Protein AF-0000000080323579 (afdb_homodimer)

Nearest PDB structures (foldseek):
  3lm2-assembly1_B  TM=8.998E-01  e=2.731E-21  Agrobacterium fabrum str. C58
  2aa4-assembly1_B  TM=7.687E-01  e=1.889E-14  Escherichia coli
  3vov-assembly1_B  TM=7.558E-01  e=5.291E-14  Thermus thermophilus HB8
  4htl-assembly1_A  TM=7.954E-01  e=9.119E-13  Listeria monocytogenes EGD-e
  5f7r-assembly1_E  TM=8.218E-01  e=1.029E-11  Listeria monocytogenes EGD-e

Solvent-accessible surface area (backbone atoms only — not comparable to full-atom values): 26835 Å² total; per-residue (Å²): 129,79,79,72,66,69,80,73,74,41,73,23,29,34,29,35,40,44,47,76,68,33,33,35,36,33,37,23,34,68,89,30,46,76,71,46,72,75,45,75,46,71,37,55,91,69,36,36,65,69,50,45,51,51,50,48,53,61,66,52,65,84,50,78,83,51,41,34,36,24,36,16,34,64,41,48,46,54,67,25,22,29,55,42,31,82,72,44,39,65,86,62,34,56,70,35,51,53,22,49,52,50,6,50,74,70,64,28,38,20,35,31,39,26,31,44,45,32,31,34,54,28,57,61,89,38,68,52,38,34,36,34,37,32,32,30,77,40,43,37,55,25,51,29,48,53,60,39,75,48,72,80,49,44,62,32,66,40,43,58,46,64,91,27,25,39,27,61,61,62,4,42,71,28,35,72,70,57,32,67,69,54,38,47,53,49,50,52,50,50,52,53,51,48,46,66,25,51,64,54,67,34,40,35,40,18,42,78,53,45,77,67,65,83,72,90,68,58,95,52,46,44,80,48,53,68,76,48,18,61,26,4,34,31,41,54,74,68,47,74,78,50,88,35,45,36,83,30,61,43,74,80,80,76,73,73,75,121,129,81,78,71,66,69,80,73,74,41,72,23,29,35,30,34,41,44,47,75,67,34,34,36,36,33,37,22,33,69,87,31,45,77,71,46,73,76,45,74,46,70,38,53,91,69,35,36,65,69,49,44,50,51,50,49,52,61,67,51,63,83,51,79,82,50,41,33,36,24,36,17,34,64,39,48,46,52,67,27,21,30,55,42,32,82,71,43,40,67,86,63,35,57,70,34,52,55,23,49,52,49,7,49,73,72,65,27,38,20,36,31,37,28,32,44,46,32,31,33,53,27,58,60,90,39,69,51,38,35,36,34,36,32,32,27,76,40,42,37,56,23,51,29,49,53,59,40,75,48,73,80,48,43,61,33,66,40,42,60,45,68,92,28,24,40,28,62,61,62,4,43,68,27,36,71,71,57,31,68,69,54,39,46,52,50,49,52,51,51,52,53,51,48,46,66,26,50,63,54,66,34,40,34,40,18,43,78,52,45,79,68,65,84,71,91,68,58,95,50,44,44,81,48,53,68,75,48,17,61,26,4,36,32,41,53,74,69,46,75,77,49,88,37,46,34,82,30,62,42,75,82,80,77,74,74,76,121

Radius of gyration: 25.87 Å; Cα contacts (8 Å, |Δi|>4): 1150; chains: 2; bounding box: 69×88×52 Å

Secondary structure (DSSP, 8-state):
------------EEEEEE-SSEEEEEEE-TTS-B-S--EEEEPPSS--HHHHHHHHHHHHTTSPP-SEEEEEESSEEETTEEEE-TTSSTTSSTTB-HHHHHHHHHTS-EEEEEHHHHHHHHH--SSSEEEEEEESSSEEEEEEETTEEPPP--GGGSEEETTEEHHHHHSHHHHHHHHHHHHHHHHHHHHHHHHHHH--SEEEEESGGGGG--SPPPTTEEE--TGGGTTHHHHHHHS---TT--EE----------/------------EEEEEE-SSEEEEEEE-TTS-BSS--EEEEPPSS--HHHHHHHHHHHHTTSPP-SEEEEEESSEEETTEEEE-TTSSTTSSTTB-HHHHHHHHHTS-EEEEEHHHHHHHHH--SSSEEEEEEESSSEEEEEEETTEEPPP--GGGSEEETTEEHHHHHSHHHHHHHHHHHHHHHHHHHHHHHHHHH--SEEEEESGGGGG--SPPPTTEEE--TGGGTTHHHHHHHS---TT--EE----------

Structure (mmCIF, N/CA/C/O backbone):
data_AF-0000000080323579-model_v1
#
loop_
_entity.id
_entity.type
_entity.pdbx_description
1 polymer 'Plasmid partitioning protein ParA'
#
loop_
_atom_site.group_PDB
_atom_site.id
_atom_site.type_symbol
_atom_site.label_atom_id
_atom_site.label_alt_id
_atom_site.label_comp_id
_atom_site.la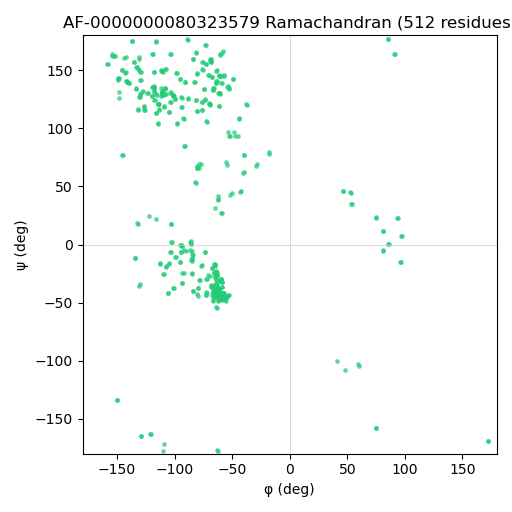bel_asym_id
_atom_site.label_entity_id
_atom_site.label_seq_id
_atom_site.pdbx_PDB_ins_code
_atom_site.Cartn_x
_atom_site.Cartn_y
_atom_site.Cartn_z
_atom_site.occupancy
_atom_site.B_iso_or_equiv
_atom_site.auth_seq_id
_atom_site.auth_comp_id
_atom_site.auth_asym_id
_atom_site.auth_atom_id
_atom_site.pdbx_PDB_model_num
ATOM 1 N N . MET A 1 1 ? 39.812 43.125 6.875 1 31.56 1 MET A N 1
ATOM 2 C CA . MET A 1 1 ? 39.406 41.75 6.629 1 31.56 1 MET A CA 1
ATOM 3 C C . MET A 1 1 ? 37.969 41.531 7.098 1 31.56 1 MET A C 1
ATOM 5 O O . MET A 1 1 ? 37.688 41.562 8.297 1 31.56 1 MET A O 1
ATOM 9 N N . ALA A 1 2 ? 37.125 42.031 6.336 1 37.78 2 ALA A N 1
ATOM 10 C CA . ALA A 1 2 ? 35.688 41.969 6.656 1 37.78 2 ALA A CA 1
ATOM 11 C C . ALA A 1 2 ? 35.25 40.531 6.961 1 37.78 2 ALA A C 1
ATOM 13 O O . ALA A 1 2 ? 35.562 39.625 6.211 1 37.78 2 ALA A O 1
ATOM 14 N N . ASN A 1 3 ? 35.281 40.219 8.281 1 36.94 3 ASN A N 1
ATOM 15 C CA . ASN A 1 3 ? 34.75 38.969 8.781 1 36.94 3 ASN A CA 1
ATOM 16 C C . ASN A 1 3 ? 33.438 38.594 8.086 1 36.94 3 ASN A C 1
ATOM 18 O O . ASN A 1 3 ? 32.406 39.219 8.312 1 36.94 3 ASN A O 1
ATOM 22 N N . ASN A 1 4 ? 33.469 38.406 6.82 1 36.94 4 ASN A N 1
ATOM 23 C CA . ASN A 1 4 ? 32.344 37.781 6.094 1 36.94 4 ASN A CA 1
ATOM 24 C C . ASN A 1 4 ? 31.781 36.594 6.848 1 36.94 4 ASN A C 1
ATOM 26 O O . ASN A 1 4 ? 32.312 35.469 6.75 1 36.94 4 ASN A O 1
ATOM 30 N N . GLU A 1 5 ? 31.578 36.781 8.141 1 36.16 5 GLU A N 1
ATOM 31 C CA . GLU A 1 5 ? 30.875 35.719 8.844 1 36.16 5 GLU A CA 1
ATOM 32 C C . GLU A 1 5 ? 29.734 35.156 7.996 1 36.16 5 GLU A C 1
ATOM 34 O O . GLU A 1 5 ? 28.781 35.875 7.664 1 36.16 5 GLU A O 1
ATOM 39 N N . LYS A 1 6 ? 29.984 34.375 7.051 1 41.25 6 LYS A N 1
ATOM 40 C CA . LYS A 1 6 ? 28.984 33.562 6.387 1 41.25 6 LYS A CA 1
ATOM 41 C C . LYS A 1 6 ? 27.828 33.219 7.332 1 41.25 6 LYS A C 1
ATOM 43 O O . LYS A 1 6 ? 28.047 32.625 8.391 1 41.25 6 LYS A O 1
ATOM 48 N N . GLU A 1 7 ? 26.938 34.188 7.77 1 39.97 7 GLU A N 1
ATOM 49 C CA . GLU A 1 7 ? 25.75 33.844 8.531 1 39.97 7 GLU A CA 1
ATOM 50 C C . GLU A 1 7 ? 25.406 32.344 8.367 1 39.97 7 GLU A C 1
ATOM 52 O O . GLU A 1 7 ? 25.031 31.922 7.27 1 39.97 7 GLU A O 1
ATOM 57 N N . LYS A 1 8 ? 25.969 31.406 8.984 1 53.59 8 LYS A N 1
ATOM 58 C CA . LYS A 1 8 ? 25.828 29.953 8.984 1 53.59 8 LYS A CA 1
ATOM 59 C C . LYS A 1 8 ? 24.359 29.547 9.086 1 53.59 8 LYS A C 1
ATOM 61 O O . LYS A 1 8 ? 23.672 29.922 10.039 1 53.59 8 LYS A O 1
ATOM 66 N N . GLU A 1 9 ? 23.672 29.312 8.031 1 71.94 9 GLU A N 1
ATOM 67 C CA . GLU A 1 9 ? 22.312 28.828 7.934 1 71.94 9 GLU A CA 1
ATOM 68 C C . GLU A 1 9 ? 22.016 27.781 9.016 1 71.94 9 GLU A C 1
ATOM 70 O O . GLU A 1 9 ? 22.844 26.891 9.258 1 71.94 9 GLU A O 1
ATOM 75 N N . SER A 1 10 ? 21.016 28.078 9.852 1 83.38 10 SER A N 1
ATOM 76 C CA . SER A 1 10 ? 20.625 27.203 10.945 1 83.38 10 SER A CA 1
ATOM 77 C C . SER A 1 10 ? 20.359 25.781 10.438 1 83.38 10 SER A C 1
ATOM 79 O O . SER A 1 10 ? 19.797 25.594 9.359 1 83.38 10 SER A O 1
ATOM 81 N N . THR A 1 11 ? 20.891 24.797 11.148 1 89.56 11 THR A N 1
ATOM 82 C CA . THR A 1 11 ? 20.672 23.391 10.805 1 89.56 11 THR A CA 1
ATOM 83 C C . THR A 1 11 ? 19.391 22.875 11.43 1 89.56 11 THR A C 1
ATOM 85 O O . THR A 1 11 ? 19.031 21.703 11.25 1 89.56 11 THR A O 1
ATOM 88 N N . HIS A 1 12 ? 18.703 23.797 12.086 1 95.5 12 HIS A N 1
ATOM 89 C CA . HIS A 1 12 ? 17.453 23.422 12.75 1 95.5 12 HIS A CA 1
ATOM 90 C C . HIS A 1 12 ? 16.328 23.25 11.742 1 95.5 12 HIS A C 1
ATOM 92 O O . HIS A 1 12 ? 16.406 23.75 10.625 1 95.5 12 HIS A O 1
ATOM 98 N N . ILE A 1 13 ? 15.336 22.469 12.18 1 97.19 13 ILE A N 1
ATOM 99 C CA . ILE A 1 13 ? 14.203 22.141 11.312 1 97.19 13 ILE A CA 1
ATOM 100 C C . ILE A 1 13 ? 12.922 22.688 11.914 1 97.19 13 ILE A C 1
ATOM 102 O O . ILE A 1 13 ? 12.617 22.453 13.086 1 97.19 13 ILE A O 1
ATOM 106 N N . LEU A 1 14 ? 12.242 23.469 11.133 1 97.19 14 LEU A N 1
ATOM 107 C CA . LEU A 1 14 ? 10.883 23.844 11.492 1 97.19 14 LEU A CA 1
ATOM 108 C C . LEU A 1 14 ? 9.891 22.75 11.125 1 97.19 14 LEU A C 1
ATOM 110 O O . LEU A 1 14 ? 9.742 22.422 9.945 1 97.19 14 LEU A O 1
ATOM 114 N N . SER A 1 15 ? 9.25 22.141 12.094 1 97 15 SER A N 1
ATOM 115 C CA . SER A 1 15 ? 8.242 21.109 11.875 1 97 15 SER A CA 1
ATOM 116 C C . SER A 1 15 ? 6.836 21.672 12.078 1 97 15 SER A C 1
ATOM 118 O O . SER A 1 15 ? 6.527 22.219 13.133 1 97 15 SER A O 1
ATOM 120 N N . ILE A 1 16 ? 6.02 21.562 11.055 1 96.5 16 ILE A N 1
ATOM 121 C CA . ILE A 1 16 ? 4.648 22.047 11.102 1 96.5 16 ILE A CA 1
ATOM 122 C C . ILE A 1 16 ? 3.676 20.891 10.906 1 96.5 16 ILE A C 1
ATOM 124 O O . ILE A 1 16 ? 3.865 20.062 10.023 1 96.5 16 ILE A O 1
ATOM 128 N N . ASP A 1 17 ? 2.705 20.766 11.703 1 93.88 17 ASP A N 1
ATOM 129 C CA . ASP A 1 17 ? 1.593 19.828 11.586 1 93.88 17 ASP A CA 1
ATOM 130 C C . ASP A 1 17 ? 0.269 20.562 11.398 1 93.88 17 ASP A C 1
ATOM 132 O O . ASP A 1 17 ? -0.179 21.281 12.297 1 93.88 17 ASP A O 1
ATOM 136 N N . ILE A 1 18 ? -0.276 20.406 10.289 1 93.75 18 ILE A N 1
ATOM 137 C CA . ILE A 1 18 ? -1.553 21.047 9.992 1 93.75 18 ILE A CA 1
ATOM 138 C C . ILE A 1 18 ? -2.697 20.078 10.297 1 93.75 18 ILE A C 1
ATOM 140 O O . ILE A 1 18 ? -2.797 19.016 9.695 1 93.75 18 ILE A O 1
ATOM 144 N N . GLY A 1 19 ? -3.553 20.406 11.203 1 87.31 19 GLY A N 1
ATOM 145 C CA . GLY A 1 19 ? -4.723 19.609 11.539 1 87.31 19 GLY A CA 1
ATOM 146 C C . GLY A 1 19 ? -6.031 20.328 11.242 1 87.31 19 GLY A C 1
ATOM 147 O O . GLY A 1 19 ? -6.031 21.5 10.836 1 87.31 19 GLY A O 1
ATOM 148 N N . GLY A 1 20 ? -7.086 19.594 11.438 1 82.69 20 GLY A N 1
ATOM 149 C CA . GLY A 1 20 ? -8.398 20.188 11.234 1 82.69 20 GLY A CA 1
ATOM 150 C C . GLY A 1 20 ? -8.766 21.203 12.297 1 82.69 20 GLY A C 1
ATOM 151 O O . GLY A 1 20 ? -9.492 22.156 12.016 1 82.69 20 GLY A O 1
ATOM 152 N N . THR A 1 21 ? -8.219 21.062 13.453 1 83.5 21 THR A N 1
ATOM 153 C CA . THR A 1 21 ? -8.609 21.922 14.57 1 83.5 21 THR A CA 1
ATOM 154 C C . THR A 1 21 ? -7.484 22.891 14.922 1 83.5 21 THR A C 1
ATOM 156 O O . THR A 1 21 ? -7.734 23.969 15.469 1 83.5 21 THR A O 1
ATOM 159 N N . GLY A 1 22 ? -6.312 22.5 14.609 1 90.94 22 GLY A N 1
ATOM 160 C CA . GLY A 1 22 ? -5.184 23.344 14.953 1 90.94 22 GLY A CA 1
ATOM 161 C C . GLY A 1 22 ? -3.955 23.078 14.109 1 90.94 22 GLY A C 1
ATOM 162 O O . GLY A 1 22 ? -3.828 22.016 13.508 1 90.94 22 GLY A O 1
ATOM 163 N N . ILE A 1 23 ? -3.178 24.078 14.031 1 94.44 23 ILE A N 1
ATOM 164 C CA . ILE A 1 23 ? -1.868 24 13.398 1 94.44 23 ILE A CA 1
ATOM 165 C C . ILE A 1 23 ? -0.773 24.141 14.453 1 94.44 23 ILE A C 1
ATOM 167 O O . ILE A 1 23 ? -0.82 25.047 15.297 1 94.44 23 ILE A O 1
ATOM 171 N N . LYS A 1 24 ? 0.153 23.188 14.43 1 93.12 24 LYS A N 1
ATOM 172 C CA . LYS A 1 24 ? 1.229 23.156 15.414 1 93.12 24 LYS A CA 1
ATOM 173 C C . LYS A 1 24 ? 2.594 23.297 14.75 1 93.12 24 LYS A C 1
ATOM 175 O O . LYS A 1 24 ? 2.779 22.859 13.609 1 93.12 24 LYS A O 1
ATOM 180 N N . ALA A 1 25 ? 3.473 23.906 15.5 1 95.38 25 ALA A N 1
ATOM 181 C CA . ALA A 1 25 ? 4.836 24.047 14.992 1 95.38 25 ALA A CA 1
ATOM 182 C C . ALA A 1 25 ? 5.852 23.969 16.125 1 95.38 25 ALA A C 1
ATOM 184 O O . ALA A 1 25 ? 5.539 24.297 17.281 1 95.38 25 ALA A O 1
ATOM 185 N N . CYS A 1 26 ? 7.012 23.5 15.828 1 94.75 26 CYS A N 1
ATOM 186 C CA . CYS A 1 26 ? 8.148 23.5 16.734 1 94.75 26 CYS A CA 1
ATOM 187 C C . CYS A 1 26 ? 9.469 23.484 15.969 1 94.75 26 CYS A C 1
ATOM 189 O O . CYS A 1 26 ? 9.477 23.266 14.758 1 94.75 26 CYS A O 1
ATOM 191 N N . ILE A 1 27 ? 10.508 23.828 16.641 1 96.5 27 ILE A N 1
ATOM 192 C CA . ILE A 1 27 ? 11.852 23.75 16.078 1 96.5 27 ILE A CA 1
ATOM 193 C C . ILE A 1 27 ? 12.547 22.484 16.594 1 96.5 27 ILE A C 1
ATOM 195 O O . ILE A 1 27 ? 12.539 22.203 17.781 1 96.5 27 ILE A O 1
ATOM 199 N N . LEU A 1 28 ? 13.055 21.719 15.625 1 95.81 28 LEU A N 1
ATOM 200 C CA . LEU A 1 28 ? 13.789 20.5 15.938 1 95.81 28 LEU A CA 1
ATOM 201 C C . LEU A 1 28 ? 15.266 20.641 15.586 1 95.81 28 LEU A C 1
ATOM 203 O O . LEU A 1 28 ? 15.609 21.344 14.625 1 95.81 28 LEU A O 1
ATOM 207 N N . THR A 1 29 ? 16.109 19.938 16.359 1 94.62 29 THR A N 1
ATOM 208 C CA . THR A 1 29 ? 17.484 19.766 15.914 1 94.62 29 THR A CA 1
ATOM 209 C C . THR A 1 29 ? 17.547 18.781 14.758 1 94.62 29 THR A C 1
ATOM 211 O O . THR A 1 29 ? 16.547 18.125 14.422 1 94.62 29 THR A O 1
ATOM 214 N N . GLU A 1 30 ? 18.656 18.672 14.188 1 91.81 30 GLU A N 1
ATOM 215 C CA . GLU A 1 30 ? 18.828 17.734 13.086 1 91.81 30 GLU A CA 1
ATOM 216 C C . GLU A 1 30 ? 18.609 16.297 13.547 1 91.81 30 GLU A C 1
ATOM 218 O O . GLU A 1 30 ? 18.188 15.445 12.758 1 91.81 30 GLU A O 1
ATOM 223 N N . GLU A 1 31 ? 18.859 16.062 14.828 1 90 31 GLU A N 1
ATOM 224 C CA . GLU A 1 31 ? 18.719 14.727 15.406 1 90 31 GLU A CA 1
ATOM 225 C C . GLU A 1 31 ? 17.266 14.469 15.836 1 90 31 GLU A C 1
ATOM 227 O O . GLU A 1 31 ? 16.922 13.344 16.203 1 90 31 GLU A O 1
ATOM 232 N N . GLY A 1 32 ? 16.422 15.461 15.75 1 91.06 32 GLY A N 1
ATOM 233 C CA . GLY A 1 32 ? 15.016 15.266 16.031 1 91.06 32 GLY A CA 1
ATOM 234 C C . GLY A 1 32 ? 14.625 15.664 17.438 1 91.06 32 GLY A C 1
ATOM 235 O O . GLY A 1 32 ? 13.492 15.422 17.875 1 91.06 32 GLY A O 1
ATOM 236 N N . GLU A 1 33 ? 15.57 16.266 18.141 1 91.25 33 GLU A N 1
ATOM 237 C CA . GLU A 1 33 ? 15.25 16.734 19.484 1 91.25 33 GLU A CA 1
ATOM 238 C C . GLU A 1 33 ? 14.516 18.062 19.453 1 91.25 33 GLU A C 1
ATOM 240 O O . GLU A 1 33 ? 14.82 18.922 18.625 1 91.25 33 GLU A O 1
ATOM 245 N N . LEU A 1 34 ? 13.633 18.219 20.422 1 90.38 34 LEU A N 1
ATOM 246 C CA . LEU A 1 34 ? 12.898 19.469 20.516 1 90.38 34 LEU A CA 1
ATOM 247 C C . LEU A 1 34 ? 13.828 20.609 20.953 1 90.38 34 LEU A C 1
ATOM 249 O O . LEU A 1 34 ? 14.484 20.516 22 1 90.38 34 LEU A O 1
ATOM 253 N N . PHE A 1 35 ? 13.922 21.594 20.172 1 88.69 35 PHE A N 1
ATOM 254 C CA . PHE A 1 35 ? 14.703 22.781 20.5 1 88.69 35 PHE A CA 1
ATOM 255 C C . PHE A 1 35 ? 13.828 23.859 21.141 1 88.69 35 PHE A C 1
ATOM 257 O O . PHE A 1 35 ? 14.305 24.656 21.938 1 88.69 35 PHE A O 1
ATOM 264 N N . SER A 1 36 ? 12.602 23.953 20.766 1 83.31 36 SER A N 1
ATOM 265 C CA . SER A 1 36 ? 11.617 24.875 21.312 1 83.31 36 SER A CA 1
ATOM 266 C C . SER A 1 36 ? 10.32 24.156 21.672 1 83.31 36 SER A C 1
ATOM 268 O O . SER A 1 36 ? 10.062 23.047 21.203 1 83.31 36 SER A O 1
ATOM 270 N N . GLU A 1 37 ? 9.539 24.844 22.562 1 83.06 37 GLU A N 1
ATOM 271 C CA . GLU A 1 37 ? 8.219 24.297 22.875 1 83.06 37 GLU A CA 1
ATOM 272 C C . GLU A 1 37 ? 7.285 24.391 21.688 1 83.06 37 GLU A C 1
ATOM 274 O O . GLU A 1 37 ? 7.5 25.203 20.781 1 83.06 37 GLU A O 1
ATOM 279 N N . TYR A 1 38 ? 6.309 23.594 21.703 1 85.12 38 TYR A N 1
ATOM 280 C CA . TYR A 1 38 ? 5.273 23.641 20.672 1 85.12 38 TYR A CA 1
ATOM 281 C C . TYR A 1 38 ? 4.488 24.953 20.766 1 85.12 38 TYR A C 1
ATOM 283 O O . TYR A 1 38 ? 4.219 25.453 21.859 1 85.12 38 TYR A O 1
ATOM 291 N N . THR A 1 39 ? 4.309 25.5 19.656 1 91.69 39 THR A N 1
ATOM 292 C CA . THR A 1 39 ? 3.316 26.562 19.531 1 91.69 39 THR A CA 1
ATOM 293 C C . THR A 1 39 ? 2.125 26.094 18.703 1 91.69 39 THR A C 1
ATOM 295 O O . THR A 1 39 ? 2.248 25.172 17.891 1 91.69 39 THR A O 1
ATOM 298 N N . LYS A 1 40 ? 0.967 26.625 19.016 1 94 40 LYS A N 1
ATOM 299 C CA . LYS A 1 40 ? -0.256 26.188 18.344 1 94 40 LYS A CA 1
ATOM 300 C C . LYS A 1 40 ? -1.193 27.375 18.094 1 94 40 LYS A C 1
ATOM 302 O O . LYS A 1 40 ? -1.317 28.266 18.938 1 94 40 LYS A O 1
ATOM 307 N N . LEU A 1 41 ? -1.808 27.359 16.953 1 96 41 LEU A N 1
ATOM 308 C CA . LEU A 1 41 ? -2.902 28.266 16.625 1 96 41 LEU A CA 1
ATOM 309 C C . LEU A 1 41 ? -4.078 27.5 16.031 1 96 41 LEU A C 1
ATOM 311 O O . LEU A 1 41 ? -3.893 26.438 15.422 1 96 41 LEU A O 1
ATOM 315 N N . PRO A 1 42 ? -5.281 27.984 16.219 1 95.19 42 PRO A N 1
ATOM 316 C CA . PRO A 1 42 ? -6.434 27.297 15.617 1 95.19 42 PRO A CA 1
ATOM 317 C C . PRO A 1 42 ? -6.398 27.312 14.094 1 95.19 42 PRO A C 1
ATOM 319 O O . PRO A 1 42 ? -5.965 28.297 13.484 1 95.19 42 PRO A O 1
ATOM 322 N N . THR A 1 43 ? -6.773 26.156 13.516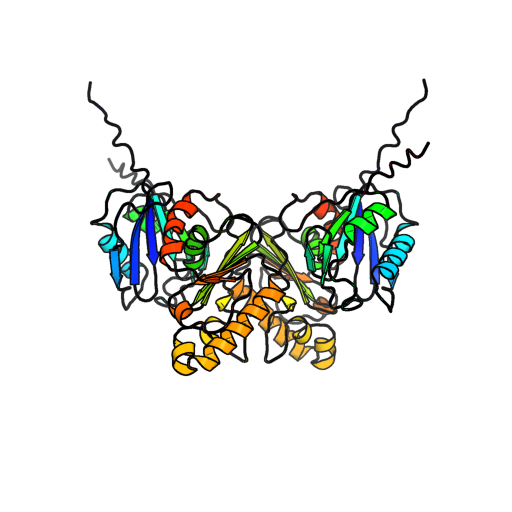 1 93.38 43 THR A N 1
ATOM 323 C CA . THR A 1 43 ? -7.016 26.156 12.078 1 93.38 43 THR A CA 1
ATOM 324 C C . THR A 1 43 ? -8.141 27.125 11.719 1 93.38 43 THR A C 1
ATOM 326 O O . THR A 1 43 ? -9.18 27.156 12.383 1 93.38 43 THR A O 1
ATOM 329 N N . PRO A 1 44 ? -7.891 27.984 10.75 1 93.31 44 PRO A N 1
ATOM 330 C CA . PRO A 1 44 ? -8.938 28.953 10.422 1 93.31 44 PRO A CA 1
ATOM 331 C C . PRO A 1 44 ? -10.242 28.297 9.992 1 93.31 44 PRO A C 1
ATOM 333 O O . PRO A 1 44 ? -10.227 27.234 9.352 1 93.31 44 PRO A O 1
ATOM 336 N N . LYS A 1 45 ? -11.453 28.875 10.336 1 86.62 45 LYS A N 1
ATOM 337 C CA . LYS A 1 45 ? -12.766 28.359 9.977 1 86.62 45 LYS A CA 1
ATOM 338 C C . LYS A 1 45 ? -12.898 28.172 8.469 1 86.62 45 LYS A C 1
ATOM 340 O O . LYS A 1 45 ? -13.367 27.141 7.996 1 86.62 45 LYS A O 1
ATOM 345 N N . ASP A 1 46 ? -12.523 29.188 7.777 1 89 46 ASP A N 1
ATOM 346 C CA . ASP A 1 46 ? -12.383 29.078 6.328 1 89 46 ASP A CA 1
ATOM 347 C C . ASP A 1 46 ? -10.969 28.672 5.934 1 89 46 ASP A C 1
ATOM 349 O O . ASP A 1 46 ? -10.156 29.531 5.559 1 89 46 ASP A O 1
ATOM 353 N N . SER A 1 47 ? -10.695 27.344 5.934 1 93.44 47 SER A N 1
ATOM 354 C CA . SER A 1 47 ? -9.336 26.828 5.816 1 93.44 47 SER A CA 1
ATOM 355 C C . SER A 1 47 ? -8.875 26.812 4.363 1 93.44 47 SER A C 1
ATOM 357 O O . SER A 1 47 ? -8.398 25.781 3.875 1 93.44 47 SER A O 1
ATOM 359 N N . THR A 1 48 ? -8.992 28 3.688 1 94.38 48 THR A N 1
ATOM 360 C CA . THR A 1 48 ? -8.398 28.141 2.363 1 94.38 48 THR A CA 1
ATOM 361 C C . THR A 1 48 ? -6.879 28.125 2.445 1 94.38 48 THR A C 1
ATOM 363 O O . THR A 1 48 ? -6.305 28.359 3.51 1 94.38 48 THR A O 1
ATOM 366 N N . PRO A 1 49 ? -6.223 27.828 1.324 1 95.69 49 PRO A N 1
ATOM 367 C CA . PRO A 1 49 ? -4.758 27.844 1.327 1 95.69 49 PRO A CA 1
ATOM 368 C C . PRO A 1 49 ? -4.188 29.172 1.847 1 95.69 49 PRO A C 1
ATOM 370 O O . PRO A 1 49 ? -3.268 29.172 2.67 1 95.69 49 PRO A O 1
ATOM 373 N N . GLU A 1 50 ? -4.766 30.281 1.416 1 95.31 50 GLU A N 1
ATOM 374 C CA . GLU A 1 50 ? -4.281 31.594 1.815 1 95.31 50 GLU A CA 1
ATOM 375 C C . GLU A 1 50 ? -4.391 31.781 3.324 1 95.31 50 GLU A C 1
ATOM 377 O O . GLU A 1 50 ? -3.463 32.281 3.959 1 95.31 50 GLU A O 1
ATOM 382 N N . ASN A 1 51 ? -5.543 31.375 3.846 1 96.19 51 ASN A N 1
ATOM 383 C CA . ASN A 1 51 ? -5.766 31.531 5.277 1 96.19 51 ASN A CA 1
ATOM 384 C C . ASN A 1 51 ? -4.836 30.656 6.098 1 96.19 51 ASN A C 1
ATOM 386 O O . ASN A 1 51 ? -4.332 31.062 7.141 1 96.19 51 ASN A O 1
ATOM 390 N N . VAL A 1 52 ? -4.633 29.453 5.652 1 96.25 52 VAL A N 1
ATOM 391 C CA . VAL A 1 52 ? -3.754 28.516 6.355 1 96.25 52 VAL A CA 1
ATOM 392 C C . VAL A 1 52 ? -2.318 29.031 6.32 1 96.25 52 VAL A C 1
ATOM 394 O O . VAL A 1 52 ? -1.621 29.016 7.34 1 96.25 52 VAL A O 1
ATOM 397 N N . ILE A 1 53 ? -1.878 29.531 5.168 1 96.75 53 ILE A N 1
ATOM 398 C CA . ILE A 1 53 ? -0.524 30.062 5.02 1 96.75 53 ILE A CA 1
ATOM 399 C C . ILE A 1 53 ? -0.333 31.266 5.941 1 96.75 53 ILE A C 1
ATOM 401 O O . ILE A 1 53 ? 0.722 31.422 6.562 1 96.75 53 ILE A O 1
ATOM 405 N N . LYS A 1 54 ? -1.353 32.094 6.004 1 96.44 54 LYS A N 1
ATOM 406 C CA . LYS A 1 54 ? -1.299 33.25 6.902 1 96.44 54 LYS A CA 1
ATOM 407 C C . LYS A 1 54 ? -1.104 32.781 8.352 1 96.44 54 LYS A C 1
ATOM 409 O O . LYS A 1 54 ? -0.28 33.344 9.07 1 96.44 54 LYS A O 1
ATOM 414 N N . VAL A 1 55 ? -1.88 31.828 8.758 1 96.56 55 VAL A N 1
ATOM 415 C CA . VAL A 1 55 ? -1.781 31.297 10.117 1 96.56 55 VAL A CA 1
ATOM 416 C C . VAL A 1 55 ? -0.388 30.719 10.352 1 96.56 55 VAL A C 1
ATOM 418 O O . VAL A 1 55 ? 0.205 30.906 11.414 1 96.56 55 VAL A O 1
ATOM 421 N N . ILE A 1 56 ? 0.148 30.016 9.375 1 96.88 56 ILE A N 1
ATOM 422 C CA . ILE A 1 56 ? 1.481 29.438 9.484 1 96.88 56 ILE A CA 1
ATOM 423 C C . ILE A 1 56 ? 2.514 30.547 9.672 1 96.88 56 ILE A C 1
ATOM 425 O O . ILE A 1 56 ? 3.398 30.438 10.531 1 96.88 56 ILE A O 1
ATOM 429 N N . HIS A 1 57 ? 2.377 31.562 8.875 1 95.88 57 HIS A N 1
ATOM 430 C CA . HIS A 1 57 ? 3.303 32.688 8.977 1 95.88 57 HIS A CA 1
ATOM 431 C C . HIS A 1 57 ? 3.295 33.281 10.383 1 95.88 57 HIS A C 1
ATOM 433 O O . HIS A 1 57 ? 4.355 33.531 10.961 1 95.88 57 HIS A O 1
ATOM 439 N N . GLU A 1 58 ? 2.102 33.469 10.922 1 96.25 58 GLU A N 1
ATOM 440 C CA . GLU A 1 58 ? 1.953 34 12.273 1 96.25 58 GLU A CA 1
ATOM 441 C C . GLU A 1 58 ? 2.551 33.062 13.305 1 96.25 58 GLU A C 1
ATOM 443 O O . GLU A 1 58 ? 3.205 33.5 14.258 1 96.25 58 GLU A O 1
ATOM 448 N N . LEU A 1 59 ? 2.258 31.844 13.102 1 95.75 59 LEU A N 1
ATOM 449 C CA . LEU A 1 59 ? 2.66 30.797 14.039 1 95.75 59 LEU A CA 1
ATOM 450 C C . LEU A 1 59 ? 4.18 30.703 14.125 1 95.75 59 LEU A C 1
ATOM 452 O O . LEU A 1 59 ? 4.727 30.469 15.211 1 95.75 59 LEU A O 1
ATOM 456 N N . VAL A 1 60 ? 4.883 30.922 13.008 1 95.06 60 VAL A N 1
ATOM 457 C CA . VAL A 1 60 ? 6.309 30.609 12.945 1 95.06 60 VAL A CA 1
ATOM 458 C C . VAL A 1 60 ? 7.117 31.875 13.258 1 95.06 60 VAL A C 1
ATOM 460 O O . VAL A 1 60 ? 8.305 31.797 13.57 1 95.06 60 VAL A O 1
ATOM 463 N N . ALA A 1 61 ? 6.551 33.062 13.242 1 92.94 61 ALA A N 1
ATOM 464 C CA . ALA A 1 61 ? 7.219 34.344 13.375 1 92.94 61 ALA A CA 1
ATOM 465 C C . ALA A 1 61 ? 8.008 34.438 14.672 1 92.94 61 ALA A C 1
ATOM 467 O O . ALA A 1 61 ? 9.164 34.875 14.68 1 92.94 61 ALA A O 1
ATOM 468 N N . PRO A 1 62 ? 7.461 33.969 15.758 1 92.25 62 PRO A N 1
ATOM 469 C CA . PRO A 1 62 ? 8.18 34.125 17.016 1 92.25 62 PRO A CA 1
ATOM 470 C C . PRO A 1 62 ? 9.203 33 17.266 1 92.25 62 PRO A C 1
ATOM 472 O O . PRO A 1 62 ? 9.891 33 18.281 1 92.25 62 PRO A O 1
ATOM 475 N N . LEU A 1 63 ? 9.328 32.062 16.375 1 92.69 63 LEU A N 1
ATOM 476 C CA . LEU A 1 63 ? 10.164 30.891 16.625 1 92.69 63 LEU A CA 1
ATOM 477 C C . LEU A 1 63 ? 11.625 31.188 16.297 1 92.69 63 LEU A C 1
ATOM 479 O O . LEU A 1 63 ? 11.922 32.156 15.586 1 92.69 63 LEU A O 1
ATOM 483 N N . ALA A 1 64 ? 12.492 30.375 16.859 1 88.94 64 ALA A N 1
ATOM 484 C CA . ALA A 1 64 ? 13.93 30.453 16.594 1 88.94 64 ALA A CA 1
ATOM 485 C C . ALA A 1 64 ? 14.227 30.219 15.109 1 88.94 64 ALA A C 1
ATOM 487 O O . ALA A 1 64 ? 13.375 29.719 14.367 1 88.94 64 ALA A O 1
ATOM 488 N N . PRO A 1 65 ? 15.461 30.625 14.695 1 93.31 65 PRO A N 1
ATOM 489 C CA . PRO A 1 65 ? 15.828 30.422 13.297 1 93.31 65 PRO A CA 1
ATOM 490 C C . PRO A 1 65 ? 15.875 28.938 12.914 1 93.31 65 PRO A C 1
ATOM 492 O O . PRO A 1 65 ? 16.188 28.094 13.758 1 93.31 65 PRO A O 1
ATOM 495 N N . TYR A 1 66 ? 15.602 28.641 11.711 1 95.81 66 TYR A N 1
ATOM 496 C CA . TYR A 1 66 ? 15.617 27.297 11.133 1 95.81 66 TYR A CA 1
ATOM 497 C C . TYR A 1 66 ? 16.125 27.344 9.695 1 95.81 66 TYR A C 1
ATOM 499 O O . TYR A 1 66 ? 16.109 28.391 9.055 1 95.81 66 TYR A O 1
ATOM 507 N N . GLY A 1 67 ? 16.578 26.141 9.188 1 96.69 67 GLY A N 1
ATOM 508 C CA . GLY A 1 67 ? 17.156 26.094 7.859 1 96.69 67 GLY A CA 1
ATOM 509 C C . GLY A 1 67 ? 16.297 25.312 6.867 1 96.69 67 GLY A C 1
ATOM 510 O O . GLY A 1 67 ? 16.5 25.422 5.656 1 96.69 67 GLY A O 1
ATOM 511 N N . LYS A 1 68 ? 15.422 24.562 7.34 1 97.62 68 LYS A N 1
ATOM 512 C CA . LYS A 1 68 ? 14.547 23.75 6.488 1 97.62 68 LYS A CA 1
ATOM 513 C C . LYS A 1 68 ? 13.203 23.5 7.164 1 97.62 68 LYS A C 1
ATOM 515 O O . LYS A 1 68 ? 13.062 23.688 8.375 1 97.62 68 LYS A O 1
ATOM 520 N N . ILE A 1 69 ? 12.203 23.094 6.348 1 98.06 69 ILE A N 1
ATOM 521 C CA . ILE A 1 69 ? 10.836 23.031 6.852 1 98.06 69 ILE A CA 1
ATOM 522 C C . ILE A 1 69 ? 10.234 21.672 6.508 1 98.06 69 ILE A C 1
ATOM 524 O O . ILE A 1 69 ? 10.336 21.203 5.371 1 98.06 69 ILE A O 1
ATOM 528 N N . ALA A 1 70 ? 9.672 21 7.492 1 98.31 70 ALA A N 1
ATOM 529 C CA . ALA A 1 70 ? 8.859 19.797 7.32 1 98.31 70 ALA A CA 1
ATOM 530 C C . ALA A 1 70 ? 7.395 20.062 7.645 1 98.31 70 ALA A C 1
ATOM 532 O O . ALA A 1 70 ? 7.082 20.641 8.695 1 98.31 70 ALA A O 1
ATOM 533 N N . ILE A 1 71 ? 6.52 19.641 6.75 1 98 71 ILE A N 1
ATOM 534 C CA . ILE A 1 71 ? 5.102 19.906 6.965 1 98 71 ILE A CA 1
ATOM 535 C C . ILE A 1 71 ? 4.297 18.625 6.793 1 98 71 ILE A C 1
ATOM 537 O O . ILE A 1 71 ? 4.43 17.922 5.785 1 98 71 ILE A O 1
ATOM 541 N N . GLY A 1 72 ? 3.498 18.281 7.77 1 96.81 72 GLY A N 1
ATOM 542 C CA . GLY A 1 72 ? 2.443 17.281 7.66 1 96.81 72 GLY A CA 1
ATOM 543 C C . GLY A 1 72 ? 1.092 17.875 7.316 1 96.81 72 GLY A C 1
ATOM 544 O O . GLY A 1 72 ? 0.631 18.812 7.98 1 96.81 72 GLY A O 1
ATOM 545 N N . PHE A 1 73 ? 0.471 17.406 6.309 1 96.25 73 PHE A N 1
ATOM 546 C CA . PHE A 1 73 ? -0.774 17.953 5.785 1 96.25 73 PHE A CA 1
ATOM 547 C C . PHE A 1 73 ? -1.891 16.922 5.848 1 96.25 73 PHE A C 1
ATOM 549 O O . PHE A 1 73 ? -1.679 15.758 5.52 1 96.25 73 PHE A O 1
ATOM 556 N N . PRO A 1 74 ? -3.104 17.281 6.289 1 93 74 PRO A N 1
ATOM 557 C CA . PRO A 1 74 ? -4.223 16.344 6.406 1 93 74 PRO A CA 1
ATOM 558 C C . PRO A 1 74 ? -4.879 16.031 5.062 1 93 74 PRO A C 1
ATOM 560 O O . PRO A 1 74 ? -6.062 16.328 4.875 1 93 74 PRO A O 1
ATOM 563 N N . GLY A 1 75 ? -4.191 15.344 4.223 1 93.12 75 GLY A N 1
ATOM 564 C CA . GLY A 1 75 ? -4.703 14.984 2.912 1 93.12 75 GLY A CA 1
ATOM 565 C C . GLY A 1 75 ? -3.656 14.344 2.018 1 93.12 75 GLY A C 1
ATOM 566 O O . GLY A 1 75 ? -2.6 13.922 2.492 1 93.12 75 GLY A O 1
ATOM 567 N N . TYR A 1 76 ? -4.055 14.219 0.746 1 94.56 76 TYR A N 1
ATOM 568 C CA . TYR A 1 76 ? -3.137 13.617 -0.219 1 94.56 76 TYR A CA 1
ATOM 569 C C . TYR A 1 76 ? -2.227 14.672 -0.836 1 94.56 76 TYR A C 1
ATOM 571 O O . TYR A 1 76 ? -2.701 15.703 -1.327 1 94.56 76 TYR A O 1
ATOM 579 N N . VAL A 1 77 ? -0.959 14.422 -0.731 1 95.5 77 VAL A N 1
ATOM 580 C CA . VAL A 1 77 ? 0.062 15.32 -1.253 1 95.5 77 VAL A CA 1
ATOM 581 C C . VAL A 1 77 ? 0.963 14.57 -2.232 1 95.5 77 VAL A C 1
ATOM 583 O O . VAL A 1 77 ? 1.393 13.453 -1.955 1 95.5 77 VAL A O 1
ATOM 586 N N . LYS A 1 78 ? 1.165 15.133 -3.387 1 92.19 78 LYS A N 1
ATOM 587 C CA . LYS A 1 78 ? 2.092 14.594 -4.375 1 92.19 78 LYS A CA 1
ATOM 588 C C . LYS A 1 78 ? 3.111 15.641 -4.809 1 92.19 78 LYS A C 1
ATOM 590 O O . LYS A 1 78 ? 2.744 16.672 -5.367 1 92.19 78 LYS A O 1
ATOM 595 N N . CYS A 1 79 ? 4.383 15.422 -4.531 1 91.69 79 CYS A N 1
ATOM 596 C CA . CYS A 1 79 ? 5.492 16.281 -4.938 1 91.69 79 CYS A CA 1
ATOM 597 C C . CYS A 1 79 ? 5.234 17.734 -4.539 1 91.69 79 CYS A C 1
ATOM 599 O O . CYS A 1 79 ? 5.371 18.641 -5.359 1 91.69 79 CYS A O 1
ATOM 601 N N . GLY A 1 80 ? 4.789 17.891 -3.355 1 95.69 80 GLY A N 1
ATOM 602 C CA . GLY A 1 80 ? 4.633 19.219 -2.775 1 95.69 80 GLY A CA 1
ATOM 603 C C . GLY A 1 80 ? 3.311 19.875 -3.125 1 95.69 80 GLY A C 1
ATOM 604 O O . GLY A 1 80 ? 3.039 21 -2.703 1 95.69 80 GLY A O 1
ATOM 605 N N . ILE A 1 81 ? 2.49 19.141 -3.889 1 96.5 81 ILE A N 1
ATOM 606 C CA . ILE A 1 81 ? 1.199 19.672 -4.332 1 96.5 81 ILE A CA 1
ATOM 607 C C . ILE A 1 81 ? 0.075 18.969 -3.572 1 96.5 81 ILE A C 1
ATOM 609 O O . ILE A 1 81 ? 0.041 17.734 -3.496 1 96.5 81 ILE A O 1
ATOM 613 N N . VAL A 1 82 ? -0.813 19.75 -3.008 1 96.19 82 VAL A N 1
ATOM 614 C CA . VAL A 1 82 ? -1.999 19.203 -2.359 1 96.19 82 VAL A CA 1
ATOM 615 C C . VAL A 1 82 ? -3.016 18.781 -3.418 1 96.19 82 VAL A C 1
ATOM 617 O O . VAL A 1 82 ? -3.422 19.578 -4.258 1 96.19 82 VAL A O 1
ATOM 620 N N . GLU A 1 83 ? -3.381 17.531 -3.359 1 93.88 83 GLU A N 1
ATOM 621 C CA . GLU A 1 83 ? -4.348 17.031 -4.332 1 93.88 83 GLU A CA 1
ATOM 622 C C . GLU A 1 83 ? -5.742 16.938 -3.727 1 93.88 83 GLU A C 1
ATOM 624 O O . GLU A 1 83 ? -6.742 17.172 -4.418 1 93.88 83 GLU A O 1
ATOM 629 N N . THR A 1 84 ? -5.816 16.562 -2.484 1 90.25 84 THR A N 1
ATOM 630 C CA . THR A 1 84 ? -7.086 16.5 -1.77 1 90.25 84 THR A CA 1
ATOM 631 C C . THR A 1 84 ? -6.906 16.938 -0.317 1 90.25 84 THR A C 1
ATOM 633 O O . THR A 1 84 ? -5.828 16.766 0.258 1 90.25 84 THR A O 1
ATOM 636 N N . ALA A 1 85 ? -7.926 17.547 0.222 1 88.81 85 ALA A N 1
ATOM 637 C CA . ALA A 1 85 ? -8 17.969 1.621 1 88.81 85 ALA A CA 1
ATOM 638 C C . ALA A 1 85 ? -9.414 17.828 2.164 1 88.81 85 ALA A C 1
ATOM 640 O O . ALA A 1 85 ? -10.117 18.812 2.363 1 88.81 85 ALA A O 1
ATOM 641 N N . PRO A 1 86 ? -9.789 16.656 2.459 1 78 86 PRO A N 1
ATOM 642 C CA . PRO A 1 86 ? -11.203 16.391 2.752 1 78 86 PRO A CA 1
ATOM 643 C C . PRO A 1 86 ? -11.688 17.109 4.012 1 78 86 PRO A C 1
ATOM 645 O O . PRO A 1 86 ? -12.867 17.438 4.129 1 78 86 PRO A O 1
ATOM 648 N N . ASN A 1 87 ? -10.797 17.344 4.906 1 78.81 87 ASN A N 1
ATOM 649 C CA . ASN A 1 87 ? -11.227 17.922 6.18 1 78.81 87 ASN A CA 1
ATOM 650 C C . ASN A 1 87 ? -10.922 19.406 6.258 1 78.81 87 ASN A C 1
ATOM 652 O O . ASN A 1 87 ? -11.078 20.031 7.312 1 78.81 87 ASN A O 1
ATOM 656 N N . LEU A 1 88 ? -10.398 19.984 5.25 1 85.44 88 LEU A N 1
ATOM 657 C CA . LEU A 1 88 ? -10.195 21.422 5.141 1 85.44 88 LEU A CA 1
ATOM 658 C C . LEU A 1 88 ? -11.141 22.031 4.113 1 85.44 88 LEU A C 1
ATOM 660 O O . LEU A 1 88 ? -12.141 21.406 3.742 1 85.44 88 LEU A O 1
ATOM 664 N N . ALA A 1 89 ? -10.977 23.281 3.785 1 75.81 89 ALA A N 1
ATOM 665 C CA . ALA A 1 89 ? -11.867 23.891 2.807 1 75.81 89 ALA A CA 1
ATOM 666 C C . ALA A 1 89 ? -11.914 23.078 1.518 1 75.81 89 ALA A C 1
ATOM 668 O O . ALA A 1 89 ? -11.039 23.219 0.657 1 75.81 89 ALA A O 1
ATOM 669 N N . LYS A 1 90 ? -13.016 22.234 1.516 1 71 90 LYS A N 1
ATOM 670 C CA . LYS A 1 90 ? -13.172 21.297 0.41 1 71 90 LYS A CA 1
ATOM 671 C C . LYS A 1 90 ? -13.125 22.016 -0.935 1 71 90 LYS A C 1
ATOM 673 O O . LYS A 1 90 ? -13.641 23.125 -1.069 1 71 90 LYS A O 1
ATOM 678 N N . ASN A 1 91 ? -12.414 21.484 -1.91 1 72.44 91 ASN A N 1
ATOM 679 C CA . ASN A 1 91 ? -12.359 21.875 -3.314 1 72.44 91 ASN A CA 1
ATOM 680 C C . ASN A 1 91 ? -11.438 23.078 -3.527 1 72.44 91 ASN A C 1
ATOM 682 O O . ASN A 1 91 ? -11.219 23.5 -4.66 1 72.44 91 ASN A O 1
ATOM 686 N N . LYS A 1 92 ? -10.953 23.625 -2.432 1 86.81 92 LYS A N 1
ATOM 687 C CA . LYS A 1 92 ? -10.094 24.797 -2.615 1 86.81 92 LYS A CA 1
ATOM 688 C C . LYS A 1 92 ? -8.617 24.391 -2.646 1 86.81 92 LYS A C 1
ATOM 690 O O . LYS A 1 92 ? -7.754 25.203 -2.986 1 86.81 92 LYS A O 1
ATOM 695 N N . TRP A 1 93 ? -8.398 23.188 -2.396 1 93.94 93 TRP A N 1
ATOM 696 C CA . TRP A 1 93 ? -7.02 22.766 -2.201 1 93.94 93 TRP A CA 1
ATOM 697 C C . TRP A 1 93 ? -6.508 22 -3.42 1 93.94 93 TRP A C 1
ATOM 699 O O . TRP A 1 93 ? -5.297 21.844 -3.596 1 93.94 93 TRP A O 1
ATOM 709 N N . ALA A 1 94 ? -7.414 21.562 -4.277 1 91.88 94 ALA A N 1
ATOM 710 C CA . ALA A 1 94 ? -7.023 20.656 -5.348 1 91.88 94 ALA A CA 1
ATOM 711 C C . ALA A 1 94 ? -6.004 21.297 -6.277 1 91.88 94 ALA A C 1
ATOM 713 O O . ALA A 1 94 ? -6.27 22.359 -6.855 1 91.88 94 ALA A O 1
ATOM 714 N N . GLY A 1 95 ? -4.801 20.656 -6.34 1 94.75 95 GLY A N 1
ATOM 715 C CA . GLY A 1 95 ? -3.76 21.125 -7.238 1 94.75 95 GLY A CA 1
ATOM 716 C C . GLY A 1 95 ? -2.971 22.297 -6.68 1 94.75 95 GLY A C 1
ATOM 717 O O . GLY A 1 95 ? -2.203 22.938 -7.402 1 94.75 95 GLY A O 1
ATOM 718 N N . TYR A 1 96 ? -3.129 22.594 -5.449 1 96.62 96 TYR A N 1
ATOM 719 C CA . TYR A 1 96 ? -2.486 23.766 -4.863 1 96.62 96 TYR A CA 1
ATOM 720 C C . TYR A 1 96 ? -1.036 23.469 -4.5 1 96.62 96 TYR A C 1
ATOM 722 O O . TYR A 1 96 ? -0.757 22.531 -3.758 1 96.62 96 TYR A O 1
ATOM 730 N N . PRO A 1 97 ? -0.08 24.266 -5.008 1 97.62 97 PRO A N 1
ATOM 731 C CA . PRO A 1 97 ? 1.34 24.047 -4.723 1 97.62 97 PRO A CA 1
ATOM 732 C C . PRO A 1 97 ? 1.759 24.594 -3.361 1 97.62 97 PRO A C 1
ATOM 734 O O . PRO A 1 97 ? 2.576 25.516 -3.285 1 97.62 97 PRO A O 1
ATOM 737 N N . LEU A 1 98 ? 1.274 24 -2.303 1 97.81 98 LEU A N 1
ATOM 738 C CA . LEU A 1 98 ? 1.451 24.484 -0.937 1 97.81 98 LEU A CA 1
ATOM 739 C C . LEU A 1 98 ? 2.93 24.547 -0.568 1 97.81 98 LEU A C 1
ATOM 741 O O . LEU A 1 98 ? 3.385 25.516 0.036 1 97.81 98 LEU A O 1
ATOM 745 N N . ALA A 1 99 ? 3.697 23.5 -0.917 1 98.44 99 ALA A N 1
ATOM 746 C CA . ALA A 1 99 ? 5.121 23.5 -0.583 1 98.44 99 ALA A CA 1
ATOM 747 C C . ALA A 1 99 ? 5.836 24.688 -1.191 1 98.44 99 ALA A C 1
ATOM 749 O O . ALA A 1 99 ? 6.629 25.359 -0.518 1 98.44 99 ALA A O 1
ATOM 750 N N . GLN A 1 100 ? 5.547 24.906 -2.443 1 98.25 100 GLN A N 1
ATOM 751 C CA . GLN A 1 100 ? 6.18 26.031 -3.129 1 98.25 100 GLN A CA 1
ATOM 752 C C . GLN A 1 100 ? 5.812 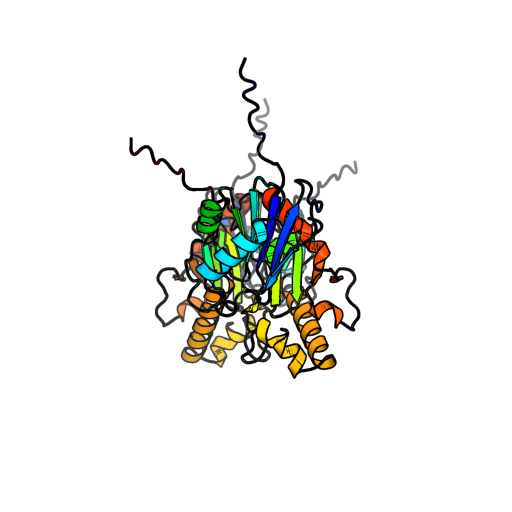27.359 -2.469 1 98.25 100 GLN A C 1
ATOM 754 O O . GLN A 1 100 ? 6.68 28.203 -2.252 1 98.25 100 GLN A O 1
ATOM 759 N N . GLN A 1 101 ? 4.551 27.5 -2.174 1 97.88 101 GLN A N 1
ATOM 760 C CA . GLN A 1 101 ? 4.09 28.75 -1.58 1 97.88 101 GLN A CA 1
ATOM 761 C C . GLN A 1 101 ? 4.762 28.984 -0.232 1 97.88 101 GLN A C 1
ATOM 763 O O . GLN A 1 101 ? 5.227 30.094 0.04 1 97.88 101 GLN A O 1
ATOM 768 N N . ILE A 1 102 ? 4.809 28 0.573 1 97.94 102 ILE A N 1
ATOM 769 C CA . ILE A 1 102 ? 5.414 28.156 1.894 1 97.94 102 ILE A CA 1
ATOM 770 C C . ILE A 1 102 ? 6.914 28.391 1.75 1 97.94 102 ILE A C 1
ATOM 772 O O . ILE A 1 102 ? 7.488 29.219 2.461 1 97.94 102 ILE A O 1
ATOM 776 N N . SER A 1 103 ? 7.496 27.609 0.868 1 97.94 103 SER A N 1
ATOM 777 C CA . SER A 1 103 ? 8.922 27.781 0.618 1 97.94 103 SER A CA 1
ATOM 778 C C . SER A 1 103 ? 9.234 29.219 0.2 1 97.94 103 SER A C 1
ATOM 780 O O . SER A 1 103 ? 10.188 29.812 0.704 1 97.94 103 SER A O 1
ATOM 782 N N . ASP A 1 104 ? 8.469 29.766 -0.674 1 97.06 104 ASP A N 1
ATOM 783 C CA . ASP A 1 104 ? 8.664 31.125 -1.163 1 97.06 104 ASP A CA 1
ATOM 784 C C . ASP A 1 104 ? 8.477 32.156 -0.042 1 97.06 104 ASP A C 1
ATOM 786 O O . ASP A 1 104 ? 9.234 33.094 0.064 1 97.06 104 ASP A O 1
ATOM 790 N N . VAL A 1 105 ? 7.496 31.953 0.771 1 95.31 105 VAL A N 1
ATOM 791 C CA . VAL A 1 105 ? 7.133 32.906 1.816 1 95.31 105 VAL A CA 1
ATOM 792 C C . VAL A 1 105 ? 8.18 32.875 2.928 1 95.31 105 VAL A C 1
ATOM 794 O O . VAL A 1 105 ? 8.578 33.938 3.441 1 95.31 105 VAL A O 1
ATOM 797 N N . LEU A 1 106 ? 8.641 31.703 3.277 1 95.88 106 LEU A N 1
ATOM 798 C CA . LEU A 1 106 ? 9.516 31.578 4.438 1 95.88 106 LEU A CA 1
ATOM 799 C C . LEU A 1 106 ? 10.977 31.5 4.008 1 95.88 106 LEU A C 1
ATOM 801 O O . LEU A 1 106 ? 11.875 31.562 4.848 1 95.88 106 LEU A O 1
ATOM 805 N N . GLY A 1 107 ? 11.195 31.344 2.756 1 95.62 107 GLY A N 1
ATOM 806 C CA . GLY A 1 107 ? 12.531 31.438 2.195 1 95.62 107 GLY A CA 1
ATOM 807 C C . GLY A 1 107 ? 13.391 30.219 2.494 1 95.62 107 GLY A C 1
ATOM 808 O O . GLY A 1 107 ? 14.617 30.328 2.584 1 95.62 107 GLY A O 1
ATOM 809 N N . LYS A 1 108 ? 12.82 29.094 2.758 1 97.56 108 LYS A N 1
ATOM 810 C CA . LYS A 1 108 ? 13.547 27.875 3.121 1 97.56 108 LYS A CA 1
ATOM 811 C C . LYS A 1 108 ? 13.031 26.672 2.334 1 97.56 108 LYS A C 1
ATOM 813 O O . LYS A 1 108 ? 11.891 26.672 1.865 1 97.56 108 LYS A O 1
ATOM 818 N N . PRO A 1 109 ? 13.883 25.672 2.121 1 98.06 109 PRO A N 1
ATOM 819 C CA . PRO A 1 109 ? 13.383 24.453 1.491 1 98.06 109 PRO A CA 1
ATOM 820 C C . PRO A 1 109 ? 12.297 23.766 2.316 1 98.06 109 PRO A C 1
ATOM 822 O O . PRO A 1 109 ? 12.352 23.766 3.549 1 98.06 109 PRO A O 1
ATOM 825 N N . VAL A 1 110 ? 11.336 23.156 1.589 1 98.5 110 VAL A N 1
ATOM 826 C CA . VAL A 1 110 ? 10.18 22.547 2.238 1 98.5 110 VAL A CA 1
ATOM 827 C C . VAL A 1 110 ? 10.023 21.109 1.761 1 98.5 110 VAL A C 1
ATOM 829 O O . VAL A 1 110 ? 10.148 20.828 0.568 1 98.5 110 VAL A O 1
ATOM 832 N N . ARG A 1 111 ? 9.836 20.188 2.67 1 98.44 111 ARG A N 1
ATOM 833 C CA . ARG A 1 111 ? 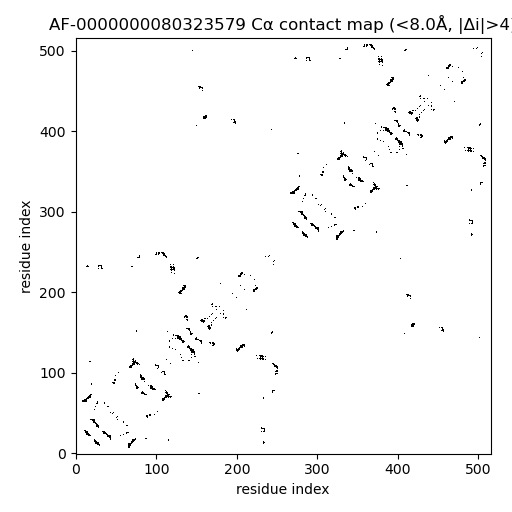9.25 18.875 2.389 1 98.44 111 ARG A CA 1
ATOM 834 C C . ARG A 1 111 ? 7.855 18.75 2.988 1 98.44 111 ARG A C 1
ATOM 836 O O . ARG A 1 111 ? 7.672 18.953 4.191 1 98.44 111 ARG A O 1
ATOM 843 N N . LEU A 1 112 ? 6.922 18.547 2.105 1 98.44 112 LEU A N 1
ATOM 844 C CA . LEU A 1 112 ? 5.512 18.453 2.457 1 98.44 112 LEU A CA 1
ATOM 845 C C . LEU A 1 112 ? 4.965 17.062 2.186 1 98.44 112 LEU A C 1
ATOM 847 O O . LEU A 1 112 ? 5.047 16.562 1.06 1 98.44 112 LEU A O 1
ATOM 851 N N . ILE A 1 113 ? 4.438 16.359 3.207 1 97.69 113 ILE A N 1
ATOM 852 C CA . ILE A 1 113 ? 3.83 15.047 3.057 1 97.69 113 ILE A CA 1
ATOM 853 C C . ILE A 1 113 ? 2.549 14.977 3.883 1 97.69 113 ILE A C 1
ATOM 855 O O . ILE A 1 113 ? 2.162 15.953 4.531 1 97.69 113 ILE A O 1
ATOM 859 N N . ASN A 1 114 ? 1.81 13.906 3.799 1 96.69 114 ASN A N 1
ATOM 860 C CA . ASN A 1 114 ? 0.65 13.648 4.648 1 96.69 114 ASN A CA 1
ATOM 861 C C . ASN A 1 114 ? 1.022 13.664 6.125 1 96.69 114 ASN A C 1
ATOM 863 O O . ASN A 1 114 ? 2.1 13.203 6.504 1 96.69 114 ASN A O 1
ATOM 867 N N . ASP A 1 115 ? 0.121 14.133 6.93 1 95 115 ASP A N 1
ATOM 868 C CA . ASP A 1 115 ? 0.389 14.289 8.352 1 95 115 ASP A CA 1
ATOM 869 C C . ASP A 1 115 ? 0.622 12.938 9.023 1 95 115 ASP A C 1
ATOM 871 O O . ASP A 1 115 ? 1.489 12.805 9.883 1 95 115 ASP A O 1
ATOM 875 N N . ALA A 1 116 ? -0.141 11.93 8.672 1 95.38 116 ALA A N 1
ATOM 876 C CA . ALA A 1 116 ? 0.079 10.602 9.234 1 95.38 116 ALA A CA 1
ATOM 877 C C . ALA A 1 116 ? 1.455 10.062 8.852 1 95.38 116 ALA A C 1
ATOM 879 O O . ALA A 1 116 ? 2.119 9.414 9.656 1 95.38 116 ALA A O 1
ATOM 880 N N . ASP A 1 117 ? 1.892 10.312 7.66 1 97.25 117 ASP A N 1
ATOM 881 C CA . ASP A 1 117 ? 3.225 9.914 7.215 1 97.25 117 ASP A CA 1
ATOM 882 C C . ASP A 1 117 ? 4.309 10.602 8.047 1 97.25 117 ASP A C 1
ATOM 884 O O . ASP A 1 117 ? 5.266 9.953 8.477 1 97.25 117 ASP A O 1
ATOM 888 N N . GLN A 1 118 ? 4.152 11.898 8.219 1 96.62 118 GLN A N 1
ATOM 889 C CA . GLN A 1 118 ? 5.152 12.609 9.008 1 96.62 118 GLN A CA 1
ATOM 890 C C . GLN A 1 118 ? 5.223 12.055 10.43 1 96.62 118 GLN A C 1
ATOM 892 O O . GLN A 1 118 ? 6.312 11.836 10.969 1 96.62 118 GLN A O 1
ATOM 897 N N . GLN A 1 119 ? 4.09 11.828 11.039 1 94.88 119 GLN A N 1
ATOM 898 C CA . GLN A 1 119 ? 4.047 11.273 12.383 1 94.88 119 GLN A CA 1
ATOM 899 C C . GLN A 1 119 ? 4.707 9.898 12.438 1 94.88 119 GLN A C 1
ATOM 901 O O . GLN A 1 119 ? 5.457 9.594 13.367 1 94.88 119 GLN A O 1
ATOM 906 N N . ALA A 1 120 ? 4.449 9.117 11.477 1 97.12 120 ALA A N 1
ATOM 907 C CA . ALA A 1 120 ? 4.945 7.742 11.445 1 97.12 120 ALA A CA 1
ATOM 908 C C . ALA A 1 120 ? 6.473 7.707 11.445 1 97.12 120 ALA A C 1
ATOM 910 O O . ALA A 1 120 ? 7.078 6.844 12.078 1 97.12 120 ALA A O 1
ATOM 911 N N . LEU A 1 121 ? 7.062 8.633 10.75 1 97 121 LEU A N 1
ATOM 912 C CA . LEU A 1 121 ? 8.516 8.68 10.664 1 97 121 LEU A CA 1
ATOM 913 C C . LEU A 1 121 ? 9.141 8.836 12.047 1 97 121 LEU A C 1
ATOM 915 O O . LEU A 1 121 ? 10.242 8.352 12.297 1 97 121 LEU A O 1
ATOM 919 N N . GLY A 1 122 ? 8.422 9.484 12.93 1 95.5 122 GLY A N 1
ATOM 920 C CA . GLY A 1 122 ? 8.914 9.656 14.289 1 95.5 122 GLY A CA 1
ATOM 921 C C . GLY A 1 122 ? 8.609 8.477 15.188 1 95.5 122 GLY A C 1
ATOM 922 O O . GLY A 1 122 ? 9.156 8.375 16.297 1 95.5 122 GLY A O 1
ATOM 923 N N . ILE A 1 123 ? 7.789 7.574 14.805 1 96.69 123 ILE A N 1
ATOM 924 C CA . ILE A 1 123 ? 7.238 6.539 15.68 1 96.69 123 ILE A CA 1
ATOM 925 C C . ILE A 1 123 ? 7.906 5.203 15.375 1 96.69 123 ILE A C 1
ATOM 927 O O . ILE A 1 123 ? 8.258 4.453 16.281 1 96.69 123 ILE A O 1
ATOM 931 N N . VAL A 1 124 ? 8.125 4.848 14.125 1 97.25 124 VAL A N 1
ATOM 932 C CA . VAL A 1 124 ? 8.516 3.504 13.711 1 97.25 124 VAL A CA 1
ATOM 933 C C . VAL A 1 124 ? 9.961 3.24 14.102 1 97.25 124 VAL A C 1
ATOM 935 O O . VAL A 1 124 ? 10.758 4.172 14.227 1 97.25 124 VAL A O 1
ATOM 938 N N . THR A 1 125 ? 10.305 2.002 14.258 1 96.62 125 THR A N 1
ATOM 939 C CA . THR A 1 125 ? 11.648 1.586 14.648 1 96.62 125 THR A CA 1
ATOM 940 C C . THR A 1 125 ? 12.562 1.474 13.43 1 96.62 125 THR A C 1
ATOM 942 O O . THR A 1 125 ? 13.781 1.503 13.562 1 96.62 125 THR A O 1
ATOM 945 N N . GLY A 1 126 ? 11.938 1.249 12.289 1 96.88 126 GLY A N 1
ATOM 946 C CA . GLY A 1 126 ? 12.719 1.111 11.07 1 96.88 126 GLY A CA 1
ATOM 947 C C . GLY A 1 126 ? 13.047 -0.33 10.734 1 96.88 126 GLY A C 1
ATOM 948 O O . GLY A 1 126 ? 14.062 -0.603 10.078 1 96.88 126 GLY A O 1
ATOM 949 N N . LYS A 1 127 ? 12.266 -1.257 11.242 1 96.75 127 LYS A N 1
ATOM 950 C CA . LYS A 1 127 ? 12.508 -2.672 10.977 1 96.75 127 LYS A CA 1
ATOM 951 C C . LYS A 1 127 ? 11.258 -3.355 10.43 1 96.75 127 LYS A C 1
ATOM 953 O O . LYS A 1 127 ? 10.227 -3.402 11.109 1 96.75 127 LYS A O 1
ATOM 958 N N . GLY A 1 128 ? 11.414 -3.871 9.18 1 96.31 128 GLY A N 1
ATOM 959 C CA . GLY A 1 128 ? 10.312 -4.625 8.602 1 96.31 128 GLY A CA 1
ATOM 960 C C . GLY A 1 128 ? 9.172 -3.748 8.133 1 96.31 128 GLY A C 1
ATOM 961 O O . GLY A 1 128 ? 9.391 -2.625 7.676 1 96.31 128 GLY A O 1
ATOM 962 N N . PHE A 1 129 ? 8.031 -4.402 8.047 1 97.56 129 PHE A N 1
ATOM 963 C CA . PHE A 1 129 ? 6.812 -3.725 7.617 1 97.56 129 PHE A CA 1
ATOM 964 C C . PHE A 1 129 ? 6.043 -3.18 8.812 1 97.56 129 PHE A C 1
ATOM 966 O O . PHE A 1 129 ? 5.441 -3.945 9.57 1 97.56 129 PHE A O 1
ATOM 973 N N . GLU A 1 130 ? 6.031 -1.836 9 1 98.62 130 GLU A N 1
ATOM 974 C CA . GLU A 1 130 ? 5.387 -1.176 10.133 1 98.62 130 GLU A CA 1
ATOM 975 C C . GLU A 1 130 ? 4.27 -0.247 9.664 1 98.62 130 GLU A C 1
ATOM 977 O O . GLU A 1 130 ? 4.426 0.472 8.68 1 98.62 130 GLU A O 1
ATOM 982 N N . ILE A 1 131 ? 3.135 -0.335 10.344 1 98.75 131 ILE A N 1
ATOM 983 C CA . ILE A 1 131 ? 1.99 0.513 10.031 1 98.75 131 ILE A CA 1
ATOM 984 C C . ILE A 1 131 ? 1.661 1.396 11.234 1 98.75 131 ILE A C 1
ATOM 986 O O . ILE A 1 131 ? 1.697 0.938 12.383 1 98.75 131 ILE A O 1
ATOM 990 N N . VAL A 1 132 ? 1.395 2.672 11 1 98.31 132 VAL A N 1
ATOM 991 C CA . VAL A 1 132 ? 0.897 3.586 12.023 1 98.31 132 VAL A CA 1
ATOM 992 C C . VAL A 1 132 ? -0.527 4.02 11.68 1 98.31 132 VAL A C 1
ATOM 994 O O . VAL A 1 132 ? -0.78 4.535 10.586 1 98.31 132 VAL A O 1
ATOM 997 N N . LEU A 1 133 ? -1.443 3.748 12.555 1 98 133 LEU A N 1
ATOM 998 C CA . LEU A 1 133 ? -2.812 4.242 12.469 1 98 133 LEU A CA 1
ATOM 999 C C . LEU A 1 133 ? -3.025 5.426 13.406 1 98 133 LEU A C 1
ATOM 1001 O O . LEU A 1 133 ? -2.664 5.359 14.586 1 98 133 LEU A O 1
ATOM 1005 N N . THR A 1 134 ? -3.516 6.453 12.875 1 95.06 134 THR A N 1
ATOM 1006 C CA . THR A 1 134 ? -3.877 7.609 13.688 1 95.06 134 THR A CA 1
ATOM 1007 C C . THR A 1 134 ? -5.391 7.699 13.859 1 95.06 134 THR A C 1
ATOM 1009 O O . THR A 1 134 ? -6.121 7.898 12.883 1 95.06 134 THR A O 1
ATOM 1012 N N . LEU A 1 135 ? -5.84 7.52 15.086 1 95.56 135 LEU A N 1
ATOM 1013 C CA . LEU A 1 135 ? -7.254 7.555 15.438 1 95.56 135 LEU A CA 1
ATOM 1014 C C . LEU A 1 135 ? -7.641 8.914 16 1 95.56 135 LEU A C 1
ATOM 1016 O O . LEU A 1 135 ? -7.324 9.234 17.156 1 95.56 135 LEU A O 1
ATOM 1020 N N . GLY A 1 136 ? -8.297 9.727 15.266 1 90.94 136 GLY A N 1
ATOM 1021 C CA . GLY A 1 136 ? -8.711 11.062 15.656 1 90.94 136 GLY A CA 1
ATOM 1022 C C . GLY A 1 136 ? -9.992 11.508 14.984 1 90.94 136 GLY A C 1
ATOM 1023 O O . GLY A 1 136 ? -10.969 10.758 14.938 1 90.94 136 GLY A O 1
ATOM 1024 N N . THR A 1 137 ? -9.875 12.875 14.453 1 85.94 137 THR A N 1
ATOM 1025 C CA . THR A 1 137 ? -11.023 13.336 13.68 1 85.94 137 THR A CA 1
ATOM 1026 C C . THR A 1 137 ? -11.336 12.367 12.555 1 85.94 137 THR A C 1
ATOM 1028 O O . THR A 1 137 ? -12.5 12.016 12.336 1 85.94 137 THR A O 1
ATOM 1031 N N . GLY A 1 138 ? -10.328 11.961 11.914 1 89.44 138 GLY A N 1
ATOM 1032 C CA . GLY A 1 138 ? -10.438 10.93 10.898 1 89.44 138 GLY A CA 1
ATOM 1033 C C . GLY A 1 138 ? -9.578 9.711 11.188 1 89.44 138 GLY A C 1
ATOM 1034 O O . GLY A 1 138 ? -9.305 9.398 12.352 1 89.44 138 GLY A O 1
ATOM 1035 N N . PHE A 1 139 ? -9.367 8.945 10.25 1 94.31 139 PHE A N 1
ATOM 1036 C CA . PHE A 1 139 ? -8.555 7.738 10.281 1 94.31 139 PHE A CA 1
ATOM 1037 C C . PHE A 1 139 ? -7.332 7.883 9.383 1 94.31 139 PHE A C 1
ATOM 1039 O O . PHE A 1 139 ? -7.445 7.824 8.164 1 94.31 139 PHE A O 1
ATOM 1046 N N . GLY A 1 140 ? -6.148 8.109 9.938 1 94.62 140 GLY A N 1
ATOM 1047 C CA . GLY A 1 140 ? -4.91 8.219 9.188 1 94.62 140 GLY A CA 1
ATOM 1048 C C . GLY A 1 140 ? -4.109 6.93 9.164 1 94.62 140 GLY A C 1
ATOM 1049 O O . GLY A 1 140 ? -4.137 6.16 10.125 1 94.62 140 GLY A O 1
ATOM 1050 N N . THR A 1 141 ? -3.434 6.73 8.109 1 97.31 141 THR A N 1
ATOM 1051 C CA . THR A 1 141 ? -2.602 5.543 7.969 1 97.31 141 THR A CA 1
ATOM 1052 C C . THR A 1 141 ? -1.277 5.879 7.293 1 97.31 141 THR A C 1
ATOM 1054 O O . THR A 1 141 ? -1.24 6.684 6.355 1 97.31 141 THR A O 1
ATOM 1057 N N . ALA A 1 142 ? -0.252 5.32 7.762 1 98 142 ALA A N 1
ATOM 1058 C CA . ALA A 1 142 ? 1.062 5.395 7.129 1 98 142 ALA A CA 1
ATOM 1059 C C . ALA A 1 142 ? 1.723 4.02 7.07 1 98 142 ALA A C 1
ATOM 1061 O O . ALA A 1 142 ? 1.677 3.262 8.039 1 98 142 ALA A O 1
ATOM 1062 N N . LEU A 1 143 ? 2.279 3.672 5.953 1 98.38 143 LEU A N 1
ATOM 1063 C CA . LEU A 1 143 ? 2.996 2.42 5.746 1 98.38 143 LEU A CA 1
ATOM 1064 C C . LEU A 1 143 ? 4.492 2.67 5.582 1 98.38 143 LEU A C 1
ATOM 1066 O O . LEU A 1 143 ? 4.902 3.537 4.809 1 98.38 143 LEU A O 1
ATOM 1070 N N . THR A 1 144 ? 5.277 1.981 6.332 1 97.88 144 THR A N 1
ATOM 1071 C CA . THR A 1 144 ? 6.73 2.059 6.211 1 97.88 144 THR A CA 1
ATOM 1072 C C . THR A 1 144 ? 7.34 0.663 6.105 1 97.88 144 THR A C 1
ATOM 1074 O O . THR A 1 144 ? 6.801 -0.298 6.66 1 97.88 144 THR A O 1
ATOM 1077 N N . PHE A 1 145 ? 8.414 0.567 5.41 1 97 145 PHE A N 1
ATOM 1078 C CA . PHE A 1 145 ? 9.188 -0.663 5.316 1 97 145 PHE A CA 1
ATOM 1079 C C . PHE A 1 145 ? 10.664 -0.389 5.555 1 97 145 PHE A C 1
ATOM 1081 O O . PHE A 1 145 ? 11.289 0.379 4.82 1 97 145 PHE A O 1
ATOM 1088 N N . ASP A 1 146 ? 11.266 -0.941 6.613 1 95.62 146 ASP A N 1
ATOM 1089 C CA . ASP A 1 146 ? 12.641 -0.728 7.051 1 95.62 146 ASP A CA 1
ATOM 1090 C C . ASP A 1 146 ? 12.945 0.761 7.207 1 95.62 146 ASP A C 1
ATOM 1092 O O . ASP A 1 146 ? 13.984 1.239 6.758 1 95.62 146 ASP A O 1
ATOM 1096 N N . GLY A 1 147 ? 11.938 1.449 7.629 1 94.94 147 GLY A N 1
ATOM 1097 C CA . GLY A 1 147 ? 12.125 2.842 8.008 1 94.94 147 GLY A CA 1
ATOM 1098 C C . GLY A 1 147 ? 11.766 3.812 6.898 1 94.94 147 GLY A C 1
ATOM 1099 O O . GLY A 1 147 ? 11.633 5.016 7.137 1 94.94 147 GLY A O 1
ATOM 1100 N N . ASP A 1 148 ? 11.641 3.271 5.699 1 94.88 148 ASP A N 1
ATOM 1101 C CA . ASP A 1 148 ? 11.305 4.133 4.566 1 94.88 148 ASP A CA 1
ATOM 1102 C C . ASP A 1 148 ? 9.789 4.207 4.367 1 94.88 148 ASP A C 1
ATOM 1104 O O . ASP A 1 148 ? 9.094 3.199 4.488 1 94.88 148 ASP A O 1
ATOM 1108 N N . LEU A 1 149 ? 9.328 5.422 4.047 1 97 149 LEU A N 1
ATOM 1109 C CA . LEU A 1 149 ? 7.918 5.578 3.711 1 97 149 LEU A CA 1
ATOM 1110 C C . LEU A 1 149 ? 7.586 4.855 2.408 1 97 149 LEU A C 1
ATOM 1112 O O . LEU A 1 149 ? 8.336 4.953 1.434 1 97 149 LEU A O 1
ATOM 1116 N N . LEU A 1 150 ? 6.531 4.117 2.414 1 97.25 150 LEU A N 1
ATOM 1117 C CA . LEU A 1 150 ? 5.906 3.664 1.177 1 97.25 150 LEU A CA 1
ATOM 1118 C C . LEU A 1 150 ? 5.012 4.75 0.59 1 97.25 150 LEU A C 1
ATOM 1120 O O . LEU A 1 150 ? 4.75 5.766 1.243 1 97.25 150 LEU A O 1
ATOM 1124 N N . PRO A 1 151 ? 4.621 4.578 -0.704 1 96.19 151 PRO A N 1
ATOM 1125 C CA . PRO A 1 151 ? 3.672 5.566 -1.221 1 96.19 151 PRO A CA 1
ATOM 1126 C C . PRO A 1 151 ? 2.477 5.777 -0.295 1 96.19 151 PRO A C 1
ATOM 1128 O O . PRO A 1 151 ? 1.99 4.824 0.318 1 96.19 151 PRO A O 1
ATOM 1131 N N . HIS A 1 152 ? 2.082 6.977 -0.239 1 96.06 152 HIS A N 1
ATOM 1132 C CA . HIS A 1 152 ? 0.918 7.25 0.595 1 96.06 152 HIS A CA 1
ATOM 1133 C C . HIS A 1 152 ? -0.362 6.746 -0.062 1 96.06 152 HIS A C 1
ATOM 1135 O O . HIS A 1 152 ? -0.645 7.074 -1.216 1 96.06 152 HIS A O 1
ATOM 1141 N N . LEU A 1 153 ? -1.043 5.953 0.648 1 95.5 153 LEU A N 1
ATOM 1142 C CA . LEU A 1 153 ? -2.334 5.43 0.217 1 95.5 153 LEU A CA 1
ATOM 1143 C C . LEU A 1 153 ? -3.465 6.008 1.06 1 95.5 153 LEU A C 1
ATOM 1145 O O . LEU A 1 153 ? -3.381 6.027 2.289 1 95.5 153 LEU A O 1
ATOM 1149 N N . GLU A 1 154 ? -4.488 6.516 0.438 1 94.31 154 GLU A N 1
ATOM 1150 C CA . GLU A 1 154 ? -5.637 7.047 1.164 1 94.31 154 GLU A CA 1
ATOM 1151 C C . GLU A 1 154 ? -6.574 5.926 1.609 1 94.31 154 GLU A C 1
ATOM 1153 O O . GLU A 1 154 ? -7.75 5.91 1.244 1 94.31 154 GLU A O 1
ATOM 1158 N N . LEU A 1 155 ? -6.09 5.117 2.471 1 94.94 155 LEU A N 1
ATOM 1159 C CA . LEU A 1 155 ? -6.77 3.893 2.883 1 94.94 155 LEU A CA 1
ATOM 1160 C C . LEU A 1 155 ? -8.039 4.211 3.664 1 94.94 155 LEU A C 1
ATOM 1162 O O . LEU A 1 155 ? -8.93 3.371 3.775 1 94.94 155 LEU A O 1
ATOM 1166 N N . SER A 1 156 ? -8.133 5.41 4.211 1 93.19 156 SER A N 1
ATOM 1167 C CA . SER A 1 156 ? -9.305 5.812 4.988 1 93.19 156 SER A CA 1
ATOM 1168 C C . SER A 1 156 ? -10.555 5.867 4.113 1 93.19 156 SER A C 1
ATOM 1170 O O . SER A 1 156 ? -11.68 5.867 4.629 1 93.19 156 SER A O 1
ATOM 1172 N N . HIS A 1 157 ? -10.359 5.918 2.84 1 91.38 157 HIS A N 1
ATOM 1173 C CA . HIS A 1 157 ? -11.484 6.055 1.917 1 91.38 157 HIS A CA 1
ATOM 1174 C C . HIS A 1 157 ? -11.961 4.691 1.423 1 91.38 157 HIS A C 1
ATOM 1176 O O . HIS A 1 157 ? -12.938 4.605 0.677 1 91.38 157 HIS A O 1
ATOM 1182 N N . LEU A 1 158 ? -11.336 3.604 1.83 1 93.44 158 LEU A N 1
ATOM 1183 C CA . LEU A 1 158 ? -11.836 2.268 1.521 1 93.44 158 LEU A CA 1
ATOM 1184 C C . LEU A 1 158 ? -13.195 2.033 2.17 1 93.44 158 LEU A C 1
ATOM 1186 O O . LEU A 1 158 ? -13.422 2.424 3.318 1 93.44 158 LEU A O 1
ATOM 1190 N N . PRO A 1 159 ? -14.039 1.377 1.432 1 91.25 159 PRO A N 1
ATOM 1191 C CA . PRO A 1 159 ? -15.266 0.953 2.113 1 91.25 159 PRO A CA 1
ATOM 1192 C C . PRO A 1 159 ? -15.016 -0.116 3.174 1 91.25 159 PRO A C 1
ATOM 1194 O O . PRO A 1 159 ? -14.148 -0.977 2.992 1 91.25 159 PRO A O 1
ATOM 1197 N N . VAL A 1 160 ? -15.734 -0.079 4.242 1 86.88 160 VAL A N 1
ATOM 1198 C CA . VAL A 1 160 ? -15.539 -1.096 5.27 1 86.88 160 VAL A CA 1
ATOM 1199 C C . VAL A 1 160 ? -16.891 -1.688 5.668 1 86.88 160 VAL A C 1
ATOM 1201 O O . VAL A 1 160 ? -16.969 -2.857 6.051 1 86.88 160 VAL A O 1
ATOM 1204 N N . SER A 1 161 ? -17.938 -0.929 5.695 1 80.94 161 SER A N 1
ATOM 1205 C CA . SER A 1 161 ? -19.281 -1.407 5.977 1 80.94 161 SER A CA 1
ATOM 1206 C C . SER A 1 161 ? -20.328 -0.595 5.223 1 80.94 161 SER A C 1
ATOM 1208 O O . SER A 1 161 ? -20.391 0.629 5.359 1 80.94 161 SER A O 1
ATOM 1210 N N . LYS A 1 162 ? -21.172 -1.383 4.461 1 76.38 162 LYS A N 1
ATOM 1211 C CA . LYS A 1 162 ? -22.266 -0.72 3.744 1 76.38 162 LYS A CA 1
ATOM 1212 C C . LYS A 1 162 ? -21.75 0.504 2.988 1 76.38 162 LYS A C 1
ATOM 1214 O O . LYS A 1 162 ? -20.891 0.386 2.113 1 76.38 162 LYS A O 1
ATOM 1219 N N . ASN A 1 163 ? -22.047 1.691 3.41 1 74 163 ASN A N 1
ATOM 1220 C CA . ASN A 1 163 ? -21.688 2.9 2.686 1 74 163 ASN A CA 1
ATOM 1221 C C . ASN A 1 163 ? -20.719 3.766 3.494 1 74 163 ASN A C 1
ATOM 1223 O O . ASN A 1 163 ? -20.594 4.965 3.238 1 74 163 ASN A O 1
ATOM 1227 N N . LYS A 1 164 ? -20.078 3.01 4.422 1 86.81 164 LYS A N 1
ATOM 1228 C CA . LYS A 1 164 ? -19.156 3.785 5.242 1 86.81 164 LYS A CA 1
ATOM 1229 C C . LYS A 1 164 ? -17.703 3.459 4.895 1 86.81 164 LYS A C 1
ATOM 1231 O O . LYS A 1 164 ? -17.344 2.289 4.754 1 86.81 164 LYS A O 1
ATOM 1236 N N . ASP A 1 165 ? -16.938 4.516 4.762 1 91.81 165 ASP A N 1
ATOM 1237 C CA . ASP A 1 165 ? -15.5 4.309 4.672 1 91.81 165 ASP A CA 1
ATOM 1238 C C . ASP A 1 165 ? -14.859 4.316 6.059 1 91.81 165 ASP A C 1
ATOM 1240 O O . ASP A 1 165 ? -15.555 4.43 7.07 1 91.81 165 ASP A O 1
ATOM 1244 N N . TYR A 1 166 ? -13.617 4.082 6.164 1 93.5 166 TYR A N 1
ATOM 1245 C CA . TYR A 1 166 ? -12.945 3.922 7.449 1 93.5 166 TYR A CA 1
ATOM 1246 C C . TYR A 1 166 ? -13.047 5.195 8.281 1 93.5 166 TYR A C 1
ATOM 1248 O O . TYR A 1 166 ? -13.227 5.137 9.5 1 93.5 166 TYR A O 1
ATOM 1256 N N . ASP A 1 167 ? -12.938 6.375 7.652 1 91.81 167 ASP A N 1
ATOM 1257 C CA . ASP A 1 167 ? -13.078 7.648 8.352 1 91.81 167 ASP A CA 1
ATOM 1258 C C . ASP A 1 167 ? -14.43 7.742 9.055 1 91.81 167 ASP A C 1
ATOM 1260 O O . ASP A 1 167 ? -14.492 8.031 10.25 1 91.81 167 ASP A O 1
ATOM 1264 N N . ASP A 1 168 ? -15.461 7.41 8.375 1 91.88 168 ASP A N 1
ATOM 1265 C CA . ASP A 1 168 ? -16.828 7.484 8.898 1 91.88 168 ASP A CA 1
ATOM 1266 C C . ASP A 1 168 ? -17.078 6.379 9.922 1 91.88 168 ASP A C 1
ATOM 1268 O O . ASP A 1 168 ? -17.906 6.543 10.82 1 91.88 168 ASP A O 1
ATOM 1272 N N . TYR A 1 169 ? -16.438 5.316 9.766 1 94.19 169 TYR A N 1
ATOM 1273 C CA . TYR A 1 169 ? -16.672 4.113 10.555 1 94.19 169 TYR A CA 1
ATOM 1274 C C . TYR A 1 169 ? -16.016 4.234 11.93 1 94.19 169 TYR A C 1
ATOM 1276 O O . TYR A 1 169 ? -16.578 3.779 12.93 1 94.19 169 TYR A O 1
ATOM 1284 N N . ILE A 1 170 ? -14.867 5.004 12.016 1 95.88 170 ILE A N 1
ATOM 1285 C CA . ILE A 1 170 ? -14.102 4.898 13.258 1 95.88 170 ILE A CA 1
ATOM 1286 C C . ILE A 1 170 ? -13.719 6.293 13.742 1 95.88 170 ILE A C 1
ATOM 1288 O O . ILE A 1 170 ? -13.266 6.457 14.883 1 95.88 170 ILE A O 1
ATOM 1292 N N . GLY A 1 171 ? -13.883 7.328 12.938 1 93.94 171 GLY A N 1
ATOM 1293 C CA . GLY A 1 171 ? -13.461 8.672 13.305 1 93.94 171 GLY A CA 1
ATOM 1294 C C . GLY A 1 171 ? -14.203 9.211 14.516 1 93.94 171 GLY A C 1
ATOM 1295 O O . GLY A 1 171 ? -15.039 8.523 15.094 1 93.94 171 GLY A O 1
ATOM 1296 N N . GLU A 1 172 ? -13.906 10.438 14.844 1 93.06 172 GLU A N 1
ATOM 1297 C CA . GLU A 1 172 ? -14.453 11.078 16.031 1 93.06 172 GLU A CA 1
ATOM 1298 C C . GLU A 1 172 ? -15.977 11.094 16 1 93.06 172 GLU A C 1
ATOM 1300 O O . GLU A 1 172 ? -16.625 10.805 17.016 1 93.06 172 GLU A O 1
ATOM 1305 N N . LYS A 1 173 ? -16.562 11.43 14.875 1 93.31 173 LYS A N 1
ATOM 1306 C CA . LYS A 1 173 ? -18.016 11.445 14.75 1 93.31 173 LYS A CA 1
ATOM 1307 C C . LYS A 1 173 ? -18.609 10.07 15.055 1 93.31 173 LYS A C 1
ATOM 1309 O O . LYS A 1 173 ? -19.641 9.969 15.727 1 93.31 173 LYS A O 1
ATOM 1314 N N . ALA A 1 174 ? -18 9.055 14.562 1 95.06 174 ALA A N 1
ATOM 1315 C CA . ALA A 1 174 ? -18.453 7.691 14.82 1 95.06 174 ALA A CA 1
ATOM 1316 C C . ALA A 1 174 ? -18.312 7.348 16.312 1 95.06 174 ALA A C 1
ATOM 1318 O O . ALA A 1 174 ? -19.203 6.707 16.875 1 95.06 174 ALA A O 1
ATOM 1319 N N . PHE A 1 175 ? -17.234 7.75 16.906 1 96.38 175 PHE A N 1
ATOM 1320 C CA . PHE A 1 175 ? -17.047 7.504 18.328 1 96.38 175 PHE A CA 1
ATOM 1321 C C . PHE A 1 175 ? -18.172 8.125 19.141 1 96.38 175 PHE A C 1
ATOM 1323 O O . PHE A 1 175 ? -18.75 7.465 20 1 96.38 175 PHE A O 1
ATOM 1330 N N . GLN A 1 176 ? -18.484 9.336 18.844 1 96.94 176 GLN A N 1
ATOM 1331 C CA . GLN A 1 176 ? -19.531 10.047 19.562 1 96.94 176 GLN A CA 1
ATOM 1332 C C . GLN A 1 176 ? -20.891 9.391 19.375 1 96.94 176 GLN A C 1
ATOM 1334 O O . GLN A 1 176 ? -21.688 9.32 20.297 1 96.94 176 GLN A O 1
ATOM 1339 N N . LYS A 1 177 ? -21.078 8.93 18.25 1 96.69 177 LYS A N 1
ATOM 1340 C CA . LYS A 1 177 ? -22.375 8.375 17.891 1 96.69 177 LYS A CA 1
ATOM 1341 C C . LYS A 1 177 ? -22.547 6.961 18.438 1 96.69 177 LYS A C 1
ATOM 1343 O O . LYS A 1 177 ? -23.594 6.613 18.969 1 96.69 177 LYS A O 1
ATOM 1348 N N . GLU A 1 178 ? -21.516 6.145 18.297 1 96 178 GLU A N 1
ATOM 1349 C CA . GLU A 1 178 ? -21.641 4.715 18.562 1 96 178 GLU A CA 1
ATOM 1350 C C . GLU A 1 178 ? -21.281 4.383 20 1 96 178 GLU A C 1
ATOM 1352 O O . GLU A 1 178 ? -21.719 3.359 20.547 1 96 178 GLU A O 1
ATOM 1357 N N . GLY A 1 179 ? -20.5 5.211 20.594 1 96.69 179 GLY A N 1
ATOM 1358 C CA . GLY A 1 179 ? -20.078 4.98 21.969 1 96.69 179 GLY A CA 1
ATOM 1359 C C . GLY A 1 179 ? -18.875 4.074 22.078 1 96.69 179 GLY A C 1
ATOM 1360 O O . GLY A 1 179 ? -18.438 3.492 21.078 1 96.69 179 GLY A O 1
ATOM 1361 N N . ASP A 1 180 ? -18.453 3.91 23.25 1 96.88 180 ASP A N 1
ATOM 1362 C CA . ASP A 1 180 ? -17.172 3.281 23.562 1 96.88 180 ASP A CA 1
ATOM 1363 C C . ASP A 1 180 ? -17.172 1.805 23.172 1 96.88 180 ASP A C 1
ATOM 1365 O O . ASP A 1 180 ? -16.266 1.334 22.5 1 96.88 180 ASP A O 1
ATOM 1369 N N . LYS A 1 181 ? -18.156 1.103 23.531 1 97.56 181 LYS A N 1
ATOM 1370 C CA . LYS A 1 181 ? -18.203 -0.34 23.312 1 97.56 181 LYS A CA 1
ATOM 1371 C C . LYS A 1 181 ? -18.203 -0.671 21.828 1 97.56 181 LYS A C 1
ATOM 1373 O O . LYS A 1 181 ? -17.344 -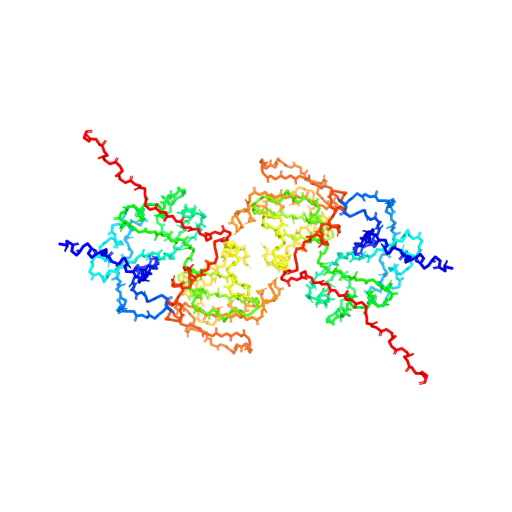1.408 21.344 1 97.56 181 LYS A O 1
ATOM 1378 N N . LYS A 1 182 ? -19.125 -0.082 21.172 1 97.56 182 LYS A N 1
ATOM 1379 C CA . LYS A 1 182 ? -19.266 -0.359 19.75 1 97.56 182 LYS A CA 1
ATOM 1380 C C . LYS A 1 182 ? -18.062 0.159 18.969 1 97.56 182 LYS A C 1
ATOM 1382 O O . LYS A 1 182 ? -17.625 -0.47 18 1 97.56 182 LYS A O 1
ATOM 1387 N N . TRP A 1 183 ? -17.547 1.273 19.344 1 97.81 183 TRP A N 1
ATOM 1388 C CA . TRP A 1 183 ? -16.359 1.829 18.703 1 97.81 183 TRP A CA 1
ATOM 1389 C C . TRP A 1 183 ? -15.172 0.889 18.844 1 97.81 183 TRP A C 1
ATOM 1391 O O . TRP A 1 183 ? -14.445 0.65 17.875 1 97.81 183 TRP A O 1
ATOM 1401 N N . ASN A 1 184 ? -15.008 0.293 20 1 98.5 184 ASN A N 1
ATOM 1402 C CA . ASN A 1 184 ? -13.914 -0.649 20.219 1 98.5 184 ASN A CA 1
ATOM 1403 C C . ASN A 1 184 ? -14.102 -1.929 19.422 1 98.5 184 ASN A C 1
ATOM 1405 O O . ASN A 1 184 ? -13.133 -2.506 18.922 1 98.5 184 ASN A O 1
ATOM 1409 N N . GLU A 1 185 ? -15.312 -2.354 19.266 1 97.81 185 GLU A N 1
ATOM 1410 C CA . GLU A 1 185 ? -15.594 -3.498 18.406 1 97.81 185 GLU A CA 1
ATOM 1411 C C . GLU A 1 185 ? -15.211 -3.203 16.953 1 97.81 185 GLU A C 1
ATOM 1413 O O . GLU A 1 185 ? -14.664 -4.062 16.266 1 97.81 185 GLU A O 1
ATOM 1418 N N . ARG A 1 186 ? -15.523 -2.01 16.562 1 96.56 186 ARG A N 1
ATOM 1419 C CA . ARG A 1 186 ? -15.188 -1.589 15.211 1 96.56 186 ARG A CA 1
ATOM 1420 C C . ARG A 1 186 ? -13.68 -1.534 15.008 1 96.56 186 ARG A C 1
ATOM 1422 O O . ARG A 1 186 ? -13.172 -1.934 13.961 1 96.56 186 ARG A O 1
ATOM 1429 N N . LEU A 1 187 ? -12.992 -1.026 15.992 1 98 187 LEU A N 1
ATOM 1430 C CA . LEU A 1 187 ? -11.531 -0.965 15.906 1 98 187 LEU A CA 1
ATOM 1431 C C . LEU A 1 187 ? -10.938 -2.365 15.828 1 98 187 LEU A C 1
ATOM 1433 O O . LEU A 1 187 ? -10.008 -2.607 15.047 1 98 187 LEU A O 1
ATOM 1437 N N . LYS A 1 188 ? -11.461 -3.287 16.625 1 97.88 188 LYS A N 1
ATOM 1438 C CA . LYS A 1 188 ? -11 -4.672 16.562 1 97.88 188 LYS A CA 1
ATOM 1439 C C . LYS A 1 188 ? -11.156 -5.242 15.148 1 97.88 188 LYS A C 1
ATOM 1441 O O . LYS A 1 188 ? -10.258 -5.918 14.648 1 97.88 188 LYS A O 1
ATOM 1446 N N . ARG A 1 189 ? -12.273 -4.934 14.578 1 95.62 189 ARG A N 1
ATOM 1447 C CA . ARG A 1 189 ? -12.531 -5.387 13.211 1 95.62 189 ARG A CA 1
ATOM 1448 C C . ARG A 1 189 ? -11.5 -4.816 12.242 1 95.62 189 ARG A C 1
ATOM 1450 O O . ARG A 1 189 ? -10.961 -5.539 11.398 1 95.62 189 ARG A O 1
ATOM 1457 N N . ILE A 1 190 ? -11.211 -3.539 12.383 1 96.44 190 ILE A N 1
ATOM 1458 C CA . ILE A 1 190 ? -10.242 -2.877 11.516 1 96.44 190 ILE A CA 1
ATOM 1459 C C . ILE A 1 190 ? -8.867 -3.518 11.688 1 96.44 190 ILE A C 1
ATOM 1461 O O . ILE A 1 190 ? -8.18 -3.809 10.703 1 96.44 190 ILE A O 1
ATOM 1465 N N . ILE A 1 191 ? -8.484 -3.775 12.906 1 97.94 191 ILE A N 1
ATOM 1466 C CA . ILE A 1 191 ? -7.184 -4.363 13.195 1 97.94 191 ILE A CA 1
ATOM 1467 C C . ILE A 1 191 ? -7.082 -5.746 12.555 1 97.94 191 ILE A C 1
ATOM 1469 O O . ILE A 1 191 ? -6.062 -6.086 11.953 1 97.94 191 ILE A O 1
ATOM 1473 N N . GLU A 1 192 ? -8.117 -6.52 12.602 1 96.19 192 GLU A N 1
ATOM 1474 C CA . GLU A 1 192 ? -8.133 -7.844 12 1 96.19 192 GLU A CA 1
ATOM 1475 C C . GLU A 1 192 ? -8.008 -7.762 10.477 1 96.19 192 GLU A C 1
ATOM 1477 O O . GLU A 1 192 ? -7.281 -8.547 9.867 1 96.19 192 GLU A O 1
ATOM 1482 N N . ILE A 1 193 ? -8.727 -6.863 9.883 1 94.88 193 ILE A N 1
ATOM 1483 C CA . ILE A 1 193 ? -8.656 -6.66 8.438 1 94.88 193 ILE A CA 1
ATOM 1484 C C . ILE A 1 193 ? -7.223 -6.301 8.039 1 94.88 193 ILE A C 1
ATOM 1486 O O . ILE A 1 193 ? -6.672 -6.875 7.102 1 94.88 193 ILE A O 1
ATOM 1490 N N . TYR A 1 194 ? -6.609 -5.355 8.805 1 97.19 194 TYR A N 1
ATOM 1491 C CA . TYR A 1 194 ? -5.27 -4.883 8.461 1 97.19 194 TYR A CA 1
ATOM 1492 C C . TYR A 1 194 ? -4.234 -5.984 8.664 1 97.19 194 TYR A C 1
ATOM 1494 O O . TYR A 1 194 ? -3.258 -6.07 7.918 1 97.19 194 TYR A O 1
ATOM 1502 N N . LYS A 1 195 ? -4.426 -6.785 9.68 1 96.19 195 LYS A N 1
ATOM 1503 C CA . LYS A 1 195 ? -3.537 -7.926 9.875 1 96.19 195 LYS A CA 1
ATOM 1504 C C . LYS A 1 195 ? -3.555 -8.852 8.664 1 96.19 195 LYS A C 1
ATOM 1506 O O . LYS A 1 195 ? -2.5 -9.242 8.156 1 96.19 195 LYS A O 1
ATOM 1511 N N . THR A 1 196 ? -4.707 -9.133 8.148 1 92.75 196 THR A N 1
ATOM 1512 C CA . THR A 1 196 ? -4.898 -10.07 7.043 1 92.75 196 THR A CA 1
ATOM 1513 C C . THR A 1 196 ? -4.391 -9.469 5.734 1 92.75 196 THR A C 1
ATOM 1515 O O . THR A 1 196 ? -3.697 -10.141 4.969 1 92.75 196 THR A O 1
ATOM 1518 N N . VAL A 1 197 ? -4.66 -8.266 5.465 1 95.06 197 VAL A N 1
ATOM 1519 C CA . VAL A 1 197 ? -4.43 -7.625 4.176 1 95.06 197 VAL A CA 1
ATOM 1520 C C . VAL A 1 197 ? -2.957 -7.234 4.051 1 95.06 197 VAL A C 1
ATOM 1522 O O . VAL A 1 197 ? -2.354 -7.398 2.988 1 95.06 197 VAL A O 1
ATOM 1525 N N . PHE A 1 198 ? -2.359 -6.797 5.133 1 96.38 198 PHE A N 1
ATOM 1526 C CA . PHE A 1 198 ? -1.045 -6.176 5.023 1 96.38 198 PHE A CA 1
ATOM 1527 C C . PHE A 1 198 ? 0.039 -7.102 5.562 1 96.38 198 PHE A C 1
ATOM 1529 O O . PHE A 1 198 ? 1.221 -6.922 5.262 1 96.38 198 PHE A O 1
ATOM 1536 N N . ASN A 1 199 ? -0.33 -8.086 6.363 1 94.19 199 ASN A N 1
ATOM 1537 C CA . ASN A 1 199 ? 0.648 -8.969 6.992 1 94.19 199 ASN A CA 1
ATOM 1538 C C . ASN A 1 199 ? 1.804 -8.18 7.602 1 94.19 199 ASN A C 1
ATOM 1540 O O . ASN A 1 199 ? 2.971 -8.492 7.359 1 94.19 199 ASN A O 1
ATOM 1544 N N . TYR A 1 200 ? 1.442 -7.102 8.328 1 97.25 200 TYR A N 1
ATOM 1545 C CA . TYR A 1 200 ? 2.449 -6.215 8.898 1 97.25 200 TYR A CA 1
ATOM 1546 C C . TYR A 1 200 ? 3.225 -6.91 10.016 1 97.25 200 TYR A C 1
ATOM 1548 O O . TYR A 1 200 ? 2.734 -7.871 10.609 1 97.25 200 TYR A O 1
ATOM 1556 N N . ASP A 1 201 ? 4.441 -6.426 10.297 1 97.56 201 ASP A N 1
ATOM 1557 C CA . ASP A 1 201 ? 5.23 -6.926 11.414 1 97.56 201 ASP A CA 1
ATOM 1558 C C . ASP A 1 201 ? 4.84 -6.23 12.719 1 97.56 201 ASP A C 1
ATOM 1560 O O . ASP A 1 201 ? 4.77 -6.863 13.773 1 97.56 201 ASP A O 1
ATOM 1564 N N . VAL A 1 202 ? 4.582 -4.906 12.68 1 98.69 202 VAL A N 1
ATOM 1565 C CA . VAL A 1 202 ? 4.227 -4.113 13.852 1 98.69 202 VAL A CA 1
ATOM 1566 C C . VAL A 1 202 ? 3.154 -3.094 13.484 1 98.69 202 VAL A C 1
ATOM 1568 O O . VAL A 1 202 ? 3.189 -2.51 12.398 1 98.69 202 VAL A O 1
ATOM 1571 N N . LEU A 1 203 ? 2.199 -2.896 14.367 1 98.75 203 LEU A N 1
ATOM 1572 C CA . LEU A 1 203 ? 1.148 -1.894 14.234 1 98.75 203 LEU A CA 1
ATOM 1573 C C . LEU A 1 203 ? 1.194 -0.903 15.391 1 98.75 203 LEU A C 1
ATOM 1575 O O . LEU A 1 203 ? 1.268 -1.305 16.547 1 98.75 203 LEU A O 1
ATOM 1579 N N . TYR A 1 204 ? 1.232 0.361 15.07 1 98.75 204 TYR A N 1
ATOM 1580 C CA . TYR A 1 204 ? 1.152 1.414 16.078 1 98.75 204 TYR A CA 1
ATOM 1581 C C . TYR A 1 204 ? -0.197 2.119 16.016 1 98.75 204 TYR A C 1
ATOM 1583 O O . TYR A 1 204 ? -0.702 2.424 14.938 1 98.75 204 TYR A O 1
ATOM 1591 N N . LEU A 1 205 ? -0.767 2.322 17.156 1 98.38 205 LEU A N 1
ATOM 1592 C CA . LEU A 1 205 ? -2.027 3.045 17.297 1 98.38 205 LEU A CA 1
ATOM 1593 C C . LEU A 1 205 ? -1.828 4.359 18.031 1 98.38 205 LEU A C 1
ATOM 1595 O O . LEU A 1 205 ? -1.406 4.363 19.188 1 98.38 205 LEU A O 1
ATOM 1599 N N . GLY A 1 206 ? -2.09 5.426 17.312 1 96.19 206 GLY A N 1
ATOM 1600 C CA . GLY A 1 206 ? -2.004 6.746 17.922 1 96.19 206 GLY A CA 1
ATOM 1601 C C . GLY A 1 206 ? -3.238 7.594 17.688 1 96.19 206 GLY A C 1
ATOM 1602 O O . GLY A 1 206 ? -4.305 7.07 17.359 1 96.19 206 GLY A O 1
ATOM 1603 N N . GLY A 1 207 ? -3.086 8.922 17.953 1 91.88 207 GLY A N 1
ATOM 1604 C CA . GLY A 1 207 ? -4.215 9.836 17.812 1 91.88 207 GLY A CA 1
ATOM 1605 C C . GLY A 1 207 ? -5 10 19.109 1 91.88 207 GLY A C 1
ATOM 1606 O O . GLY A 1 207 ? -4.887 9.18 20.016 1 91.88 207 GLY A O 1
ATOM 1607 N N . GLY A 1 208 ? -5.805 11.023 19.156 1 90.44 208 GLY A N 1
ATOM 1608 C CA . GLY A 1 208 ? -6.523 11.391 20.359 1 90.44 208 GLY A CA 1
ATOM 1609 C C . GLY A 1 208 ? -7.477 10.312 20.828 1 90.44 208 GLY A C 1
ATOM 1610 O O . GLY A 1 208 ? -7.688 10.141 22.031 1 90.44 208 GLY A O 1
ATOM 1611 N N . ASN A 1 209 ? -8.062 9.523 19.953 1 94.44 209 ASN A N 1
ATOM 1612 C CA . ASN A 1 209 ? -9.07 8.531 20.312 1 94.44 209 ASN A CA 1
ATOM 1613 C C . ASN A 1 209 ? -8.43 7.227 20.781 1 94.44 209 ASN A C 1
ATOM 1615 O O . ASN A 1 209 ? -9.117 6.336 21.281 1 94.44 209 ASN A O 1
ATOM 1619 N N . SER A 1 210 ? -7.094 7.102 20.625 1 96.25 210 SER A N 1
ATOM 1620 C CA . SER A 1 210 ? -6.441 5.859 21.031 1 96.25 210 SER A CA 1
ATOM 1621 C C . SER A 1 210 ? -6.574 5.633 22.531 1 96.25 210 SER A C 1
ATOM 1623 O O . SER A 1 210 ? -6.465 4.5 23 1 96.25 210 SER A O 1
ATOM 1625 N N . LYS A 1 211 ? -6.785 6.691 23.297 1 94.94 211 LYS A N 1
ATOM 1626 C CA . LYS A 1 211 ? -6.934 6.594 24.734 1 94.94 211 LYS A CA 1
ATOM 1627 C C . LYS A 1 211 ? -8.188 5.812 25.109 1 94.94 211 LYS A C 1
ATOM 1629 O O . LYS A 1 211 ? -8.344 5.387 26.266 1 94.94 211 LYS A O 1
ATOM 1634 N N . HIS A 1 212 ? -9.109 5.621 24.219 1 96.94 212 HIS A N 1
ATOM 1635 C CA . HIS A 1 212 ? -10.383 4.98 24.5 1 96.94 212 HIS A CA 1
ATOM 1636 C C . HIS A 1 212 ? -10.305 3.475 24.281 1 96.94 212 HIS A C 1
ATOM 1638 O O . HIS A 1 212 ? -11.281 2.754 24.531 1 96.94 212 HIS A O 1
ATOM 1644 N N . ILE A 1 213 ? -9.18 2.977 23.766 1 97.94 213 ILE A N 1
ATOM 1645 C CA . ILE A 1 213 ? -9.023 1.544 23.531 1 97.94 213 ILE A CA 1
ATOM 1646 C C . ILE A 1 213 ? -9.109 0.799 24.859 1 97.94 213 ILE A C 1
ATOM 1648 O O . ILE A 1 213 ? -8.422 1.15 25.828 1 97.94 213 ILE A O 1
ATOM 1652 N N . ASN A 1 214 ? -9.938 -0.241 24.906 1 97.38 214 ASN A N 1
ATOM 1653 C CA . ASN A 1 214 ? -10.18 -0.905 26.188 1 97.38 214 ASN A CA 1
ATOM 1654 C C . ASN A 1 214 ? -10.047 -2.42 26.062 1 97.38 214 ASN A C 1
ATOM 1656 O O . ASN A 1 214 ? -10.633 -3.164 26.859 1 97.38 214 ASN A O 1
ATOM 1660 N N . PHE A 1 215 ? -9.453 -2.926 25.062 1 97.75 215 PHE A N 1
ATOM 1661 C CA . PHE A 1 215 ? -9.195 -4.352 24.891 1 97.75 215 PHE A CA 1
ATOM 1662 C C . PHE A 1 215 ? -7.695 -4.625 24.812 1 97.75 215 PHE A C 1
ATOM 1664 O O . PHE A 1 215 ? -6.902 -3.705 24.625 1 97.75 215 PHE A O 1
ATOM 1671 N N . GLU A 1 216 ? -7.352 -5.863 24.984 1 97.56 216 GLU A N 1
ATOM 1672 C CA . GLU A 1 216 ? -5.945 -6.254 24.969 1 97.56 216 GLU A CA 1
ATOM 1673 C C . GLU A 1 216 ? -5.387 -6.258 23.547 1 97.56 216 GLU A C 1
ATOM 1675 O O . GLU A 1 216 ? -6.016 -6.785 22.625 1 97.56 216 GLU A O 1
ATOM 1680 N N . LEU A 1 217 ? -4.262 -5.688 23.422 1 97.88 217 LEU A N 1
ATOM 1681 C CA . LEU A 1 217 ? -3.596 -5.625 22.125 1 97.88 217 LEU A CA 1
ATOM 1682 C C . LEU A 1 217 ? -2.6 -6.766 21.969 1 97.88 217 LEU A C 1
ATOM 1684 O O . LEU A 1 217 ? -1.944 -7.16 22.938 1 97.88 217 LEU A O 1
ATOM 1688 N N . ASP A 1 218 ? -2.498 -7.32 20.766 1 97.75 218 ASP A N 1
ATOM 1689 C CA . ASP A 1 218 ? -1.495 -8.336 20.484 1 97.75 218 ASP A CA 1
ATOM 1690 C C . ASP A 1 218 ? -0.086 -7.816 20.75 1 97.75 218 ASP A C 1
ATOM 1692 O O . ASP A 1 218 ? 0.124 -6.605 20.844 1 97.75 218 ASP A O 1
ATOM 1696 N N . HIS A 1 219 ? 0.92 -8.703 20.812 1 98 219 HIS A N 1
ATOM 1697 C CA . HIS A 1 219 ? 2.281 -8.383 21.234 1 98 219 HIS A CA 1
ATOM 1698 C C . HIS A 1 219 ? 2.943 -7.414 20.266 1 98 219 HIS A C 1
ATOM 1700 O O . HIS A 1 219 ? 3.85 -6.668 20.641 1 98 219 HIS A O 1
ATOM 1706 N N . ASN A 1 220 ? 2.477 -7.422 19.016 1 98.44 220 ASN A N 1
ATOM 1707 C CA . ASN A 1 220 ? 3.135 -6.582 18.016 1 98.44 220 ASN A CA 1
ATOM 1708 C C . ASN A 1 220 ? 2.32 -5.328 17.719 1 98.44 220 ASN A C 1
ATOM 1710 O O . ASN A 1 220 ? 2.49 -4.711 16.672 1 98.44 220 ASN A O 1
ATOM 1714 N N . ILE A 1 221 ? 1.379 -4.984 18.609 1 98.69 221 ILE A N 1
ATOM 1715 C CA . ILE A 1 221 ? 0.598 -3.758 18.5 1 98.69 221 ILE A CA 1
ATOM 1716 C C . ILE A 1 221 ? 0.913 -2.844 19.688 1 98.69 221 ILE A C 1
ATOM 1718 O O . ILE A 1 221 ? 0.842 -3.266 20.844 1 98.69 221 ILE A O 1
ATOM 1722 N N . HIS A 1 222 ? 1.25 -1.575 19.453 1 98.25 222 HIS A N 1
ATOM 1723 C CA . HIS A 1 222 ? 1.684 -0.648 20.484 1 98.25 222 HIS A CA 1
ATOM 1724 C C . HIS A 1 222 ? 0.905 0.661 20.422 1 98.25 222 HIS A C 1
ATOM 1726 O O . HIS A 1 222 ? 0.635 1.171 19.328 1 98.25 222 HIS A O 1
ATOM 1732 N N . LEU A 1 223 ? 0.591 1.187 21.547 1 97.69 223 LEU A N 1
ATOM 1733 C CA . LEU A 1 223 ? 0.035 2.531 21.656 1 97.69 223 LEU A CA 1
ATOM 1734 C C . LEU A 1 223 ? 1.143 3.58 21.625 1 97.69 223 LEU A C 1
ATOM 1736 O O . LEU A 1 223 ? 2.195 3.395 22.234 1 97.69 223 LEU A O 1
ATOM 1740 N N . VAL A 1 224 ? 0.824 4.625 20.922 1 96.38 224 VAL A N 1
ATOM 1741 C CA . VAL A 1 224 ? 1.81 5.699 20.828 1 96.38 224 VAL A CA 1
ATOM 1742 C C . VAL A 1 224 ? 1.121 7.051 21.031 1 96.38 224 VAL A C 1
ATOM 1744 O O . VAL A 1 224 ? -0.087 7.172 20.812 1 96.38 224 VAL A O 1
ATOM 1747 N N . SER A 1 225 ? 1.856 8.008 21.422 1 89.19 225 SER A N 1
ATOM 1748 C CA . SER A 1 225 ? 1.345 9.359 21.625 1 89.19 225 SER A CA 1
ATOM 1749 C C . SER A 1 225 ? 1.756 10.281 20.484 1 89.19 225 SER A C 1
ATOM 1751 O O . SER A 1 225 ? 2.617 9.93 19.672 1 89.19 225 SER A O 1
ATOM 1753 N N . ASN A 1 226 ? 1.05 11.383 20.453 1 79.31 226 ASN A N 1
ATOM 1754 C CA . ASN A 1 226 ? 1.43 12.391 19.469 1 79.31 226 ASN A CA 1
ATOM 1755 C C . ASN A 1 226 ? 2.873 12.852 19.672 1 79.31 226 ASN A C 1
ATOM 1757 O O . ASN A 1 226 ? 3.57 13.148 18.703 1 79.31 226 ASN A O 1
ATOM 1761 N N . ARG A 1 227 ? 3.285 12.945 20.875 1 78.69 227 ARG A N 1
ATOM 1762 C CA . ARG A 1 227 ? 4.641 13.359 21.203 1 78.69 227 ARG A CA 1
ATOM 1763 C C . ARG A 1 227 ? 5.672 12.422 20.594 1 78.69 227 ARG A C 1
ATOM 1765 O O . ARG A 1 227 ? 6.758 12.852 20.203 1 78.69 227 ARG A O 1
ATOM 1772 N N . ASP A 1 228 ? 5.277 11.172 20.469 1 80.69 228 ASP A N 1
ATOM 1773 C CA . ASP A 1 228 ? 6.18 10.18 19.891 1 80.69 228 ASP A CA 1
ATOM 1774 C C . ASP A 1 228 ? 6.469 10.484 18.422 1 80.69 228 ASP A C 1
ATOM 1776 O O . ASP A 1 228 ? 7.527 10.117 17.906 1 80.69 228 ASP A O 1
ATOM 1780 N N . GLY A 1 229 ? 5.582 11.195 17.812 1 86.25 229 GLY A N 1
ATOM 1781 C CA . GLY A 1 229 ? 5.703 11.453 16.375 1 86.25 229 GLY A CA 1
ATOM 1782 C C . GLY A 1 229 ? 6.383 12.773 16.078 1 86.25 229 GLY A C 1
ATOM 1783 O O . GLY A 1 229 ? 6.613 13.102 14.906 1 86.25 229 GLY A O 1
ATOM 1784 N N . ILE A 1 230 ? 6.762 13.492 17.094 1 81.69 230 ILE A N 1
ATOM 1785 C CA . ILE A 1 230 ? 7.262 14.859 16.953 1 81.69 230 ILE A CA 1
ATOM 1786 C C . ILE A 1 230 ? 8.562 14.844 16.141 1 81.69 230 ILE A C 1
ATOM 1788 O O . ILE A 1 230 ? 8.82 15.766 15.359 1 81.69 230 ILE A O 1
ATOM 1792 N N . LYS A 1 231 ? 9.297 13.766 16.266 1 90.06 231 LYS A N 1
ATOM 1793 C CA . LYS A 1 231 ? 10.578 13.664 15.586 1 90.06 231 LYS A CA 1
ATOM 1794 C C . LYS A 1 231 ? 10.391 13.438 14.086 1 90.06 231 LYS A C 1
ATOM 1796 O O . LYS A 1 231 ? 11.359 13.43 13.328 1 90.06 231 LYS A O 1
ATOM 1801 N N . GLY A 1 232 ? 9.172 13.242 13.68 1 95.31 232 GLY A N 1
ATOM 1802 C CA . GLY A 1 232 ? 8.883 12.898 12.297 1 95.31 232 GLY A CA 1
ATOM 1803 C C . GLY A 1 232 ? 9.375 13.938 11.305 1 95.31 232 GLY A C 1
ATOM 1804 O O . GLY A 1 232 ? 9.781 13.602 10.195 1 95.31 232 GLY A O 1
ATOM 1805 N N . GLY A 1 233 ? 9.344 15.203 11.773 1 95.31 233 GLY A N 1
ATOM 1806 C CA . GLY A 1 233 ? 9.844 16.25 10.898 1 95.31 233 GLY A CA 1
ATOM 1807 C C . GLY A 1 233 ? 11.32 16.125 10.594 1 95.31 233 GLY A C 1
ATOM 1808 O O . GLY A 1 233 ? 11.742 16.328 9.453 1 95.31 233 GLY A O 1
ATOM 1809 N N . ALA A 1 234 ? 12.102 15.852 11.578 1 96.06 234 ALA A N 1
ATOM 1810 C CA . ALA A 1 234 ? 13.539 15.672 11.391 1 96.06 234 ALA A CA 1
ATOM 1811 C C . ALA A 1 234 ? 13.836 14.422 10.562 1 96.06 234 ALA A C 1
ATOM 1813 O O . ALA A 1 234 ? 14.695 14.445 9.672 1 96.06 234 ALA A O 1
ATOM 1814 N N . LYS A 1 235 ? 13.102 13.406 10.844 1 96.75 235 LYS A N 1
ATOM 1815 C CA . LYS A 1 235 ? 13.297 12.164 10.102 1 96.75 235 LYS A CA 1
ATOM 1816 C C . LYS A 1 235 ? 12.93 12.344 8.633 1 96.75 235 LYS A C 1
ATOM 1818 O O . LYS A 1 235 ? 13.531 11.727 7.758 1 96.75 235 LYS A O 1
ATOM 1823 N N . LEU A 1 236 ? 11.945 13.156 8.391 1 97.5 236 LEU A N 1
ATOM 1824 C CA . LEU A 1 236 ? 11.562 13.445 7.008 1 97.5 236 LEU A CA 1
ATOM 1825 C C . LEU A 1 236 ? 12.742 14.016 6.227 1 97.5 236 LEU A C 1
ATOM 1827 O O . LEU A 1 236 ? 12.969 13.641 5.074 1 97.5 236 LEU A O 1
ATOM 1831 N N . TRP A 1 237 ? 13.477 14.875 6.816 1 97.06 237 TRP A N 1
ATOM 1832 C CA . TRP A 1 237 ? 14.609 15.492 6.137 1 97.06 237 TRP A CA 1
ATOM 1833 C C . TRP A 1 237 ? 15.789 14.531 6.062 1 97.06 237 TRP A C 1
ATOM 1835 O O . TRP A 1 237 ? 16.719 14.734 5.273 1 97.06 237 TRP A O 1
ATOM 1845 N N . ALA A 1 238 ? 15.773 13.5 6.887 1 95.38 238 ALA A N 1
ATOM 1846 C CA . ALA A 1 238 ? 16.797 12.461 6.797 1 95.38 238 ALA A CA 1
ATOM 1847 C C . ALA A 1 238 ? 16.422 11.414 5.758 1 95.38 238 ALA A C 1
ATOM 1849 O O . ALA A 1 238 ? 17.266 10.609 5.344 1 95.38 238 ALA A O 1
ATOM 1850 N N . ALA A 1 239 ? 15.234 11.422 5.344 1 94.88 239 ALA A N 1
ATOM 1851 C CA . ALA A 1 239 ? 14.727 10.406 4.426 1 94.88 239 ALA A CA 1
ATOM 1852 C C . ALA A 1 239 ? 15.234 10.648 3.006 1 94.88 239 ALA A C 1
ATOM 1854 O O . ALA A 1 239 ? 15.461 11.789 2.605 1 94.88 239 ALA A O 1
ATOM 1855 N N . GLU A 1 240 ? 15.375 9.578 2.277 1 93.06 240 GLU A N 1
ATOM 1856 C CA . GLU A 1 240 ? 15.641 9.711 0.849 1 93.06 240 GLU A CA 1
ATOM 1857 C C . GLU A 1 240 ? 14.422 10.242 0.104 1 93.06 240 GLU A C 1
ATOM 1859 O O . GLU A 1 240 ? 13.281 9.961 0.485 1 93.06 240 GLU A O 1
ATOM 1864 N N . GLU A 1 241 ? 14.727 11.062 -0.957 1 94.62 241 GLU A N 1
ATOM 1865 C CA . GLU A 1 241 ? 13.641 11.484 -1.829 1 94.62 241 GLU A CA 1
ATOM 1866 C C . GLU A 1 241 ? 13.148 10.328 -2.697 1 94.62 241 GLU A C 1
ATOM 1868 O O . GLU A 1 241 ? 13.844 9.906 -3.623 1 94.62 241 GLU A O 1
ATOM 1873 N N . LYS A 1 242 ? 12.016 9.859 -2.314 1 92.56 242 LYS A N 1
ATOM 1874 C CA . LYS A 1 242 ? 11.375 8.734 -2.998 1 92.56 242 LYS A CA 1
ATOM 1875 C C . LYS A 1 242 ? 9.859 8.836 -2.918 1 92.56 242 LYS A C 1
ATOM 1877 O O . LYS A 1 242 ? 9.305 9.203 -1.879 1 92.56 242 LYS A O 1
ATOM 1882 N N . TYR A 1 243 ? 9.172 8.414 -4.027 1 93.06 243 TYR A N 1
ATOM 1883 C CA . TYR A 1 243 ? 7.715 8.461 -4.125 1 93.06 243 TYR A CA 1
ATOM 1884 C C . TYR A 1 243 ? 7.203 9.891 -3.975 1 93.06 243 TYR A C 1
ATOM 1886 O O . TYR A 1 243 ? 7.383 10.719 -4.871 1 93.06 243 TYR A O 1
ATOM 1894 N N . HIS A 1 244 ? 6.637 10.203 -2.781 1 92.06 244 HIS A N 1
ATOM 1895 C CA . HIS A 1 244 ? 6.027 11.516 -2.584 1 92.06 244 HIS A CA 1
ATOM 1896 C C . HIS A 1 244 ? 6.93 12.422 -1.756 1 92.06 244 HIS A C 1
ATOM 1898 O O . HIS A 1 244 ? 6.613 13.602 -1.552 1 92.06 244 HIS A O 1
ATOM 1904 N N . VAL A 1 245 ? 8.031 11.906 -1.237 1 94.25 245 VAL A N 1
ATOM 1905 C CA . VAL A 1 245 ? 9 12.734 -0.527 1 94.25 245 VAL A CA 1
ATOM 1906 C C . VAL A 1 245 ? 9.828 13.539 -1.529 1 94.25 245 VAL A C 1
ATOM 1908 O O . VAL A 1 245 ? 10.547 12.969 -2.354 1 94.25 245 VAL A O 1
ATOM 1911 N N . PHE A 1 246 ? 9.648 14.789 -1.424 1 95.62 246 PHE A N 1
ATOM 1912 C CA . PHE A 1 246 ? 10.227 15.695 -2.41 1 95.62 246 PHE A CA 1
ATOM 1913 C C . PHE A 1 246 ? 10.578 17.047 -1.775 1 95.62 246 PHE A C 1
ATOM 1915 O O . PHE A 1 246 ? 9.844 17.531 -0.917 1 95.62 246 PHE A O 1
ATOM 1922 N N . THR A 1 247 ? 11.758 17.625 -2.223 1 98 247 THR A N 1
ATOM 1923 C CA . THR A 1 247 ? 12.18 18.906 -1.682 1 98 247 THR A CA 1
ATOM 1924 C C . THR A 1 247 ? 11.828 20.031 -2.641 1 98 247 THR A C 1
ATOM 1926 O O . THR A 1 247 ? 12.156 19.984 -3.826 1 98 247 THR A O 1
ATOM 1929 N N . THR A 1 248 ? 11.117 20.984 -2.129 1 98.12 248 THR A N 1
ATOM 1930 C CA . THR A 1 248 ? 10.812 22.203 -2.867 1 98.12 248 THR A CA 1
ATOM 1931 C C . THR A 1 248 ? 11.688 23.359 -2.391 1 98.12 248 THR A C 1
ATOM 1933 O O . THR A 1 248 ? 11.82 23.594 -1.188 1 98.12 248 THR A O 1
ATOM 1936 N N . TYR A 1 249 ? 12.312 24.094 -3.283 1 97.69 249 TYR A N 1
ATOM 1937 C CA . TYR A 1 249 ? 13.172 25.219 -2.945 1 97.69 249 TYR A CA 1
ATOM 1938 C C . TYR A 1 249 ? 12.516 26.547 -3.301 1 97.69 249 TYR A C 1
ATOM 1940 O O . TYR A 1 249 ? 11.688 26.609 -4.215 1 97.69 249 TYR A O 1
ATOM 1948 N N . PRO A 1 250 ? 12.898 27.578 -2.518 1 96.81 250 PRO A N 1
ATOM 1949 C CA . PRO A 1 250 ? 12.359 28.891 -2.865 1 96.81 250 PRO A CA 1
ATOM 1950 C C . PRO A 1 250 ? 12.734 29.328 -4.277 1 96.81 250 PRO A C 1
ATOM 1952 O O . PRO A 1 250 ? 13.844 29.062 -4.738 1 96.81 250 PRO A O 1
ATOM 1955 N N . LYS A 1 251 ? 11.812 29.922 -4.977 1 91.75 251 LYS A N 1
ATOM 1956 C CA . LYS A 1 251 ? 12.117 30.484 -6.289 1 91.75 251 LYS A CA 1
ATOM 1957 C C . LYS A 1 251 ? 13.023 31.719 -6.168 1 91.75 251 LYS A C 1
ATOM 1959 O O . LYS A 1 251 ? 12.898 32.5 -5.219 1 91.75 251 LYS A O 1
ATOM 1964 N N . SER A 1 252 ? 14.32 31.797 -6.781 1 72.12 252 SER A N 1
ATOM 1965 C CA . SER A 1 252 ? 15.273 32.906 -6.773 1 72.12 252 SER A CA 1
ATOM 1966 C C . SER A 1 252 ? 14.578 34.219 -7.02 1 72.12 252 SER A C 1
ATOM 1968 O O . SER A 1 252 ? 13.703 34.344 -7.883 1 72.12 252 SER A O 1
ATOM 1970 N N . ASN A 1 253 ? 14.422 35.094 -6.105 1 53.16 253 ASN A N 1
ATOM 1971 C CA . ASN A 1 253 ? 14.102 36.5 -6.328 1 53.16 253 ASN A CA 1
ATOM 1972 C C . ASN A 1 253 ? 15.062 37.156 -7.336 1 53.16 253 ASN A C 1
ATOM 1974 O O . ASN A 1 253 ? 16.172 37.562 -6.973 1 53.16 253 ASN A O 1
ATOM 1978 N N . THR A 1 254 ? 15.555 36.75 -8.461 1 43.41 254 THR A N 1
ATOM 1979 C CA . THR A 1 254 ? 16.328 37.656 -9.305 1 43.41 254 THR A CA 1
ATOM 1980 C C . THR A 1 254 ? 15.539 38.906 -9.617 1 43.41 254 THR A C 1
ATOM 1982 O O . THR A 1 254 ? 14.625 38.906 -10.445 1 43.41 254 THR A O 1
ATOM 1985 N N . LYS A 1 255 ? 15.266 39.875 -8.703 1 37.91 255 LYS A N 1
ATOM 1986 C CA . LYS A 1 255 ? 15.031 41.281 -9 1 37.91 255 LYS A CA 1
ATOM 1987 C C . LYS A 1 255 ? 16.219 41.906 -9.711 1 37.91 255 LYS A C 1
ATOM 1989 O O . LYS A 1 255 ? 16.984 42.688 -9.109 1 37.91 255 LYS A O 1
ATOM 1994 N N . ASN A 1 256 ? 17.078 41.156 -10.484 1 36 256 ASN A N 1
ATOM 1995 C CA . ASN A 1 256 ? 17.969 42.125 -11.148 1 36 256 ASN A CA 1
ATOM 1996 C C . ASN A 1 256 ? 17.219 43.062 -12.07 1 36 256 ASN A C 1
ATOM 1998 O O . ASN A 1 256 ? 17.031 42.75 -13.25 1 36 256 ASN A O 1
ATOM 2002 N N . GLY A 1 257 ? 15.969 43.594 -11.789 1 27.22 257 GLY A N 1
ATOM 2003 C CA . GLY A 1 257 ? 15.633 44.781 -12.539 1 27.22 257 GLY A CA 1
ATOM 2004 C C . GLY A 1 257 ? 16.531 45.969 -12.219 1 27.22 257 GLY A C 1
ATOM 2005 O O . GLY A 1 257 ? 16.281 47.062 -12.68 1 27.22 257 GLY A O 1
ATOM 2006 N N . LYS A 1 258 ? 17.875 46 -11.836 1 24.78 258 LYS A N 1
ATOM 2007 C CA . LYS A 1 258 ? 18.5 47.281 -12.195 1 24.78 258 LYS A CA 1
ATOM 2008 C C . LYS A 1 258 ? 18.812 47.344 -13.688 1 24.78 258 LYS A C 1
ATOM 2010 O O . LYS A 1 258 ? 19.203 46.312 -14.281 1 24.78 258 LYS A O 1
ATOM 2015 N N . MET B 1 1 ? 45.156 -31.953 -22.016 1 31.14 1 MET B N 1
ATOM 2016 C CA . MET B 1 1 ? 44.5 -30.703 -21.656 1 31.14 1 MET B CA 1
ATOM 2017 C C . MET B 1 1 ? 42.969 -30.906 -21.609 1 31.14 1 MET B C 1
ATOM 2019 O O . MET B 1 1 ? 42.312 -31.094 -22.641 1 31.14 1 MET B O 1
ATOM 2023 N N . ALA B 1 2 ? 42.594 -31.562 -20.625 1 37.62 2 ALA B N 1
ATOM 2024 C CA . ALA B 1 2 ? 41.188 -31.906 -20.438 1 37.62 2 ALA B CA 1
ATOM 2025 C C . ALA B 1 2 ? 40.312 -30.656 -20.531 1 37.62 2 ALA B C 1
ATOM 2027 O O . ALA B 1 2 ? 40.625 -29.625 -19.906 1 37.62 2 ALA B O 1
ATOM 2028 N N . ASN B 1 3 ? 39.812 -30.406 -21.766 1 36.69 3 ASN B N 1
ATOM 2029 C CA . ASN B 1 3 ? 38.812 -29.359 -22 1 36.69 3 ASN B CA 1
ATOM 2030 C C . ASN B 1 3 ? 37.781 -29.312 -20.891 1 36.69 3 ASN B C 1
ATOM 2032 O O . ASN B 1 3 ? 36.938 -30.219 -20.766 1 36.69 3 ASN B O 1
ATOM 2036 N N . ASN B 1 4 ? 38.188 -29.031 -19.719 1 36.78 4 ASN B N 1
ATOM 2037 C CA . ASN B 1 4 ? 37.281 -28.688 -18.641 1 36.78 4 ASN B CA 1
ATOM 2038 C C . ASN B 1 4 ? 36.188 -27.734 -19.141 1 36.78 4 ASN B C 1
ATOM 2040 O O . ASN B 1 4 ? 36.375 -26.516 -19.188 1 36.78 4 ASN B O 1
ATOM 2044 N N . GLU B 1 5 ? 35.625 -28.062 -20.297 1 36.09 5 GLU B N 1
ATOM 2045 C CA . GLU B 1 5 ? 34.469 -27.266 -20.688 1 36.09 5 GLU B CA 1
ATOM 2046 C C . GLU B 1 5 ? 33.594 -26.969 -19.484 1 36.09 5 GLU B C 1
ATOM 2048 O O . GLU B 1 5 ? 33.031 -27.891 -18.875 1 36.09 5 GLU B O 1
ATOM 2053 N N . LYS B 1 6 ? 33.938 -26.078 -18.656 1 41.53 6 LYS B N 1
ATOM 2054 C CA . LYS B 1 6 ? 33.031 -25.516 -17.656 1 41.53 6 LYS B CA 1
ATOM 2055 C C . LYS B 1 6 ? 31.578 -25.547 -18.141 1 41.53 6 LYS B C 1
ATOM 2057 O O . LYS B 1 6 ? 31.266 -24.953 -19.172 1 41.53 6 LYS B O 1
ATOM 2062 N N . GLU B 1 7 ? 30.891 -26.75 -18.312 1 40.09 7 GLU B N 1
ATOM 2063 C CA . GLU B 1 7 ? 29.469 -26.75 -18.609 1 40.09 7 GLU B CA 1
ATOM 2064 C C . GLU B 1 7 ? 28.812 -25.422 -18.281 1 40.09 7 GLU B C 1
ATOM 2066 O O . GLU B 1 7 ? 28.703 -25.062 -17.094 1 40.09 7 GLU B O 1
ATOM 2071 N N . LYS B 1 8 ? 28.875 -24.359 -19 1 53.59 8 LYS B N 1
ATOM 2072 C CA . LYS B 1 8 ? 28.344 -23 -18.891 1 53.59 8 LYS B CA 1
ATOM 2073 C C . LYS B 1 8 ? 26.891 -23.016 -18.469 1 53.59 8 LYS B C 1
ATOM 2075 O O . LYS B 1 8 ? 26.031 -23.578 -19.156 1 53.59 8 LYS B O 1
ATOM 2080 N N . GLU B 1 9 ? 26.562 -22.922 -17.234 1 71.88 9 GLU B N 1
ATOM 2081 C CA . GLU B 1 9 ? 25.234 -22.797 -16.672 1 71.88 9 GLU B CA 1
ATOM 2082 C C . GLU B 1 9 ? 24.328 -21.922 -17.547 1 71.88 9 GLU B C 1
ATOM 2084 O O . GLU B 1 9 ? 24.766 -20.859 -18.016 1 71.88 9 GLU B O 1
ATOM 2089 N N . SER B 1 10 ? 23.219 -22.531 -18.016 1 83.25 10 SER B N 1
ATOM 2090 C CA . SER B 1 10 ? 22.266 -21.828 -18.875 1 83.25 10 SER B CA 1
ATOM 2091 C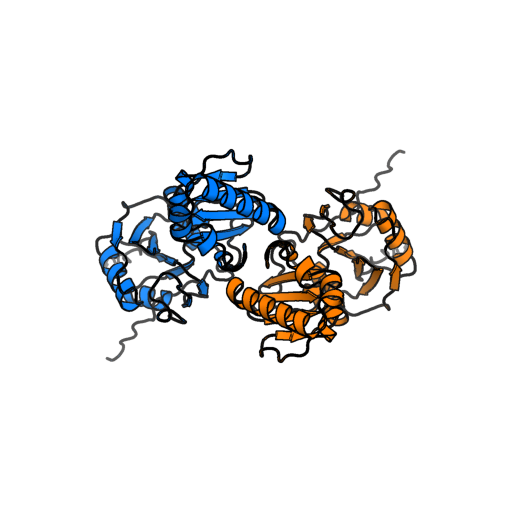 C . SER B 1 10 ? 21.828 -20.516 -18.25 1 83.25 10 SER B C 1
ATOM 2093 O O . SER B 1 10 ? 21.641 -20.438 -17.031 1 83.25 10 SER B O 1
ATOM 2095 N N . THR B 1 11 ? 21.797 -19.453 -19.047 1 89.38 11 THR B N 1
ATOM 2096 C CA . THR B 1 11 ? 21.359 -18.141 -18.594 1 89.38 11 THR B CA 1
ATOM 2097 C C . THR B 1 11 ? 19.844 -18.016 -18.719 1 89.38 11 THR B C 1
ATOM 2099 O O . THR B 1 11 ? 19.266 -16.984 -18.375 1 89.38 11 THR B O 1
ATOM 2102 N N . HIS B 1 12 ? 19.234 -19.125 -19.156 1 95.5 12 HIS B N 1
ATOM 2103 C CA . HIS B 1 12 ? 17.797 -19.125 -19.344 1 95.5 12 HIS B CA 1
ATOM 2104 C C . HIS B 1 12 ? 17.062 -19.203 -18.016 1 95.5 12 HIS B C 1
ATOM 2106 O O . HIS B 1 12 ? 17.641 -19.625 -17 1 95.5 12 HIS B O 1
ATOM 2112 N N . ILE B 1 13 ? 15.805 -18.734 -18.047 1 97.25 13 ILE B N 1
ATOM 2113 C CA . ILE B 1 13 ? 14.984 -18.672 -16.844 1 97.25 13 ILE B CA 1
ATOM 2114 C C . ILE B 1 13 ? 13.773 -19.578 -17 1 97.25 13 ILE B C 1
ATOM 2116 O O . ILE B 1 13 ? 13.039 -19.484 -17.984 1 97.25 13 ILE B O 1
ATOM 2120 N N . LEU B 1 14 ? 13.625 -20.469 -16.078 1 97.19 14 LEU B N 1
ATOM 2121 C CA . LEU B 1 14 ? 12.383 -21.219 -15.977 1 97.19 14 LEU B CA 1
ATOM 2122 C C . LEU B 1 14 ? 11.312 -20.406 -15.25 1 97.19 14 LEU B C 1
ATOM 2124 O O . LEU B 1 14 ? 11.477 -20.078 -14.078 1 97.19 14 LEU B O 1
ATOM 2128 N N . SER B 1 15 ? 10.25 -20.047 -15.922 1 97 15 SER B N 1
ATOM 2129 C CA . SER B 1 15 ? 9.141 -19.312 -15.328 1 97 15 SER B CA 1
ATOM 2130 C C . SER B 1 15 ? 7.945 -20.234 -15.078 1 97 15 SER B C 1
ATOM 2132 O O . SER B 1 15 ? 7.457 -20.891 -16 1 97 15 SER B O 1
ATOM 2134 N N . ILE B 1 16 ? 7.516 -20.297 -13.844 1 96.44 16 ILE B N 1
ATOM 2135 C CA . ILE B 1 16 ? 6.391 -21.141 -13.453 1 96.44 16 ILE B CA 1
ATOM 2136 C C . ILE B 1 16 ? 5.266 -20.266 -12.898 1 96.44 16 ILE B C 1
ATOM 2138 O O . ILE B 1 16 ? 5.508 -19.375 -12.086 1 96.44 16 ILE B O 1
ATOM 2142 N N . ASP B 1 17 ? 4.094 -20.453 -13.312 1 93.88 17 ASP B N 1
ATOM 2143 C CA . ASP B 1 17 ? 2.873 -19.844 -12.789 1 93.88 17 ASP B CA 1
ATOM 2144 C C . ASP B 1 17 ? 1.936 -20.891 -12.203 1 93.88 17 ASP B C 1
ATOM 2146 O O . ASP B 1 17 ? 1.421 -21.75 -12.93 1 93.88 17 ASP B O 1
ATOM 2150 N N . ILE B 1 18 ? 1.774 -20.828 -10.969 1 93.75 18 ILE B N 1
ATOM 2151 C CA . ILE B 1 18 ? 0.891 -21.766 -10.289 1 93.75 18 ILE B CA 1
ATOM 2152 C C . ILE B 1 18 ? -0.504 -21.156 -10.156 1 93.75 18 ILE B C 1
ATOM 2154 O O . ILE B 1 18 ? -0.679 -20.125 -9.508 1 93.75 18 ILE B O 1
ATOM 2158 N N . GLY B 1 19 ? -1.493 -21.75 -10.727 1 87.31 19 GLY B N 1
ATOM 2159 C CA . GLY B 1 19 ? -2.877 -21.328 -10.617 1 87.31 19 GLY B CA 1
ATOM 2160 C C . GLY B 1 19 ? -3.768 -22.344 -9.938 1 87.31 19 GLY B C 1
ATOM 2161 O O . GLY B 1 19 ? -3.32 -23.438 -9.609 1 87.31 19 GLY B O 1
ATOM 2162 N N . GLY B 1 20 ? -4.984 -21.922 -9.727 1 82.69 20 GLY B N 1
ATOM 2163 C CA . GLY B 1 20 ? -5.949 -22.828 -9.125 1 82.69 20 GLY B CA 1
ATOM 2164 C C . GLY B 1 20 ? -6.355 -23.969 -10.039 1 82.69 20 GLY B C 1
ATOM 2165 O O . GLY B 1 20 ? -6.668 -25.062 -9.578 1 82.69 20 GLY B O 1
ATOM 2166 N N . THR B 1 21 ? -6.285 -23.75 -11.312 1 83.5 21 THR B N 1
ATOM 2167 C CA . THR B 1 21 ? -6.781 -24.734 -12.273 1 83.5 21 THR B CA 1
ATOM 2168 C C . THR B 1 21 ? -5.625 -25.391 -13.023 1 83.5 21 THR B C 1
ATOM 2170 O O . THR B 1 21 ? -5.75 -26.516 -13.5 1 83.5 21 THR B O 1
ATOM 2173 N N . GLY B 1 22 ? -4.559 -24.688 -13.094 1 90.94 22 GLY B N 1
ATOM 2174 C CA . GLY B 1 22 ? -3.426 -25.219 -13.836 1 90.94 22 GLY B CA 1
ATOM 2175 C C . GLY B 1 22 ? -2.104 -24.594 -13.438 1 90.94 22 GLY B C 1
ATOM 2176 O O . GLY B 1 22 ? -2.076 -23.5 -12.867 1 90.94 22 GLY B O 1
ATOM 2177 N N . ILE B 1 23 ? -1.103 -25.344 -13.68 1 94.44 23 ILE B N 1
ATOM 2178 C CA . ILE B 1 23 ? 0.272 -24.875 -13.516 1 94.44 23 ILE B CA 1
ATOM 2179 C C . ILE B 1 23 ? 0.946 -24.766 -14.875 1 94.44 23 ILE B C 1
ATOM 2181 O O . ILE B 1 23 ? 0.867 -25.688 -15.695 1 94.44 23 ILE B O 1
ATOM 2185 N N . LYS B 1 24 ? 1.526 -23.594 -15.133 1 93.06 24 LYS B N 1
ATOM 2186 C CA . LYS B 1 24 ? 2.162 -23.328 -16.422 1 93.06 24 LYS B CA 1
ATOM 2187 C C . LYS B 1 24 ? 3.654 -23.062 -16.25 1 93.06 24 LYS B C 1
ATOM 2189 O O . LYS B 1 24 ? 4.086 -22.531 -15.227 1 93.06 24 LYS B O 1
ATOM 2194 N N . ALA B 1 25 ? 4.367 -23.453 -17.281 1 95.31 25 ALA B N 1
ATOM 2195 C CA . ALA B 1 25 ? 5.809 -23.203 -17.266 1 95.31 25 ALA B CA 1
ATOM 2196 C C . ALA B 1 25 ? 6.324 -22.906 -18.672 1 95.31 25 ALA B C 1
ATOM 2198 O O . ALA B 1 25 ? 5.746 -23.359 -19.656 1 95.31 25 ALA B O 1
ATOM 2199 N N . CYS B 1 26 ? 7.348 -22.125 -18.766 1 94.69 26 CYS B N 1
ATOM 2200 C CA . CYS B 1 26 ? 8.07 -21.875 -20 1 94.69 26 CYS B CA 1
ATOM 2201 C C . CYS B 1 26 ? 9.516 -21.469 -19.703 1 94.69 26 CYS B C 1
ATOM 2203 O O . CYS B 1 26 ? 9.867 -21.188 -18.562 1 94.69 26 CYS B O 1
ATOM 2205 N N . ILE B 1 27 ? 10.32 -21.547 -20.703 1 96.5 27 ILE B N 1
ATOM 2206 C CA . ILE B 1 27 ? 11.703 -21.078 -20.609 1 96.5 27 ILE B CA 1
ATOM 2207 C C . ILE B 1 27 ? 11.82 -19.703 -21.266 1 96.5 27 ILE B C 1
ATOM 2209 O O . ILE B 1 27 ? 11.344 -19.5 -22.375 1 96.5 27 ILE B O 1
ATOM 2213 N N . LEU B 1 28 ? 12.398 -18.797 -20.5 1 95.81 28 LEU B N 1
ATOM 2214 C CA . LEU B 1 28 ? 12.625 -17.438 -20.984 1 95.81 28 LEU B CA 1
ATOM 2215 C C . LEU B 1 28 ? 14.117 -17.172 -21.156 1 95.81 28 LEU B C 1
ATOM 2217 O O . LEU B 1 28 ? 14.938 -17.688 -20.391 1 95.81 28 LEU B O 1
ATOM 2221 N N . THR B 1 29 ? 14.43 -16.297 -22.125 1 94.5 29 THR B N 1
ATOM 2222 C CA . THR B 1 29 ? 15.773 -15.734 -22.156 1 94.5 29 THR B CA 1
ATOM 2223 C C . THR B 1 29 ? 15.953 -14.711 -21.047 1 94.5 29 THR B C 1
ATOM 2225 O O . THR B 1 29 ? 14.992 -14.344 -20.375 1 94.5 29 THR B O 1
ATOM 2228 N N . GLU B 1 30 ? 17.125 -14.289 -20.891 1 91.81 30 GLU B N 1
ATOM 2229 C CA . GLU B 1 30 ? 17.406 -13.281 -19.859 1 91.81 30 GLU B CA 1
ATOM 2230 C C . GLU B 1 30 ? 16.672 -11.984 -20.156 1 91.81 30 GLU B C 1
ATOM 2232 O O . GLU B 1 30 ? 16.312 -11.242 -19.234 1 91.81 30 GLU B O 1
ATOM 2237 N N . GLU B 1 31 ? 16.391 -11.758 -21.453 1 89.81 31 GLU B N 1
ATOM 2238 C CA . GLU B 1 31 ? 15.711 -10.539 -21.875 1 89.81 31 GLU B CA 1
ATOM 2239 C C . GLU B 1 31 ? 14.195 -10.688 -21.797 1 89.81 31 GLU B C 1
ATOM 2241 O O . GLU B 1 31 ? 13.461 -9.711 -21.969 1 89.81 31 GLU B O 1
ATOM 2246 N N . GLY B 1 32 ? 13.727 -11.875 -21.469 1 90.94 32 GLY B N 1
ATOM 2247 C CA . GLY B 1 32 ? 12.305 -12.078 -21.25 1 90.94 32 GLY B CA 1
ATOM 2248 C C . GLY B 1 32 ? 11.586 -12.633 -22.469 1 90.94 32 GLY B C 1
ATOM 2249 O O . GLY B 1 32 ? 10.359 -12.719 -22.484 1 90.94 32 GLY B O 1
ATOM 2250 N N . GLU B 1 33 ? 12.375 -12.992 -23.469 1 91.19 33 GLU B N 1
ATOM 2251 C CA . GLU B 1 33 ? 11.75 -13.586 -24.641 1 91.19 33 GLU B CA 1
ATOM 2252 C C . GLU B 1 33 ? 11.453 -15.07 -24.422 1 91.19 33 GLU B C 1
ATOM 2254 O O . GLU B 1 33 ? 12.234 -15.773 -23.797 1 91.19 33 GLU B O 1
ATOM 2259 N N . LEU B 1 34 ? 10.383 -15.5 -25.047 1 90.31 34 LEU B N 1
ATOM 2260 C CA . LEU B 1 34 ? 10.023 -16.922 -24.953 1 90.31 34 LEU B CA 1
ATOM 2261 C C . LEU B 1 34 ? 11.016 -17.781 -25.734 1 90.31 34 LEU B C 1
ATOM 2263 O O . LEU B 1 34 ? 11.234 -17.578 -26.922 1 90.31 34 LEU B O 1
ATOM 2267 N N . PHE B 1 35 ? 11.633 -18.672 -25.062 1 88.75 35 PHE B N 1
ATOM 2268 C CA . PHE B 1 35 ? 12.555 -19.625 -25.688 1 88.75 35 PHE B CA 1
ATOM 2269 C C . PHE B 1 35 ? 11.828 -20.922 -26.047 1 88.75 35 PHE B C 1
ATOM 2271 O O . PHE B 1 35 ? 12.211 -21.609 -26.984 1 88.75 35 PHE B O 1
ATOM 2278 N N . SER B 1 36 ? 10.859 -21.312 -25.281 1 83.31 36 SER B N 1
ATOM 2279 C CA . SER B 1 36 ? 10.031 -22.484 -25.531 1 83.31 36 SER B CA 1
ATOM 2280 C C . SER B 1 36 ? 8.547 -22.156 -25.406 1 83.31 36 SER B C 1
ATOM 2282 O O . SER B 1 36 ? 8.18 -21.125 -24.828 1 83.31 36 SER B O 1
ATOM 2284 N N . GLU B 1 37 ? 7.723 -23.062 -26 1 83.19 37 GLU B N 1
ATOM 2285 C CA . GLU B 1 37 ? 6.281 -22.891 -25.828 1 83.19 37 GLU B CA 1
ATOM 2286 C C . GLU B 1 37 ? 5.863 -23.172 -24.391 1 83.19 37 GLU B C 1
ATOM 2288 O O . GLU B 1 37 ? 6.582 -23.859 -23.656 1 83.19 37 GLU B O 1
ATOM 2293 N N . TYR B 1 38 ? 4.766 -22.688 -24.047 1 85.19 38 TYR B N 1
ATOM 2294 C CA . TYR B 1 38 ? 4.191 -22.969 -22.734 1 85.19 38 TYR B CA 1
ATOM 2295 C C . TYR B 1 38 ? 3.805 -24.438 -22.609 1 85.19 38 TYR B C 1
ATOM 2297 O O . TYR B 1 38 ? 3.33 -25.047 -23.578 1 85.19 38 TYR B O 1
ATOM 2305 N N . THR B 1 39 ? 4.16 -24.953 -21.531 1 91.62 39 THR B N 1
ATOM 2306 C CA . THR B 1 39 ? 3.588 -26.234 -21.141 1 91.62 39 THR B CA 1
ATOM 2307 C C . THR B 1 39 ? 2.662 -26.078 -19.938 1 91.62 39 THR B C 1
ATOM 2309 O O . THR B 1 39 ? 2.801 -25.109 -19.172 1 91.62 39 THR B O 1
ATOM 2312 N N . LYS B 1 40 ? 1.667 -26.906 -19.875 1 94 40 LYS B N 1
ATOM 2313 C CA . LYS B 1 40 ? 0.669 -26.797 -18.812 1 94 40 LYS B CA 1
ATOM 2314 C C . LYS B 1 40 ? 0.221 -28.156 -18.312 1 94 40 LYS B C 1
ATOM 2316 O O . LYS B 1 40 ? 0.066 -29.094 -19.109 1 94 40 LYS B O 1
ATOM 2321 N N . LEU B 1 41 ? 0.039 -28.266 -17.047 1 96 41 LEU B N 1
ATOM 2322 C CA . LEU B 1 41 ? -0.595 -29.406 -16.391 1 96 41 LEU B CA 1
ATOM 2323 C C . LEU B 1 41 ? -1.669 -28.953 -15.414 1 96 41 LEU B C 1
ATOM 2325 O O . LEU B 1 41 ? -1.582 -27.859 -14.859 1 96 41 LEU B O 1
ATOM 2329 N N . PRO B 1 42 ? -2.691 -29.75 -15.211 1 95.19 42 PRO B N 1
ATOM 2330 C CA . PRO B 1 42 ? -3.717 -29.375 -14.234 1 95.19 42 PRO B CA 1
ATOM 2331 C C . PRO B 1 42 ? -3.172 -29.297 -12.812 1 95.19 42 PRO B C 1
ATOM 2333 O O . PRO B 1 42 ? -2.314 -30.094 -12.43 1 95.19 42 PRO B O 1
ATOM 2336 N N . THR B 1 43 ? -3.635 -28.266 -12.094 1 93.44 43 THR B N 1
ATOM 2337 C CA . THR B 1 43 ? -3.369 -28.266 -10.656 1 93.44 43 THR B CA 1
ATOM 2338 C C . THR B 1 43 ? -4 -29.484 -9.984 1 93.44 43 THR B C 1
ATOM 2340 O O . THR B 1 43 ? -5.152 -29.828 -10.266 1 93.44 43 THR B O 1
ATOM 2343 N N . PRO B 1 44 ? -3.232 -30.172 -9.195 1 93.25 44 PRO B N 1
ATOM 2344 C CA . PRO B 1 44 ? -3.809 -31.375 -8.578 1 93.25 44 PRO B CA 1
ATOM 2345 C C . PRO B 1 44 ? -5.023 -31.062 -7.707 1 93.25 44 PRO B C 1
ATOM 2347 O O . PRO B 1 44 ? -5.082 -30.016 -7.074 1 93.25 44 PRO B O 1
ATOM 2350 N N . LYS B 1 45 ? -6.074 -31.969 -7.66 1 86.44 45 LYS B N 1
ATOM 2351 C CA . LYS B 1 45 ? -7.289 -31.797 -6.863 1 86.44 45 LYS B CA 1
ATOM 2352 C C . LYS B 1 45 ? -6.953 -31.594 -5.391 1 86.44 45 LYS B C 1
ATOM 2354 O O . LYS B 1 45 ? -7.504 -30.688 -4.746 1 86.44 45 LYS B O 1
ATOM 2359 N N . ASP B 1 46 ? -6.105 -32.406 -4.906 1 88.94 46 ASP B N 1
ATOM 2360 C CA . ASP B 1 46 ? -5.531 -32.219 -3.58 1 88.94 46 ASP B CA 1
ATOM 2361 C C . ASP B 1 46 ? -4.223 -31.422 -3.668 1 88.94 46 ASP B C 1
ATOM 2363 O O . ASP B 1 46 ? -3.139 -32.031 -3.627 1 88.94 46 ASP B O 1
ATOM 2367 N N . SER B 1 47 ? -4.328 -30.062 -3.691 1 93.25 47 SER B N 1
ATOM 2368 C CA . SER B 1 47 ? -3.189 -29.219 -4.016 1 93.25 47 SER B CA 1
ATOM 2369 C C . SER B 1 47 ? -2.297 -29 -2.799 1 93.25 47 SER B C 1
ATOM 2371 O O . SER B 1 47 ? -1.979 -27.859 -2.449 1 93.25 47 SER B O 1
ATOM 2373 N N . THR B 1 48 ? -1.862 -30.141 -2.174 1 94.25 48 THR B N 1
ATOM 2374 C CA . THR B 1 48 ? -0.848 -30.062 -1.129 1 94.25 48 THR B CA 1
ATOM 2375 C C . THR B 1 48 ? 0.496 -29.641 -1.712 1 94.25 48 THR B C 1
ATOM 2377 O O . THR B 1 48 ? 0.724 -29.766 -2.916 1 94.25 48 THR B O 1
ATOM 2380 N N . PRO B 1 49 ? 1.373 -29.125 -0.868 1 95.62 49 PRO B N 1
ATOM 2381 C CA . PRO B 1 49 ? 2.701 -28.75 -1.36 1 95.62 49 PRO B CA 1
ATOM 2382 C C . PRO B 1 49 ? 3.398 -29.891 -2.098 1 95.62 49 PRO B C 1
ATOM 2384 O O . PRO B 1 49 ? 3.957 -29.688 -3.178 1 95.62 49 PRO B O 1
ATOM 2387 N N . GLU B 1 50 ? 3.314 -31.094 -1.55 1 95.25 50 GLU B N 1
ATOM 2388 C CA . GLU B 1 50 ? 3.973 -32.25 -2.146 1 95.25 50 GLU B CA 1
ATOM 2389 C C . GLU B 1 50 ? 3.422 -32.531 -3.541 1 95.25 50 GLU B C 1
ATOM 2391 O O . GLU B 1 50 ? 4.184 -32.812 -4.473 1 95.25 50 GLU B O 1
ATOM 2396 N N . ASN B 1 51 ? 2.104 -32.469 -3.635 1 96.12 51 ASN B N 1
ATOM 2397 C CA . ASN B 1 51 ? 1.467 -32.75 -4.918 1 96.12 51 ASN B CA 1
ATOM 2398 C C . ASN B 1 51 ? 1.8 -31.703 -5.957 1 96.12 51 ASN B C 1
ATOM 2400 O O . ASN B 1 51 ? 2.02 -32.031 -7.129 1 96.12 51 ASN B O 1
ATOM 2404 N N . VAL B 1 52 ? 1.811 -30.469 -5.547 1 96.25 52 VAL B N 1
ATOM 2405 C CA . VAL B 1 52 ? 2.121 -29.375 -6.457 1 96.25 52 VAL B CA 1
ATOM 2406 C C . VAL B 1 52 ? 3.568 -29.484 -6.93 1 96.25 52 VAL B C 1
ATOM 2408 O O . VAL B 1 52 ? 3.854 -29.328 -8.125 1 96.25 52 VAL B O 1
ATOM 2411 N N . ILE B 1 53 ? 4.484 -29.797 -6.016 1 96.69 53 ILE B N 1
ATOM 2412 C CA . ILE B 1 53 ? 5.898 -29.922 -6.352 1 96.69 53 ILE B CA 1
ATOM 2413 C C . ILE B 1 53 ? 6.086 -31.078 -7.34 1 96.69 53 ILE B C 1
ATOM 2415 O O . ILE B 1 53 ? 6.875 -30.969 -8.281 1 96.69 53 ILE B O 1
ATOM 2419 N N . LYS B 1 54 ? 5.363 -32.156 -7.098 1 96.38 54 LYS B N 1
ATOM 2420 C CA . LYS B 1 54 ? 5.418 -33.281 -8.016 1 96.38 54 LYS B CA 1
ATOM 2421 C C . LYS B 1 54 ? 4.992 -32.875 -9.422 1 96.38 54 LYS B C 1
ATOM 2423 O O . LYS B 1 54 ? 5.648 -33.219 -10.398 1 96.38 54 LYS B O 1
ATOM 2428 N N . VAL B 1 55 ? 3.891 -32.156 -9.5 1 96.5 55 VAL B N 1
ATOM 2429 C CA . VAL B 1 55 ? 3.385 -31.703 -10.789 1 96.5 55 VAL B CA 1
ATOM 2430 C C . VAL B 1 55 ? 4.414 -30.781 -11.445 1 96.5 55 VAL B C 1
ATOM 2432 O O . VAL B 1 55 ? 4.648 -30.875 -12.656 1 96.5 55 VAL B O 1
ATOM 2435 N N . ILE B 1 56 ? 5.043 -29.922 -10.672 1 96.81 56 ILE B N 1
ATOM 2436 C CA . ILE B 1 56 ? 6.055 -29.016 -11.195 1 96.81 56 ILE B CA 1
ATOM 2437 C C . ILE B 1 56 ? 7.223 -29.812 -11.766 1 96.81 56 ILE B C 1
ATOM 2439 O O . ILE B 1 56 ? 7.711 -29.516 -12.859 1 96.81 56 ILE B O 1
ATOM 2443 N N . HIS B 1 57 ? 7.637 -30.797 -11.023 1 95.75 57 HIS B N 1
ATOM 2444 C CA . HIS B 1 57 ? 8.742 -31.625 -11.477 1 95.75 57 HIS B CA 1
ATOM 2445 C C . HIS B 1 57 ? 8.422 -32.281 -12.82 1 95.75 57 HIS B C 1
ATOM 2447 O O . HIS B 1 57 ? 9.258 -32.25 -13.734 1 95.75 57 HIS B O 1
ATOM 2453 N N . GLU B 1 58 ? 7.211 -32.812 -12.938 1 96.12 58 GLU B N 1
ATOM 2454 C CA . GLU B 1 58 ? 6.77 -33.438 -14.18 1 96.12 58 GLU B CA 1
ATOM 2455 C C . GLU B 1 58 ? 6.711 -32.406 -15.32 1 96.12 58 GLU B C 1
ATOM 2457 O O . GLU B 1 58 ? 7.102 -32.688 -16.453 1 96.12 58 GLU B O 1
ATOM 2462 N N . LEU B 1 59 ? 6.191 -31.297 -14.977 1 95.69 59 LEU B N 1
ATOM 2463 C CA . LEU B 1 59 ? 5.965 -30.234 -15.945 1 95.69 59 LEU B CA 1
ATOM 2464 C C . LEU B 1 59 ? 7.285 -29.734 -16.531 1 95.69 59 LEU B C 1
ATOM 2466 O O . LEU B 1 59 ? 7.363 -29.422 -17.719 1 95.69 59 LEU B O 1
ATOM 2470 N N . VAL B 1 60 ? 8.352 -29.703 -15.727 1 94.94 60 VAL B N 1
ATOM 2471 C CA . VAL B 1 60 ? 9.586 -29.031 -16.125 1 94.94 60 VAL B CA 1
ATOM 2472 C C . VAL B 1 60 ? 10.547 -30.047 -16.734 1 94.94 60 VAL B C 1
ATOM 2474 O O . VAL B 1 60 ? 11.492 -29.672 -17.438 1 94.94 60 VAL B O 1
ATOM 2477 N N . ALA B 1 61 ? 10.352 -31.344 -16.578 1 92.75 61 ALA B N 1
ATOM 2478 C CA . ALA B 1 61 ? 11.266 -32.406 -16.984 1 92.75 61 ALA B CA 1
ATOM 2479 C C . ALA B 1 61 ? 11.562 -32.344 -18.484 1 92.75 61 ALA B C 1
ATOM 2481 O O . ALA B 1 61 ? 12.719 -32.469 -18.891 1 92.75 61 ALA B O 1
ATOM 2482 N N . PRO B 1 62 ? 10.578 -32.094 -19.281 1 92.12 62 PRO B N 1
ATOM 2483 C CA . PRO B 1 62 ? 10.852 -32.125 -20.734 1 92.12 62 PRO B CA 1
ATOM 2484 C C . PRO B 1 62 ? 11.391 -30.781 -21.25 1 92.12 62 PRO B C 1
ATOM 2486 O O . PRO B 1 62 ? 11.672 -30.641 -22.438 1 92.12 62 PRO B O 1
ATOM 2489 N N . LEU B 1 63 ? 11.555 -29.797 -20.422 1 92.56 63 LEU B N 1
ATOM 2490 C CA . LEU B 1 63 ? 11.906 -28.453 -20.875 1 92.56 63 LEU B CA 1
ATOM 2491 C C . LEU B 1 63 ? 13.414 -28.328 -21.062 1 92.56 63 LEU B C 1
ATOM 2493 O O . LEU B 1 63 ? 14.18 -29.125 -20.531 1 92.56 63 LEU B O 1
ATOM 2497 N N . ALA B 1 64 ? 13.781 -27.328 -21.859 1 88.81 64 ALA B N 1
ATOM 2498 C CA . ALA B 1 64 ? 15.188 -27.016 -22.094 1 88.81 64 ALA B CA 1
ATOM 2499 C C . ALA B 1 64 ? 15.891 -26.641 -20.781 1 88.81 64 ALA B C 1
ATOM 2501 O O . ALA B 1 64 ? 15.234 -26.344 -19.781 1 88.81 64 ALA B O 1
ATOM 2502 N N . PRO B 1 65 ? 17.25 -26.672 -20.844 1 93.25 65 PRO B N 1
ATOM 2503 C CA . PRO B 1 65 ? 18 -26.297 -19.625 1 93.25 65 PRO B CA 1
ATOM 2504 C C . PRO B 1 65 ? 17.781 -24.844 -19.219 1 93.25 65 PRO B C 1
ATOM 2506 O O . PRO B 1 65 ? 17.547 -23.984 -20.078 1 93.25 65 PRO B O 1
ATOM 2509 N N . TYR B 1 66 ? 17.844 -24.578 -17.984 1 95.81 66 TYR B N 1
ATOM 2510 C CA . TYR B 1 66 ? 17.703 -23.25 -17.375 1 95.81 66 TYR B CA 1
ATOM 2511 C C . TYR B 1 66 ? 18.656 -23.078 -16.203 1 95.81 66 TYR B C 1
ATOM 2513 O O . TYR B 1 66 ? 19.141 -24.062 -15.633 1 95.81 66 TYR B O 1
ATOM 2521 N N . GLY B 1 67 ? 18.906 -21.781 -15.812 1 96.69 67 GLY B N 1
ATOM 2522 C CA . GLY B 1 67 ? 19.859 -21.516 -14.75 1 96.69 67 GLY B CA 1
ATOM 2523 C C . GLY B 1 67 ? 19.219 -20.953 -13.492 1 96.69 67 GLY B C 1
ATOM 2524 O O . GLY B 1 67 ? 19.828 -20.953 -12.43 1 96.69 67 GLY B O 1
ATOM 2525 N N . LYS B 1 68 ? 18.062 -20.5 -13.609 1 97.62 68 LYS B N 1
ATOM 2526 C CA . LYS B 1 68 ? 17.328 -19.922 -12.477 1 97.62 68 LYS B CA 1
ATOM 2527 C C . LYS B 1 68 ? 15.828 -20.062 -12.656 1 97.62 68 LYS B C 1
ATOM 2529 O O . LYS B 1 68 ? 15.352 -20.344 -13.758 1 97.62 68 LYS B O 1
ATOM 2534 N N . ILE B 1 69 ? 15.086 -19.906 -11.547 1 98.06 69 ILE B N 1
ATOM 2535 C CA . ILE B 1 69 ? 13.664 -20.219 -11.562 1 98.06 69 ILE B CA 1
ATOM 2536 C C . ILE B 1 69 ? 12.867 -19.062 -10.977 1 98.06 69 ILE B C 1
ATOM 2538 O O . ILE B 1 69 ? 13.219 -18.531 -9.914 1 98.06 69 ILE B O 1
ATOM 2542 N N . ALA B 1 70 ? 11.852 -18.609 -11.68 1 98.31 70 ALA B N 1
ATOM 2543 C CA . ALA B 1 70 ? 10.859 -17.656 -11.195 1 98.31 70 ALA B CA 1
ATOM 2544 C C . ALA B 1 70 ? 9.5 -18.328 -11.023 1 98.31 70 ALA B C 1
ATOM 2546 O O . ALA B 1 70 ? 9.016 -19.016 -11.93 1 98.31 70 ALA B O 1
ATOM 2547 N N . ILE B 1 71 ? 8.883 -18.094 -9.867 1 97.94 71 ILE B N 1
ATOM 2548 C CA . ILE B 1 71 ? 7.605 -18.75 -9.609 1 97.94 71 ILE B CA 1
ATOM 2549 C C . ILE B 1 71 ? 6.59 -17.719 -9.125 1 97.94 71 ILE B C 1
ATOM 2551 O O . ILE B 1 71 ? 6.867 -16.969 -8.188 1 97.94 71 ILE B O 1
ATOM 2555 N N . GLY B 1 72 ? 5.457 -17.656 -9.758 1 96.75 72 GLY B N 1
ATOM 2556 C CA . GLY B 1 72 ? 4.277 -16.969 -9.266 1 96.75 72 GLY B CA 1
ATOM 2557 C C . GLY B 1 72 ? 3.326 -17.891 -8.516 1 96.75 72 GLY B C 1
ATOM 2558 O O . GLY B 1 72 ? 2.934 -18.938 -9.023 1 96.75 72 GLY B O 1
ATOM 2559 N N . PHE B 1 73 ? 2.967 -17.547 -7.336 1 96.19 73 PHE B N 1
ATOM 2560 C CA . PHE B 1 73 ? 2.16 -18.391 -6.449 1 96.19 73 PHE B CA 1
ATOM 2561 C C . PHE B 1 73 ? 0.852 -17.688 -6.094 1 96.19 73 PHE B C 1
ATOM 2563 O O . PHE B 1 73 ? 0.84 -16.484 -5.805 1 96.19 73 PHE B O 1
ATOM 2570 N N . PRO B 1 74 ? -0.301 -18.375 -6.121 1 93 74 PRO B N 1
ATOM 2571 C CA . PRO B 1 74 ? -1.602 -17.766 -5.824 1 93 74 PRO B CA 1
ATOM 2572 C C . PRO B 1 74 ? -1.836 -17.594 -4.324 1 93 74 PRO B C 1
ATOM 2574 O O . PRO B 1 74 ? -2.773 -18.172 -3.768 1 93 74 PRO B O 1
ATOM 2577 N N . GLY B 1 75 ? -1.104 -16.703 -3.725 1 93.19 75 GLY B N 1
ATOM 2578 C CA . GLY B 1 75 ? -1.228 -16.438 -2.303 1 93.19 75 GLY B CA 1
ATOM 2579 C C . GLY B 1 75 ? -0.155 -15.492 -1.781 1 93.19 75 GLY B C 1
ATOM 2580 O O . GLY B 1 75 ? 0.535 -14.836 -2.562 1 93.19 75 GLY B O 1
ATOM 2581 N N . TYR B 1 76 ? -0.122 -15.422 -0.447 1 94.56 76 TYR B N 1
ATOM 2582 C CA . TYR B 1 76 ? 0.866 -14.547 0.181 1 94.56 76 TYR B CA 1
ATOM 2583 C C . TYR B 1 76 ? 2.178 -15.289 0.41 1 94.56 76 TYR B C 1
ATOM 2585 O O . TYR B 1 76 ? 2.189 -16.375 0.983 1 94.56 76 TYR B O 1
ATOM 2593 N N . VAL B 1 77 ? 3.227 -14.703 -0.095 1 95.5 77 VAL B N 1
ATOM 2594 C CA . VAL B 1 77 ? 4.566 -15.273 0.014 1 95.5 77 VAL B CA 1
ATOM 2595 C C . VAL B 1 77 ? 5.504 -14.266 0.67 1 95.5 77 VAL B C 1
ATOM 2597 O O . VAL B 1 77 ? 5.504 -13.086 0.315 1 95.5 77 VAL B O 1
ATOM 2600 N N . LYS B 1 78 ? 6.227 -14.695 1.665 1 92.19 78 LYS B N 1
ATOM 2601 C CA . LYS B 1 78 ? 7.25 -13.875 2.314 1 92.19 78 LYS B CA 1
ATOM 2602 C C . LYS B 1 78 ? 8.594 -14.594 2.344 1 92.19 78 LYS B C 1
ATOM 2604 O O . LYS B 1 78 ? 8.719 -15.664 2.949 1 92.19 78 LYS B O 1
ATOM 2609 N N . CYS B 1 79 ? 9.602 -14.07 1.658 1 91.56 79 CYS B N 1
ATOM 2610 C CA . CYS B 1 79 ? 10.969 -14.578 1.638 1 91.56 79 CYS B CA 1
ATOM 2611 C C . CYS B 1 79 ? 10.992 -16.062 1.281 1 91.56 79 CYS B C 1
ATOM 2613 O O . CYS B 1 79 ? 11.625 -16.859 1.969 1 91.56 79 CYS B O 1
ATOM 2615 N N . GLY B 1 80 ? 10.227 -16.391 0.309 1 95.56 80 GLY B N 1
ATOM 2616 C CA . GLY B 1 80 ? 10.25 -17.734 -0.247 1 95.56 80 GLY B CA 1
ATOM 2617 C C . GLY B 1 80 ? 9.344 -18.703 0.492 1 95.56 80 GLY B C 1
ATOM 2618 O O . GLY B 1 80 ? 9.258 -19.891 0.132 1 95.56 80 GLY B O 1
ATOM 2619 N N . ILE B 1 81 ? 8.656 -18.188 1.517 1 96.44 81 ILE B N 1
ATOM 2620 C CA . ILE B 1 81 ? 7.773 -19.016 2.338 1 96.44 81 ILE B CA 1
ATOM 2621 C C . ILE B 1 81 ? 6.316 -18.672 2.031 1 96.44 81 ILE B C 1
ATOM 2623 O O . ILE B 1 81 ? 5.934 -17.5 2.029 1 96.44 81 ILE B O 1
ATOM 2627 N N . VAL B 1 82 ? 5.531 -19.703 1.756 1 96.12 82 VAL B N 1
ATOM 2628 C CA . VAL B 1 82 ? 4.098 -19.516 1.566 1 96.12 82 VAL B CA 1
ATOM 2629 C C . VAL B 1 82 ? 3.416 -19.328 2.92 1 96.12 82 VAL B C 1
ATOM 2631 O O . VAL B 1 82 ? 3.541 -20.172 3.809 1 96.12 82 VAL B O 1
ATOM 2634 N N . GLU B 1 83 ? 2.746 -18.234 3.055 1 93.75 83 GLU B N 1
ATOM 2635 C CA . GLU B 1 83 ? 2.062 -17.953 4.316 1 93.75 83 GLU B CA 1
ATOM 2636 C C . GLU B 1 83 ? 0.572 -18.266 4.215 1 93.75 83 GLU B C 1
ATOM 2638 O O . GLU B 1 83 ? -0.04 -18.719 5.188 1 93.75 83 GLU B O 1
ATOM 2643 N N . THR B 1 84 ? -0.013 -17.984 3.086 1 90.12 84 THR B N 1
ATOM 2644 C CA . THR B 1 84 ? -1.412 -18.297 2.836 1 90.12 84 THR B CA 1
ATOM 2645 C C . THR B 1 84 ? -1.612 -18.75 1.392 1 90.12 84 THR B C 1
ATOM 2647 O O . THR B 1 84 ? -0.868 -18.344 0.499 1 90.12 84 THR B O 1
ATOM 2650 N N . ALA B 1 85 ? -2.559 -19.625 1.192 1 88.5 85 ALA B N 1
ATOM 2651 C CA . ALA B 1 85 ? -2.973 -20.125 -0.119 1 88.5 85 ALA B CA 1
ATOM 2652 C C . ALA B 1 85 ? -4.477 -20.391 -0.154 1 88.5 85 ALA B C 1
ATOM 2654 O O . ALA B 1 85 ? -4.906 -21.547 -0.149 1 88.5 85 ALA B O 1
ATOM 2655 N N . PRO B 1 86 ? -5.23 -19.375 -0.261 1 77.69 86 PRO B N 1
ATOM 2656 C CA . PRO B 1 86 ? -6.676 -19.516 -0.055 1 77.69 86 PRO B CA 1
ATOM 2657 C C . PRO B 1 86 ? -7.336 -20.406 -1.108 1 77.69 86 PRO B C 1
ATOM 2659 O O . PRO B 1 86 ? -8.352 -21.047 -0.832 1 77.69 86 PRO B O 1
ATOM 2662 N N . ASN B 1 87 ? -6.777 -20.453 -2.254 1 78.44 87 ASN B N 1
ATOM 2663 C CA . ASN B 1 87 ? -7.434 -21.188 -3.328 1 78.44 87 ASN B CA 1
ATOM 2664 C C . ASN B 1 87 ? -6.773 -22.547 -3.562 1 78.44 87 ASN B C 1
ATOM 2666 O O . ASN B 1 87 ? -7.105 -23.25 -4.52 1 78.44 87 ASN B O 1
ATOM 2670 N N . LEU B 1 88 ? -5.809 -22.906 -2.82 1 84.94 88 LEU B N 1
ATOM 2671 C CA . LEU B 1 88 ? -5.191 -24.219 -2.844 1 84.94 88 LEU B CA 1
ATOM 2672 C C . LEU B 1 88 ? -5.523 -25 -1.576 1 84.94 88 LEU B C 1
ATOM 2674 O O . LEU B 1 88 ? -6.414 -24.609 -0.819 1 84.94 88 LEU B O 1
ATOM 2678 N N . ALA B 1 89 ? -5.02 -26.172 -1.396 1 74.38 89 ALA B N 1
ATOM 2679 C CA . ALA B 1 89 ? -5.312 -26.953 -0.202 1 74.38 89 ALA B CA 1
ATOM 2680 C C . ALA B 1 89 ? -5.145 -26.125 1.062 1 74.38 89 ALA B C 1
ATOM 2682 O O . ALA B 1 89 ? -4.031 -25.969 1.573 1 74.38 89 ALA B O 1
ATOM 2683 N N . LYS B 1 90 ? -6.352 -25.625 1.478 1 70.75 90 LYS B N 1
ATOM 2684 C CA . LYS B 1 90 ? -6.387 -24.703 2.617 1 70.75 90 LYS B CA 1
ATOM 2685 C C . LYS B 1 90 ? -5.691 -25.312 3.832 1 70.75 90 LYS B C 1
ATOM 2687 O O . LYS B 1 90 ? -5.801 -26.516 4.074 1 70.75 90 LYS B O 1
ATOM 2692 N N . ASN B 1 91 ? -4.863 -24.562 4.531 1 72 91 ASN B N 1
ATOM 2693 C CA . ASN B 1 91 ? -4.23 -24.844 5.816 1 72 91 ASN B CA 1
ATOM 2694 C C . ASN B 1 91 ? -3.004 -25.734 5.656 1 72 91 ASN B C 1
ATOM 2696 O O . ASN B 1 91 ? -2.309 -26.016 6.629 1 72 91 ASN B O 1
ATOM 2700 N N . LYS B 1 92 ? -2.768 -26.188 4.438 1 86.5 92 LYS B N 1
ATOM 2701 C CA . LYS B 1 92 ? -1.608 -27.062 4.273 1 86.5 92 LYS B CA 1
ATOM 2702 C C . LYS B 1 92 ? -0.382 -26.266 3.828 1 86.5 92 LYS B C 1
ATOM 2704 O O . LYS B 1 92 ? 0.734 -26.797 3.828 1 86.5 92 LYS B O 1
ATOM 2709 N N . TRP B 1 93 ? -0.595 -25.078 3.572 1 93.88 93 TRP B N 1
ATOM 2710 C CA . TRP B 1 93 ? 0.47 -24.297 2.943 1 93.88 93 TRP B CA 1
ATOM 2711 C C . TRP B 1 93 ? 1.131 -23.359 3.953 1 93.88 93 TRP B C 1
ATOM 2713 O O . TRP B 1 93 ? 2.238 -22.875 3.719 1 93.88 93 TRP B O 1
ATOM 2723 N N . ALA B 1 94 ? 0.481 -23.125 5.082 1 91.81 94 ALA B N 1
ATOM 2724 C CA . ALA B 1 94 ? 0.946 -22.094 6.004 1 91.81 94 ALA B CA 1
ATOM 2725 C C . ALA B 1 94 ? 2.354 -22.406 6.508 1 91.81 94 ALA B C 1
ATOM 2727 O O . ALA B 1 94 ? 2.59 -23.453 7.098 1 91.81 94 ALA B O 1
ATOM 2728 N N . GLY B 1 95 ? 3.297 -21.469 6.195 1 94.69 95 GLY B N 1
ATOM 2729 C CA . GLY B 1 95 ? 4.664 -21.594 6.672 1 94.69 95 GLY B CA 1
ATOM 2730 C C . GLY B 1 95 ? 5.504 -22.547 5.832 1 94.69 95 GLY B C 1
ATOM 2731 O O . GLY B 1 95 ? 6.605 -22.922 6.23 1 94.69 95 GLY B O 1
ATOM 2732 N N . TYR B 1 96 ? 5.023 -22.938 4.707 1 96.56 96 TYR B N 1
ATOM 2733 C CA . TYR B 1 96 ? 5.723 -23.922 3.893 1 96.56 96 TYR B CA 1
ATOM 2734 C C . TYR B 1 96 ? 6.832 -23.266 3.078 1 96.56 96 TYR B C 1
ATOM 2736 O O . TYR B 1 96 ? 6.586 -22.312 2.326 1 96.56 96 TYR B O 1
ATOM 2744 N N . PRO B 1 97 ? 8.078 -23.734 3.195 1 97.56 97 PRO B N 1
ATOM 2745 C CA . PRO B 1 97 ? 9.211 -23.172 2.461 1 97.56 97 PRO B CA 1
ATOM 2746 C C . PRO B 1 97 ? 9.281 -23.641 1.013 1 97.56 97 PRO B C 1
ATOM 2748 O O . PRO B 1 97 ? 10.242 -24.312 0.627 1 97.56 97 PRO B O 1
ATOM 2751 N N . LEU B 1 98 ? 8.328 -23.281 0.203 1 97.81 98 LEU B N 1
ATOM 2752 C CA . LEU B 1 98 ? 8.164 -23.75 -1.164 1 97.81 98 LEU B CA 1
ATOM 2753 C C . LEU B 1 98 ? 9.391 -23.438 -2.006 1 97.81 98 LEU B C 1
ATOM 2755 O O . LEU B 1 98 ? 9.867 -24.281 -2.77 1 97.81 98 LEU B O 1
ATOM 2759 N N . ALA B 1 99 ? 9.93 -22.203 -1.889 1 98.44 99 ALA B N 1
ATOM 2760 C CA . ALA B 1 99 ? 11.102 -21.828 -2.676 1 98.44 99 ALA B CA 1
ATOM 2761 C C . ALA B 1 99 ? 12.273 -22.766 -2.396 1 98.44 99 ALA B C 1
ATOM 2763 O O . ALA B 1 99 ? 12.945 -23.219 -3.324 1 98.44 99 ALA B O 1
ATOM 2764 N N . GLN B 1 100 ? 12.477 -22.984 -1.116 1 98.25 100 GLN B N 1
ATOM 2765 C CA . GLN B 1 100 ? 13.586 -23.859 -0.732 1 98.25 100 GLN B CA 1
ATOM 2766 C C . GLN B 1 100 ? 13.383 -25.266 -1.289 1 98.25 100 GLN B C 1
ATOM 2768 O O . GLN B 1 100 ? 14.32 -25.875 -1.818 1 98.25 100 GLN B O 1
ATOM 2773 N N . GLN B 1 101 ? 12.18 -25.766 -1.153 1 97.88 101 GLN B N 1
ATOM 2774 C CA . GLN B 1 101 ? 11.898 -27.109 -1.614 1 97.88 101 GLN B CA 1
ATOM 2775 C C . GLN B 1 101 ? 12.125 -27.234 -3.119 1 97.88 101 GLN B C 1
ATOM 2777 O O . GLN B 1 101 ? 12.75 -28.203 -3.58 1 97.88 101 GLN B O 1
ATOM 2782 N N . ILE B 1 102 ? 11.641 -26.328 -3.85 1 97.88 102 ILE B N 1
ATOM 2783 C CA . ILE B 1 102 ? 11.781 -26.359 -5.301 1 97.88 102 ILE B CA 1
ATOM 2784 C C . ILE B 1 102 ? 13.25 -26.188 -5.68 1 97.88 102 ILE B C 1
ATOM 2786 O O . ILE B 1 102 ? 13.758 -26.859 -6.578 1 97.88 102 ILE B O 1
ATOM 2790 N N . SER B 1 103 ? 13.859 -25.219 -5.016 1 97.94 103 SER B N 1
ATOM 2791 C CA . SER B 1 103 ? 15.281 -25 -5.266 1 97.94 103 SER B CA 1
ATOM 2792 C C . SER B 1 103 ? 16.094 -26.281 -5.039 1 97.94 103 SER B C 1
ATOM 2794 O O . SER B 1 103 ? 16.938 -26.625 -5.859 1 97.94 103 SER B O 1
ATOM 2796 N N . ASP B 1 104 ? 15.828 -26.969 -3.971 1 97 104 ASP B N 1
ATOM 2797 C CA . ASP B 1 104 ? 16.531 -28.203 -3.637 1 97 104 ASP B CA 1
ATOM 2798 C C . ASP B 1 104 ? 16.266 -29.281 -4.672 1 97 104 ASP B C 1
ATOM 2800 O O . ASP B 1 104 ? 17.172 -30.016 -5.074 1 97 104 ASP B O 1
ATOM 2804 N N . VAL B 1 105 ? 15.062 -29.406 -5.105 1 95.25 105 VAL B N 1
ATOM 2805 C CA . VAL B 1 105 ? 14.641 -30.469 -6.012 1 95.25 105 VAL B CA 1
ATOM 2806 C C . VAL B 1 105 ? 15.211 -30.219 -7.406 1 95.25 105 VAL B C 1
ATOM 2808 O O . VAL B 1 105 ? 15.672 -31.156 -8.07 1 95.25 105 VAL B O 1
ATOM 2811 N N . LEU B 1 106 ? 15.188 -28.984 -7.84 1 95.81 106 LEU B N 1
ATOM 2812 C CA . LEU B 1 106 ? 15.562 -28.688 -9.219 1 95.81 106 LEU B CA 1
ATOM 2813 C C . LEU B 1 106 ? 17.016 -28.203 -9.297 1 95.81 106 LEU B C 1
ATOM 2815 O O . LEU B 1 106 ? 17.562 -28.062 -10.391 1 95.81 106 LEU B O 1
ATOM 2819 N N . GLY B 1 107 ? 17.578 -27.938 -8.18 1 95.56 107 GLY B N 1
ATOM 2820 C CA . GLY B 1 107 ? 19 -27.641 -8.102 1 95.56 107 GLY B CA 1
ATOM 2821 C C . GLY B 1 107 ? 19.359 -26.25 -8.617 1 95.56 107 GLY B C 1
ATOM 2822 O O . GLY B 1 107 ? 20.453 -26.031 -9.125 1 95.56 107 GLY B O 1
ATOM 2823 N N . LYS B 1 108 ? 18.453 -25.344 -8.633 1 97.56 108 LYS B N 1
ATOM 2824 C CA . LYS B 1 108 ? 18.656 -23.984 -9.164 1 97.56 108 LYS B CA 1
ATOM 2825 C C . LYS B 1 108 ? 18.125 -22.938 -8.195 1 97.56 108 LYS B C 1
ATOM 2827 O O . LYS B 1 108 ? 17.25 -23.219 -7.379 1 97.56 108 LYS B O 1
ATOM 2832 N N . PRO B 1 109 ? 18.703 -21.719 -8.234 1 98.06 109 PRO B N 1
ATOM 2833 C CA . PRO B 1 109 ? 18.125 -20.641 -7.418 1 98.06 109 PRO B CA 1
ATOM 2834 C C . PRO B 1 109 ? 16.688 -20.312 -7.801 1 98.06 109 PRO B C 1
ATOM 2836 O O . PRO B 1 109 ? 16.328 -20.359 -8.984 1 98.06 109 PRO B O 1
ATOM 2839 N N . VAL B 1 110 ? 15.906 -19.953 -6.777 1 98.5 110 VAL B N 1
ATOM 2840 C CA . VAL B 1 110 ? 14.477 -19.703 -6.977 1 98.5 110 VAL B CA 1
ATOM 2841 C C . VAL B 1 110 ? 14.102 -18.344 -6.406 1 98.5 110 VAL B C 1
ATOM 2843 O O . VAL B 1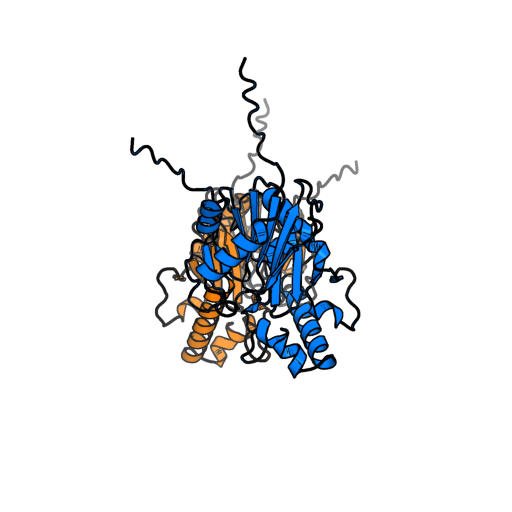 110 ? 14.539 -17.984 -5.312 1 98.5 110 VAL B O 1
ATOM 2846 N N . ARG B 1 111 ? 13.398 -17.547 -7.156 1 98.5 111 ARG B N 1
ATOM 2847 C CA . ARG B 1 111 ? 12.625 -16.422 -6.637 1 98.5 111 ARG B CA 1
ATOM 2848 C C . ARG B 1 111 ? 11.125 -16.703 -6.734 1 98.5 111 ARG B C 1
ATOM 2850 O O . ARG B 1 111 ? 10.617 -17 -7.812 1 98.5 111 ARG B O 1
ATOM 2857 N N . LEU B 1 112 ? 10.516 -16.719 -5.586 1 98.44 112 LEU B N 1
ATOM 2858 C CA . LEU B 1 112 ? 9.094 -17.031 -5.441 1 98.44 112 LEU B CA 1
ATOM 2859 C C . LEU B 1 112 ? 8.32 -15.812 -4.945 1 98.44 112 LEU B C 1
ATOM 2861 O O . LEU B 1 112 ? 8.633 -15.25 -3.891 1 98.44 112 LEU B O 1
ATOM 2865 N N . ILE B 1 113 ? 7.324 -15.328 -5.703 1 97.69 113 ILE B N 1
ATOM 2866 C CA . ILE B 1 113 ? 6.473 -14.219 -5.305 1 97.69 113 ILE B CA 1
ATOM 2867 C C . ILE B 1 113 ? 5.016 -14.531 -5.648 1 97.69 113 ILE B C 1
ATOM 2869 O O . ILE B 1 113 ? 4.715 -15.602 -6.168 1 97.69 113 ILE B O 1
ATOM 2873 N N . ASN B 1 114 ? 4.09 -13.695 -5.273 1 96.69 114 ASN B N 1
ATOM 2874 C CA . ASN B 1 114 ? 2.691 -13.797 -5.672 1 96.69 114 ASN B CA 1
ATOM 2875 C C . ASN B 1 114 ? 2.539 -13.789 -7.191 1 96.69 114 ASN B C 1
ATOM 2877 O O . ASN B 1 114 ? 3.258 -13.07 -7.887 1 96.69 114 ASN B O 1
ATOM 2881 N N . ASP B 1 115 ? 1.575 -14.508 -7.664 1 94.94 115 ASP B N 1
ATOM 2882 C CA . ASP B 1 115 ? 1.382 -14.656 -9.102 1 94.94 115 ASP B CA 1
ATOM 2883 C C . ASP B 1 115 ? 1.009 -13.328 -9.75 1 94.94 115 ASP B C 1
ATOM 2885 O O . ASP B 1 115 ? 1.468 -13.008 -10.852 1 94.94 115 ASP B O 1
ATOM 2889 N N . ALA B 1 116 ? 0.171 -12.547 -9.117 1 95.38 116 ALA B N 1
ATOM 2890 C CA . ALA B 1 116 ? -0.171 -11.234 -9.664 1 95.38 116 ALA B CA 1
ATOM 2891 C C . ALA B 1 116 ? 1.059 -10.336 -9.734 1 95.38 116 ALA B C 1
ATOM 2893 O O . ALA B 1 116 ? 1.217 -9.562 -10.688 1 95.38 116 ALA B O 1
ATOM 2894 N N . ASP B 1 117 ? 1.92 -10.406 -8.773 1 97.25 117 ASP B N 1
ATOM 2895 C CA . ASP B 1 117 ? 3.168 -9.648 -8.773 1 97.25 117 ASP B CA 1
ATOM 2896 C C . ASP B 1 117 ? 4.051 -10.055 -9.953 1 97.25 117 ASP B C 1
ATOM 2898 O O . ASP B 1 117 ? 4.598 -9.195 -10.648 1 97.25 117 ASP B O 1
ATOM 2902 N N . GLN B 1 118 ? 4.203 -11.344 -10.117 1 96.56 118 GLN B N 1
ATOM 2903 C CA . GLN B 1 118 ? 5.031 -11.797 -11.234 1 96.56 118 GLN B CA 1
ATOM 2904 C C . GLN B 1 118 ? 4.473 -11.32 -12.57 1 96.56 118 GLN B C 1
ATOM 2906 O O . GLN B 1 118 ? 5.223 -10.844 -13.422 1 96.56 118 GLN B O 1
ATOM 2911 N N . GLN B 1 119 ? 3.184 -11.43 -12.758 1 94.88 119 GLN B N 1
ATOM 2912 C CA . GLN B 1 119 ? 2.545 -10.969 -13.984 1 94.88 119 GLN B CA 1
ATOM 2913 C C . GLN B 1 119 ? 2.758 -9.477 -14.188 1 94.88 119 GLN B C 1
ATOM 2915 O O . GLN B 1 119 ? 3.047 -9.031 -15.305 1 94.88 119 GLN B O 1
ATOM 2920 N N . ALA B 1 120 ? 2.646 -8.742 -13.156 1 97.19 120 ALA B N 1
ATOM 2921 C CA . ALA B 1 120 ? 2.742 -7.289 -13.234 1 97.19 120 ALA B CA 1
ATOM 2922 C C . ALA B 1 120 ? 4.113 -6.852 -13.734 1 97.19 120 ALA B C 1
ATOM 2924 O O . ALA B 1 120 ? 4.223 -5.891 -14.5 1 97.19 120 ALA B O 1
ATOM 2925 N N . LEU B 1 121 ? 5.125 -7.555 -13.32 1 97 121 LEU B N 1
ATOM 2926 C CA . LEU B 1 121 ? 6.48 -7.207 -13.734 1 97 121 LEU B CA 1
ATOM 2927 C C . LEU B 1 121 ? 6.621 -7.258 -15.25 1 97 121 LEU B C 1
ATOM 2929 O O . LEU B 1 121 ? 7.414 -6.512 -15.828 1 97 121 LEU B O 1
ATOM 2933 N N . GLY B 1 122 ? 5.848 -8.109 -15.867 1 95.5 122 GLY B N 1
ATOM 2934 C CA . GLY B 1 122 ? 5.898 -8.211 -17.312 1 95.5 122 GLY B CA 1
ATOM 2935 C C . GLY B 1 122 ? 5.012 -7.195 -18.016 1 95.5 122 GLY B C 1
ATOM 2936 O O . GLY B 1 122 ? 5.109 -7.004 -19.219 1 95.5 122 GLY B O 1
ATOM 2937 N N . ILE B 1 123 ? 4.152 -6.527 -17.344 1 96.69 123 ILE B N 1
ATOM 2938 C CA . ILE B 1 123 ? 3.094 -5.715 -17.938 1 96.69 123 ILE B CA 1
ATOM 2939 C C . ILE B 1 123 ? 3.449 -4.234 -17.797 1 96.69 123 ILE B C 1
ATOM 2941 O O . ILE B 1 123 ? 3.264 -3.463 -18.75 1 96.69 123 ILE B O 1
ATOM 2945 N N . VAL B 1 124 ? 3.965 -3.781 -16.688 1 97.31 124 VAL B N 1
ATOM 2946 C CA . VAL B 1 124 ? 4.098 -2.365 -16.359 1 97.31 124 VAL B CA 1
ATOM 2947 C C . VAL B 1 124 ? 5.211 -1.741 -17.203 1 97.31 124 VAL B C 1
ATOM 2949 O O . VAL B 1 124 ? 6.137 -2.434 -17.625 1 97.31 124 VAL B O 1
ATOM 2952 N N . THR B 1 125 ? 5.137 -0.464 -17.406 1 96.62 125 THR B N 1
ATOM 2953 C CA . THR B 1 125 ? 6.109 0.277 -18.188 1 96.62 125 THR B CA 1
ATOM 2954 C C . THR B 1 125 ? 7.309 0.677 -17.344 1 96.62 125 THR B C 1
ATOM 2956 O O . THR B 1 125 ? 8.383 0.961 -17.875 1 96.62 125 THR B O 1
ATOM 2959 N N . GLY B 1 126 ? 7.074 0.769 -16.047 1 96.94 126 GLY B N 1
ATOM 2960 C CA . GLY B 1 126 ? 8.148 1.166 -15.148 1 96.94 126 GLY B CA 1
ATOM 2961 C C . GLY B 1 126 ? 8.18 2.658 -14.875 1 96.94 126 GLY B C 1
ATOM 2962 O O . GLY B 1 126 ? 9.234 3.221 -14.586 1 96.94 126 GLY B O 1
ATOM 2963 N N . LYS B 1 127 ? 7.047 3.318 -15.055 1 96.81 127 LYS B N 1
ATOM 2964 C CA . LYS B 1 127 ? 6.98 4.758 -14.82 1 96.81 127 LYS B CA 1
ATOM 2965 C C . LYS B 1 127 ? 5.848 5.109 -13.867 1 96.81 127 LYS B C 1
ATOM 2967 O O . LYS B 1 127 ? 4.676 4.848 -14.156 1 96.81 127 LYS B O 1
ATOM 2972 N N . GLY B 1 128 ? 6.262 5.711 -12.727 1 96.38 128 GLY B N 1
ATOM 2973 C CA . GLY B 1 128 ? 5.262 6.176 -11.781 1 96.38 128 GLY B CA 1
ATOM 2974 C C . GLY B 1 128 ? 4.613 5.051 -10.992 1 96.38 128 GLY B C 1
ATOM 2975 O O . GLY B 1 128 ? 5.262 4.051 -10.68 1 96.38 128 GLY B O 1
ATOM 2976 N N . PHE B 1 129 ? 3.439 5.383 -10.508 1 97.56 129 PHE B N 1
ATOM 2977 C CA . PHE B 1 129 ? 2.664 4.426 -9.727 1 97.56 129 PHE B CA 1
ATOM 2978 C C . PHE B 1 129 ? 1.71 3.643 -10.617 1 97.56 129 PHE B C 1
ATOM 2980 O O . PHE B 1 129 ? 0.712 4.188 -11.094 1 97.56 129 PHE B O 1
ATOM 2987 N N . GLU B 1 130 ? 1.993 2.336 -10.852 1 98.69 130 GLU B N 1
ATOM 2988 C CA . GLU B 1 130 ? 1.207 1.478 -11.734 1 98.69 130 GLU B CA 1
ATOM 2989 C C . GLU B 1 130 ? 0.598 0.308 -10.969 1 98.69 130 GLU B C 1
ATOM 2991 O O . GLU B 1 130 ? 1.258 -0.297 -10.125 1 98.69 130 GLU B O 1
ATOM 2996 N N . ILE B 1 131 ? -0.676 0.054 -11.227 1 98.75 131 ILE B N 1
ATOM 2997 C CA . ILE B 1 131 ? -1.383 -1.053 -10.594 1 98.75 131 ILE B CA 1
ATOM 2998 C C . ILE B 1 131 ? -1.845 -2.047 -11.656 1 98.75 131 ILE B C 1
ATOM 3000 O O . ILE B 1 131 ? -2.314 -1.649 -12.727 1 98.75 131 ILE B O 1
ATOM 3004 N N . VAL B 1 132 ? -1.676 -3.334 -11.398 1 98.31 132 VAL B N 1
ATOM 3005 C CA . VAL B 1 132 ? -2.223 -4.395 -12.242 1 98.31 132 VAL B CA 1
ATOM 3006 C C . VAL B 1 132 ? -3.281 -5.176 -11.469 1 98.31 132 VAL B C 1
ATOM 3008 O O . VAL B 1 132 ? -3.01 -5.691 -10.375 1 98.31 132 VAL B O 1
ATOM 3011 N N . LEU B 1 133 ? -4.465 -5.199 -11.984 1 98 133 LEU B N 1
ATOM 3012 C CA . LEU B 1 133 ? -5.543 -6.039 -11.469 1 98 133 LEU B CA 1
ATOM 3013 C C . LEU B 1 133 ? -5.734 -7.277 -12.336 1 98 133 LEU B C 1
ATOM 3015 O O . LEU B 1 133 ? -5.812 -7.172 -13.562 1 98 133 LEU B O 1
ATOM 3019 N N . THR B 1 134 ? -5.742 -8.375 -11.719 1 95.06 134 THR B N 1
ATOM 3020 C CA . THR B 1 134 ? -6.031 -9.625 -12.414 1 95.06 134 THR B CA 1
ATOM 3021 C C . THR B 1 134 ? -7.438 -10.109 -12.086 1 95.06 134 THR B C 1
ATOM 3023 O O . THR B 1 134 ? -7.723 -10.453 -10.93 1 95.06 134 THR B O 1
ATOM 3026 N N . LEU B 1 135 ? -8.297 -10.117 -13.078 1 95.62 135 LEU B N 1
ATOM 3027 C CA . LEU B 1 135 ? -9.688 -10.539 -12.953 1 95.62 135 LEU B CA 1
ATOM 3028 C C . LEU B 1 135 ? -9.859 -11.977 -13.414 1 95.62 135 LEU B C 1
ATOM 3030 O O . LEU B 1 135 ? -9.875 -12.25 -14.617 1 95.62 135 LEU B O 1
ATOM 3034 N N . GLY B 1 136 ? -9.984 -12.891 -12.547 1 90.88 136 GLY B N 1
ATOM 3035 C CA . GLY B 1 136 ? -10.141 -14.312 -12.836 1 90.88 136 GLY B CA 1
ATOM 3036 C C . GLY B 1 136 ? -10.953 -15.055 -11.789 1 90.88 136 GLY B C 1
ATOM 3037 O O . GLY B 1 136 ? -12.023 -14.586 -11.391 1 90.88 136 GLY B O 1
ATOM 3038 N N . THR B 1 137 ? -10.312 -16.297 -11.398 1 85.88 137 THR B N 1
ATOM 3039 C CA . THR B 1 137 ? -10.969 -17.016 -10.312 1 85.88 137 THR B CA 1
ATOM 3040 C C . THR B 1 137 ? -11.141 -16.109 -9.094 1 85.88 137 THR B C 1
ATOM 3042 O O . THR B 1 137 ? -12.211 -16.078 -8.492 1 85.88 137 THR B O 1
ATOM 3045 N N . GLY B 1 138 ? -10.117 -15.438 -8.805 1 89.38 138 GLY B N 1
ATOM 3046 C CA . GLY B 1 138 ? -10.164 -14.422 -7.762 1 89.38 138 GLY B CA 1
ATOM 3047 C C . GLY B 1 138 ? -9.797 -13.031 -8.266 1 89.38 138 GLY B C 1
ATOM 3048 O O . GLY B 1 138 ? -10.023 -12.711 -9.438 1 89.38 138 GLY B O 1
ATOM 3049 N N . PHE B 1 139 ? -9.508 -12.195 -7.426 1 94.25 139 PHE B N 1
ATOM 3050 C CA . PHE B 1 139 ? -9.102 -10.82 -7.672 1 94.25 139 PHE B CA 1
ATOM 3051 C C . PHE B 1 139 ? -7.656 -10.594 -7.242 1 94.25 139 PHE B C 1
ATOM 3053 O O . PHE B 1 139 ? -7.363 -10.531 -6.047 1 94.25 139 PHE B O 1
ATOM 3060 N N . GLY B 1 140 ? -6.719 -10.508 -8.164 1 94.69 140 GLY B N 1
ATOM 3061 C CA . GLY B 1 140 ? -5.316 -10.258 -7.871 1 94.69 140 GLY B CA 1
ATOM 3062 C C . GLY B 1 140 ? -4.926 -8.805 -8.055 1 94.69 140 GLY B C 1
ATOM 3063 O O . GLY B 1 140 ? -5.469 -8.109 -8.922 1 94.69 140 GLY B O 1
ATOM 3064 N N . THR B 1 141 ? -4.012 -8.383 -7.262 1 97.38 141 THR B N 1
ATOM 3065 C CA . THR B 1 141 ? -3.529 -7.008 -7.355 1 97.38 141 THR B CA 1
ATOM 3066 C C . THR B 1 141 ? -2.016 -6.949 -7.168 1 97.38 141 THR B C 1
ATOM 3068 O O . THR B 1 141 ? -1.463 -7.668 -6.332 1 97.38 141 THR B O 1
ATOM 3071 N N . ALA B 1 142 ? -1.384 -6.16 -7.93 1 98 142 ALA B N 1
ATOM 3072 C CA . ALA B 1 142 ? 0.036 -5.855 -7.773 1 98 142 ALA B CA 1
ATOM 3073 C C . ALA B 1 142 ? 0.289 -4.355 -7.879 1 98 142 ALA B C 1
ATOM 3075 O O . ALA B 1 142 ? -0.272 -3.684 -8.75 1 98 142 ALA B O 1
ATOM 3076 N N . LEU B 1 143 ? 1.058 -3.82 -6.992 1 98.44 143 LEU B N 1
ATOM 3077 C CA . LEU B 1 143 ? 1.442 -2.414 -6.977 1 98.44 143 LEU B CA 1
ATOM 3078 C C . LEU B 1 143 ? 2.918 -2.25 -7.332 1 98.44 143 LEU B C 1
ATOM 3080 O O . LEU B 1 143 ? 3.773 -2.939 -6.773 1 98.44 143 LEU B O 1
ATOM 3084 N N . THR B 1 144 ? 3.205 -1.408 -8.266 1 97.88 144 THR B N 1
ATOM 3085 C CA . THR B 1 144 ? 4.578 -1.093 -8.633 1 97.88 144 THR B CA 1
ATOM 3086 C C . THR B 1 144 ? 4.797 0.417 -8.672 1 97.88 144 THR B C 1
ATOM 3088 O O . THR B 1 144 ? 3.873 1.176 -8.969 1 97.88 144 THR B O 1
ATOM 3091 N N . PHE B 1 145 ? 5.977 0.819 -8.367 1 97.12 145 PHE B N 1
ATOM 3092 C CA . PHE B 1 145 ? 6.387 2.215 -8.477 1 97.12 145 PHE B CA 1
ATOM 3093 C C . PHE B 1 145 ? 7.719 2.33 -9.211 1 97.12 145 PHE B C 1
ATOM 3095 O O . PHE B 1 145 ? 8.734 1.792 -8.758 1 97.12 145 PHE B O 1
ATOM 3102 N N . ASP B 1 146 ? 7.762 2.961 -10.375 1 95.81 146 ASP B N 1
ATOM 3103 C CA . ASP B 1 146 ? 8.922 3.098 -11.25 1 95.81 146 ASP B CA 1
ATOM 3104 C C . ASP B 1 146 ? 9.531 1.734 -11.57 1 95.81 146 ASP B C 1
ATOM 3106 O O . ASP B 1 146 ? 10.75 1.568 -11.516 1 95.81 146 ASP B O 1
ATOM 3110 N N . GLY B 1 147 ? 8.656 0.797 -11.672 1 95.06 147 GLY B N 1
ATOM 3111 C CA . GLY B 1 147 ? 9.07 -0.515 -12.148 1 95.06 147 GLY B CA 1
ATOM 3112 C C . GLY B 1 147 ? 9.367 -1.49 -11.023 1 95.06 147 GLY B C 1
ATOM 3113 O O . GLY B 1 147 ? 9.484 -2.695 -11.258 1 95.06 147 GLY B O 1
ATOM 3114 N N . ASP B 1 148 ? 9.516 -0.952 -9.828 1 95 148 ASP B N 1
ATOM 3115 C CA . ASP B 1 148 ? 9.812 -1.815 -8.695 1 95 148 ASP B CA 1
ATOM 3116 C C . ASP B 1 148 ? 8.531 -2.281 -8.008 1 95 148 ASP B C 1
ATOM 3118 O O . ASP B 1 148 ? 7.59 -1.499 -7.836 1 95 148 ASP B O 1
ATOM 3122 N N . LEU B 1 149 ? 8.539 -3.561 -7.609 1 97.06 149 LEU B N 1
ATOM 3123 C CA . LEU B 1 149 ? 7.414 -4.07 -6.828 1 97.06 149 LEU B CA 1
ATOM 3124 C C . LEU B 1 149 ? 7.355 -3.402 -5.461 1 97.06 149 LEU B C 1
ATOM 3126 O O . LEU B 1 149 ? 8.383 -3.256 -4.789 1 97.06 149 LEU B O 1
ATOM 3130 N N . LEU B 1 150 ? 6.195 -2.969 -5.086 1 97.25 150 LEU B N 1
ATOM 3131 C CA . LEU B 1 150 ? 5.922 -2.641 -3.691 1 97.25 150 LEU B CA 1
ATOM 3132 C C . LEU B 1 150 ? 5.59 -3.898 -2.893 1 97.25 150 LEU B C 1
ATOM 3134 O O . LEU B 1 150 ? 5.402 -4.973 -3.469 1 97.25 150 LEU B O 1
ATOM 3138 N N . PRO B 1 151 ? 5.629 -3.768 -1.533 1 96.19 151 PRO B N 1
ATOM 3139 C CA . PRO B 1 151 ? 5.203 -4.945 -0.776 1 96.19 151 PRO B CA 1
ATOM 3140 C C . PRO B 1 151 ? 3.867 -5.508 -1.259 1 96.19 151 PRO B C 1
ATOM 3142 O O . PRO B 1 151 ? 2.969 -4.746 -1.623 1 96.19 151 PRO B O 1
ATOM 3145 N N . HIS B 1 152 ? 3.805 -6.773 -1.248 1 96 152 HIS B N 1
ATOM 3146 C CA . HIS B 1 152 ? 2.545 -7.383 -1.662 1 96 152 HIS B CA 1
ATOM 3147 C C . HIS B 1 152 ? 1.473 -7.215 -0.592 1 96 152 HIS B C 1
ATOM 3149 O O . HIS B 1 152 ? 1.69 -7.559 0.572 1 96 152 HIS B O 1
ATOM 3155 N N . LEU B 1 153 ? 0.413 -6.672 -0.99 1 95.5 153 LEU B N 1
ATOM 3156 C CA . LEU B 1 153 ? -0.75 -6.492 -0.127 1 95.5 153 LEU B CA 1
ATOM 3157 C C . LEU B 1 153 ? -1.898 -7.391 -0.571 1 95.5 153 LEU B C 1
ATOM 3159 O O . LEU B 1 153 ? -2.227 -7.445 -1.758 1 95.5 153 LEU B O 1
ATOM 3163 N N . GLU B 1 154 ? -2.492 -8.117 0.331 1 94.25 154 GLU B N 1
ATOM 3164 C CA . GLU B 1 154 ? -3.633 -8.969 0.004 1 94.25 154 GLU B CA 1
ATOM 3165 C C . GLU B 1 154 ? -4.926 -8.156 -0.054 1 94.25 154 GLU B C 1
ATOM 3167 O O . GLU B 1 154 ? -5.875 -8.438 0.681 1 94.25 154 GLU B O 1
ATOM 3172 N N . LEU B 1 155 ? -4.973 -7.289 -0.999 1 95 155 LEU B N 1
ATOM 3173 C CA . LEU B 1 155 ? -6.047 -6.309 -1.104 1 95 155 LEU B CA 1
ATOM 3174 C C . LEU B 1 155 ? -7.371 -6.992 -1.432 1 95 155 LEU B C 1
ATOM 3176 O O . LEU B 1 155 ? -8.445 -6.422 -1.202 1 95 155 LEU B O 1
ATOM 3180 N N . SER B 1 156 ? -7.328 -8.188 -1.966 1 93.25 156 SER B N 1
ATOM 3181 C CA . SER B 1 156 ? -8.539 -8.922 -2.324 1 93.25 156 SER B CA 1
ATOM 3182 C C . SER B 1 156 ? -9.367 -9.258 -1.091 1 93.25 156 SER B C 1
ATOM 3184 O O . SER B 1 156 ? -10.555 -9.586 -1.201 1 93.25 156 SER B O 1
ATOM 3186 N N . HIS B 1 157 ? -8.766 -9.203 0.045 1 91.25 157 HIS B N 1
ATOM 3187 C CA . HIS B 1 157 ? -9.438 -9.578 1.282 1 91.25 157 HIS B CA 1
ATOM 3188 C C . HIS B 1 157 ? -10.062 -8.367 1.963 1 91.25 157 HIS B C 1
ATOM 3190 O O . HIS B 1 157 ? -10.727 -8.508 2.994 1 91.25 157 HIS B O 1
ATOM 3196 N N . LEU B 1 158 ? -9.914 -7.176 1.424 1 93.44 158 LEU B N 1
ATOM 3197 C CA . LEU B 1 158 ? -10.617 -6.008 1.94 1 93.44 158 LEU B CA 1
ATOM 3198 C C . LEU B 1 158 ? -12.133 -6.172 1.79 1 93.44 158 LEU B C 1
ATOM 3200 O O . LEU B 1 158 ? -12.609 -6.66 0.763 1 93.44 158 LEU B O 1
ATOM 3204 N N . PRO B 1 159 ? -12.82 -5.734 2.789 1 91.31 159 PRO B N 1
ATOM 3205 C CA . PRO B 1 159 ? -14.266 -5.684 2.576 1 91.31 159 PRO B CA 1
ATOM 3206 C C . PRO B 1 159 ? -14.672 -4.637 1.542 1 91.31 159 PRO B C 1
ATOM 3208 O O . PRO B 1 159 ? -14.062 -3.568 1.465 1 91.31 159 PRO B O 1
ATOM 3211 N N . VAL B 1 160 ? -15.656 -4.91 0.771 1 87 160 VAL B N 1
ATOM 3212 C CA . VAL B 1 160 ? -16.109 -3.93 -0.214 1 87 160 VAL B CA 1
ATOM 3213 C C . VAL B 1 160 ? -17.609 -3.742 -0.113 1 87 160 VAL B C 1
ATOM 3215 O O . VAL B 1 160 ? -18.141 -2.666 -0.417 1 87 160 VAL B O 1
ATOM 3218 N N . SER B 1 161 ? -18.375 -4.738 0.204 1 81.06 161 SER B N 1
ATOM 3219 C CA . SER B 1 161 ? -19.812 -4.656 0.423 1 81.06 161 SER B CA 1
ATOM 3220 C C . SER B 1 161 ? -20.266 -5.664 1.47 1 81.06 161 SER B C 1
ATOM 3222 O O . SER B 1 161 ? -19.984 -6.859 1.356 1 81.06 161 SER B O 1
ATOM 3224 N N . LYS B 1 162 ? -21.078 -5.094 2.453 1 76.25 162 LYS B N 1
ATOM 3225 C CA . LYS B 1 162 ? -21.656 -5.953 3.482 1 76.25 162 LYS B CA 1
ATOM 3226 C C . LYS B 1 162 ? -20.641 -6.988 3.965 1 76.25 162 LYS B C 1
ATOM 3228 O O . LYS B 1 162 ? -19.625 -6.637 4.559 1 76.25 162 LYS B O 1
ATOM 3233 N N . ASN B 1 163 ? -20.672 -8.219 3.529 1 72.94 163 ASN B N 1
ATOM 3234 C CA . ASN B 1 163 ? -19.797 -9.281 4.031 1 72.94 163 ASN B CA 1
ATOM 3235 C C . ASN B 1 163 ? -18.969 -9.906 2.91 1 72.94 163 ASN B C 1
ATOM 3237 O O . ASN B 1 163 ? -18.531 -11.055 3.025 1 72.94 163 ASN B O 1
ATOM 3241 N N . LYS B 1 164 ? -18.844 -9.023 1.898 1 86.62 164 LYS B N 1
ATOM 3242 C CA . LYS B 1 164 ? -18.078 -9.578 0.789 1 86.62 164 LYS B CA 1
ATOM 3243 C C . LYS B 1 164 ? -16.734 -8.859 0.647 1 86.62 164 LYS B C 1
ATOM 3245 O O . LYS B 1 164 ? -16.672 -7.633 0.699 1 86.62 164 LYS B O 1
ATOM 3250 N N . ASP B 1 165 ? -15.719 -9.672 0.479 1 91.81 165 ASP B N 1
ATOM 3251 C CA . ASP B 1 165 ? -14.438 -9.094 0.095 1 91.81 165 ASP B CA 1
ATOM 3252 C C . ASP B 1 165 ? -14.312 -8.992 -1.423 1 91.81 165 ASP B C 1
ATOM 3254 O O . ASP B 1 165 ? -15.25 -9.336 -2.152 1 91.81 165 ASP B O 1
ATOM 3258 N N . TYR B 1 166 ? -13.289 -8.445 -1.922 1 93.5 166 TYR B N 1
ATOM 3259 C CA . TYR B 1 166 ? -13.156 -8.172 -3.35 1 93.5 166 TYR B CA 1
ATOM 3260 C C . TYR B 1 166 ? -13.188 -9.461 -4.156 1 93.5 166 TYR B C 1
ATOM 3262 O O . TYR B 1 166 ? -13.766 -9.516 -5.242 1 93.5 166 TYR B O 1
ATOM 3270 N N . ASP B 1 167 ? -12.555 -10.547 -3.652 1 91.81 167 ASP B N 1
ATOM 3271 C CA . ASP B 1 167 ? -12.57 -11.844 -4.324 1 91.81 167 ASP B CA 1
ATOM 3272 C C . ASP B 1 167 ? -14.008 -12.32 -4.547 1 91.81 167 ASP B C 1
ATOM 3274 O O . ASP B 1 167 ? -14.383 -12.672 -5.664 1 91.81 167 ASP B O 1
ATOM 3278 N N . ASP B 1 168 ? -14.805 -12.25 -3.545 1 91.81 168 ASP B N 1
ATOM 3279 C CA . ASP B 1 168 ? -16.188 -12.703 -3.59 1 91.81 168 ASP B CA 1
ATOM 3280 C C . ASP B 1 168 ? -17.047 -11.758 -4.418 1 91.81 168 ASP B C 1
ATOM 3282 O O . ASP B 1 168 ? -18.062 -12.172 -5 1 91.81 168 ASP B O 1
ATOM 3286 N N . TYR B 1 169 ? -16.703 -10.555 -4.445 1 94.19 169 TYR B N 1
ATOM 3287 C CA . TYR B 1 169 ? -17.484 -9.492 -5.059 1 94.19 169 TYR B CA 1
ATOM 3288 C C . TYR B 1 169 ? -17.328 -9.5 -6.574 1 94.19 169 TYR B C 1
ATOM 3290 O O . TYR B 1 169 ? -18.281 -9.25 -7.309 1 94.19 169 TYR B O 1
ATOM 3298 N N . ILE B 1 170 ? -16.109 -9.945 -7.078 1 95.94 170 ILE B N 1
ATOM 3299 C CA . ILE B 1 170 ? -15.859 -9.703 -8.492 1 95.94 170 ILE B CA 1
ATOM 3300 C C . ILE B 1 170 ? -15.305 -10.969 -9.141 1 95.94 170 ILE B C 1
ATOM 3302 O O . ILE B 1 170 ? -15.227 -11.055 -10.375 1 95.94 170 ILE B O 1
ATOM 3306 N N . GLY B 1 171 ? -14.914 -11.969 -8.367 1 94 171 GLY B N 1
ATOM 3307 C CA . GLY B 1 171 ? -14.305 -13.172 -8.922 1 94 171 GLY B CA 1
ATOM 3308 C C . GLY B 1 171 ? -15.227 -13.938 -9.836 1 94 171 GLY B C 1
ATOM 3309 O O . GLY B 1 171 ? -16.359 -13.523 -10.078 1 94 171 GLY B O 1
ATOM 3310 N N . GLU B 1 172 ? -14.75 -15.047 -10.312 1 93.06 172 GLU B N 1
ATOM 3311 C CA . GLU B 1 172 ? -15.461 -15.867 -11.281 1 93.06 172 GLU B CA 1
ATOM 3312 C C . GLU B 1 172 ? -16.828 -16.281 -10.75 1 93.06 172 GLU B C 1
ATOM 3314 O O . GLU B 1 172 ? -17.828 -16.219 -11.469 1 93.06 172 GLU B O 1
ATOM 3319 N N . LYS B 1 173 ? -16.891 -16.719 -9.508 1 93.38 173 LYS B N 1
ATOM 3320 C CA . LYS B 1 173 ? -18.172 -17.109 -8.914 1 93.38 173 LYS B CA 1
ATOM 3321 C C . LYS B 1 173 ? -19.156 -15.953 -8.93 1 93.38 173 LYS B C 1
ATOM 3323 O O . LYS B 1 173 ? -20.344 -16.156 -9.219 1 93.38 173 LYS B O 1
ATOM 3328 N N . ALA B 1 174 ? -18.703 -14.789 -8.625 1 95.12 174 ALA B N 1
ATOM 3329 C CA . ALA B 1 174 ? -19.562 -13.609 -8.656 1 95.12 174 ALA B CA 1
ATOM 3330 C C . ALA B 1 174 ? -20.031 -13.305 -10.078 1 95.12 174 ALA B C 1
ATOM 3332 O O . ALA B 1 174 ? -21.188 -12.945 -10.297 1 95.12 174 ALA B O 1
ATOM 3333 N N . PHE B 1 175 ? -19.156 -13.453 -11.023 1 96.5 175 PHE B N 1
ATOM 3334 C CA . PHE B 1 175 ? -19.516 -13.227 -12.422 1 96.5 175 PHE B CA 1
ATOM 3335 C C . PHE B 1 175 ? -20.641 -14.156 -12.836 1 96.5 175 PHE B C 1
ATOM 3337 O O . PHE B 1 175 ? -21.641 -13.719 -13.422 1 96.5 175 PHE B O 1
ATOM 3344 N N . GLN B 1 176 ? -20.5 -15.391 -12.492 1 97 176 GLN B N 1
ATOM 3345 C CA . GLN B 1 176 ? -21.5 -16.391 -12.875 1 97 176 GLN B CA 1
ATOM 3346 C C . GLN B 1 176 ? -22.844 -16.109 -12.195 1 97 176 GLN B C 1
ATOM 3348 O O . GLN B 1 176 ? -23.906 -16.297 -12.805 1 97 176 GLN B O 1
ATOM 3353 N N . LYS B 1 177 ? -22.766 -15.656 -11.062 1 96.69 177 LYS B N 1
ATOM 3354 C CA . LYS B 1 177 ? -23.969 -15.461 -10.266 1 96.69 177 LYS B CA 1
ATOM 3355 C C . LYS B 1 177 ? -24.672 -14.164 -10.648 1 96.69 177 LYS B C 1
ATOM 3357 O O . LYS B 1 177 ? -25.891 -14.125 -10.781 1 96.69 177 LYS B O 1
ATOM 3362 N N . GLU B 1 178 ? -23.922 -13.109 -10.836 1 96.06 178 GLU B N 1
ATOM 3363 C CA . GLU B 1 178 ? -24.5 -11.781 -10.977 1 96.06 178 GLU B CA 1
ATOM 3364 C C . GLU B 1 178 ? -24.734 -11.43 -12.438 1 96.06 178 GLU B C 1
ATOM 3366 O O . GLU B 1 178 ? -25.578 -10.578 -12.75 1 96.06 178 GLU B O 1
ATOM 3371 N N . GLY B 1 179 ? -24.016 -12.039 -13.289 1 96.75 179 GLY B N 1
ATOM 3372 C CA . GLY B 1 179 ? -24.156 -11.766 -14.711 1 96.75 179 GLY B CA 1
ATOM 3373 C C . GLY B 1 179 ? -23.344 -10.578 -15.172 1 96.75 179 GLY B C 1
ATOM 3374 O O . GLY B 1 179 ? -22.766 -9.859 -14.359 1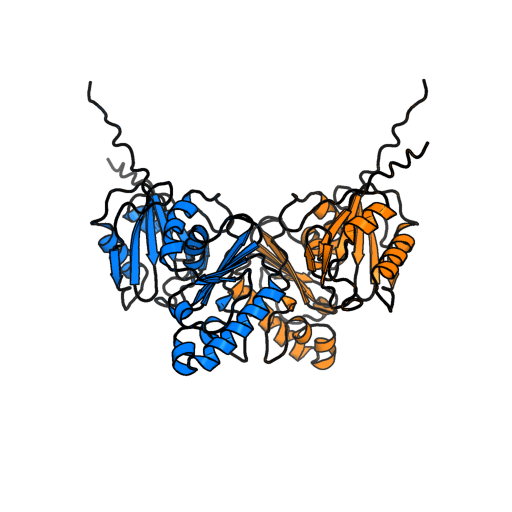 96.75 179 GLY B O 1
ATOM 3375 N N . ASP B 1 180 ? -23.391 -10.359 -16.422 1 96.94 180 ASP B N 1
ATOM 3376 C CA . ASP B 1 180 ? -22.5 -9.43 -17.109 1 96.94 180 ASP B CA 1
ATOM 3377 C C . ASP B 1 180 ? -22.766 -7.988 -16.672 1 96.94 180 ASP B C 1
ATOM 3379 O O . ASP B 1 180 ? -21.828 -7.262 -16.328 1 96.94 180 ASP B O 1
ATOM 3383 N N . LYS B 1 181 ? -23.938 -7.59 -16.656 1 97.56 181 LYS B N 1
ATOM 3384 C CA . LYS B 1 181 ? -24.297 -6.203 -16.359 1 97.56 181 LYS B CA 1
ATOM 3385 C C . LYS B 1 181 ? -23.891 -5.816 -14.945 1 97.56 181 LYS B C 1
ATOM 3387 O O . LYS B 1 181 ? -23.141 -4.855 -14.742 1 97.56 181 LYS B O 1
ATOM 3392 N N . LYS B 1 182 ? -24.359 -6.605 -14.039 1 97.5 182 LYS B N 1
ATOM 3393 C CA . LYS B 1 182 ? -24.094 -6.305 -12.641 1 97.5 182 LYS B CA 1
ATOM 3394 C C . LYS B 1 182 ? -22.594 -6.449 -12.336 1 97.5 182 LYS B C 1
ATOM 3396 O O . LYS B 1 182 ? -22.047 -5.684 -11.539 1 97.5 182 LYS B O 1
ATOM 3401 N N . TRP B 1 183 ? -21.969 -7.402 -12.914 1 97.81 183 TRP B N 1
ATOM 3402 C CA . TRP B 1 183 ? -20.531 -7.594 -12.727 1 97.81 183 TRP B CA 1
ATOM 3403 C C . TRP B 1 183 ? -19.75 -6.379 -13.211 1 97.81 183 TRP B C 1
ATOM 3405 O O . TRP B 1 183 ? -18.828 -5.914 -12.539 1 97.81 183 TRP B O 1
ATOM 3415 N N . ASN B 1 184 ? -20.125 -5.812 -14.336 1 98.5 184 ASN B N 1
ATOM 3416 C CA . ASN B 1 184 ? -19.469 -4.625 -14.867 1 98.5 184 ASN B CA 1
ATOM 3417 C C . ASN B 1 184 ? -19.703 -3.406 -13.984 1 98.5 184 ASN B C 1
ATOM 3419 O O . ASN B 1 184 ? -18.812 -2.572 -13.812 1 98.5 184 ASN B O 1
ATOM 3423 N N . GLU B 1 185 ? -20.859 -3.312 -13.422 1 97.81 185 GLU B N 1
ATOM 3424 C CA . GLU B 1 185 ? -21.125 -2.242 -12.461 1 97.81 185 GLU B CA 1
ATOM 3425 C C . GLU B 1 185 ? -20.234 -2.359 -11.234 1 97.81 185 GLU B C 1
ATOM 3427 O O . GLU B 1 185 ? -19.734 -1.353 -10.727 1 97.81 185 GLU B O 1
ATOM 3432 N N . ARG B 1 186 ? -20.062 -3.576 -10.82 1 96.5 186 ARG B N 1
ATOM 3433 C CA . ARG B 1 186 ? -19.203 -3.83 -9.672 1 96.5 186 ARG B CA 1
ATOM 3434 C C . ARG B 1 186 ? -17.75 -3.473 -9.984 1 96.5 186 ARG B C 1
ATOM 3436 O O . ARG B 1 186 ? -17.047 -2.904 -9.141 1 96.5 186 ARG B O 1
ATOM 3443 N N . LEU B 1 187 ? -17.312 -3.816 -11.172 1 98 187 LEU B N 1
ATOM 3444 C CA . LEU B 1 187 ? -15.953 -3.484 -11.57 1 98 187 LEU B CA 1
ATOM 3445 C C . LEU B 1 187 ? -15.758 -1.973 -11.633 1 98 187 LEU B C 1
ATOM 3447 O O . LEU B 1 187 ? -14.734 -1.456 -11.195 1 98 187 LEU B O 1
ATOM 3451 N N . LYS B 1 188 ? -16.75 -1.263 -12.156 1 97.88 188 LYS B N 1
ATOM 3452 C CA . LYS B 1 188 ? -16.672 0.195 -12.188 1 97.88 188 LYS B CA 1
ATOM 3453 C C . LYS B 1 188 ? -16.5 0.769 -10.789 1 97.88 188 LYS B C 1
ATOM 3455 O O . LYS B 1 188 ? -15.703 1.684 -10.578 1 97.88 188 LYS B O 1
ATOM 3460 N N . ARG B 1 189 ? -17.25 0.198 -9.883 1 95.62 189 ARG B N 1
ATOM 3461 C CA . ARG B 1 189 ? -17.141 0.629 -8.5 1 95.62 189 ARG B CA 1
ATOM 3462 C C . ARG B 1 189 ? -15.734 0.399 -7.953 1 95.62 189 ARG B C 1
ATOM 3464 O O . ARG B 1 189 ? -15.164 1.277 -7.301 1 95.62 189 ARG B O 1
ATOM 3471 N N . ILE B 1 190 ? -15.188 -0.757 -8.234 1 96.44 190 ILE B N 1
ATOM 3472 C CA . ILE B 1 190 ? -13.844 -1.099 -7.766 1 96.44 190 ILE B CA 1
ATOM 3473 C C . ILE B 1 190 ? -12.828 -0.124 -8.352 1 96.44 190 ILE B C 1
ATOM 3475 O O . ILE B 1 190 ? -11.961 0.385 -7.637 1 96.44 190 ILE B O 1
ATOM 3479 N N . ILE B 1 191 ? -12.953 0.169 -9.625 1 97.94 191 ILE B N 1
ATOM 3480 C CA . ILE B 1 191 ? -12.023 1.068 -10.305 1 97.94 191 ILE B CA 1
ATOM 3481 C C . ILE B 1 191 ? -12.086 2.453 -9.664 1 97.94 191 ILE B C 1
ATOM 3483 O O . ILE B 1 191 ? -11.055 3.082 -9.422 1 97.94 191 ILE B O 1
ATOM 3487 N N . GLU B 1 192 ? -13.242 2.918 -9.336 1 96.25 192 GLU B N 1
ATOM 3488 C CA . GLU B 1 192 ? -13.414 4.219 -8.695 1 96.25 192 GLU B CA 1
ATOM 3489 C C . GLU B 1 192 ? -12.773 4.242 -7.312 1 96.25 192 GLU B C 1
ATOM 3491 O O . GLU B 1 192 ? -12.125 5.219 -6.938 1 96.25 192 GLU B O 1
ATOM 3496 N N . ILE B 1 193 ? -12.992 3.213 -6.551 1 94.94 193 ILE B N 1
ATOM 3497 C CA . ILE B 1 193 ? -12.398 3.104 -5.223 1 94.94 193 ILE B CA 1
ATOM 3498 C C . ILE B 1 193 ? -10.875 3.154 -5.336 1 94.94 193 ILE B C 1
ATOM 3500 O O . ILE B 1 193 ? -10.211 3.898 -4.605 1 94.94 193 ILE B O 1
ATOM 3504 N N . TYR B 1 194 ? -10.312 2.383 -6.301 1 97.25 194 TYR B N 1
ATOM 3505 C CA . TYR B 1 194 ? -8.867 2.297 -6.441 1 97.25 194 TYR B CA 1
ATOM 3506 C C . TYR B 1 194 ? -8.289 3.621 -6.93 1 97.25 194 TYR B C 1
ATOM 3508 O O . TYR B 1 194 ? -7.18 4 -6.547 1 97.25 194 TYR B O 1
ATOM 3516 N N . LYS B 1 195 ? -9.008 4.301 -7.789 1 96.25 195 LYS B N 1
ATOM 3517 C CA . LYS B 1 195 ? -8.57 5.629 -8.219 1 96.25 195 LYS B CA 1
ATOM 3518 C C . LYS B 1 195 ? -8.43 6.57 -7.023 1 96.25 195 LYS B C 1
ATOM 3520 O O . LYS B 1 195 ? -7.41 7.25 -6.879 1 96.25 195 LYS B O 1
ATOM 3525 N N . THR B 1 196 ? -9.375 6.555 -6.141 1 92.81 196 THR B N 1
ATOM 3526 C CA . THR B 1 196 ? -9.438 7.457 -4.996 1 92.81 196 THR B CA 1
ATOM 3527 C C . THR B 1 196 ? -8.383 7.078 -3.957 1 92.81 196 THR B C 1
ATOM 3529 O O . THR B 1 196 ? -7.684 7.945 -3.43 1 92.81 196 THR B O 1
ATOM 3532 N N . VAL B 1 197 ? -8.219 5.852 -3.672 1 95.12 197 VAL B N 1
ATOM 3533 C CA . VAL B 1 197 ? -7.406 5.359 -2.562 1 95.12 197 VAL B CA 1
ATOM 3534 C C . VAL B 1 197 ? -5.93 5.379 -2.951 1 95.12 197 VAL B C 1
ATOM 3536 O O . VAL B 1 197 ? -5.074 5.746 -2.145 1 95.12 197 VAL B O 1
ATOM 3539 N N . PHE B 1 198 ? -5.637 5.07 -4.195 1 96.44 198 PHE B N 1
ATOM 3540 C CA . PHE B 1 198 ? -4.246 4.824 -4.559 1 96.44 198 PHE B CA 1
ATOM 3541 C C . PHE B 1 198 ? -3.689 5.977 -5.387 1 96.44 198 PHE B C 1
ATOM 3543 O O . PHE B 1 198 ? -2.473 6.129 -5.508 1 96.44 198 PHE B O 1
ATOM 3550 N N . ASN B 1 199 ? -4.547 6.793 -5.965 1 94.25 199 ASN B N 1
ATOM 3551 C CA . ASN B 1 199 ? -4.105 7.875 -6.84 1 94.25 199 ASN B CA 1
ATOM 3552 C C . ASN B 1 199 ? -3.051 7.395 -7.836 1 94.25 199 ASN B C 1
ATOM 3554 O O . ASN B 1 199 ? -1.996 8.016 -7.977 1 94.25 199 ASN B O 1
ATOM 3558 N N . TYR B 1 200 ? -3.33 6.211 -8.461 1 97.31 200 TYR B N 1
ATOM 3559 C CA . TYR B 1 200 ? -2.371 5.598 -9.367 1 97.31 200 TYR B CA 1
ATOM 3560 C C . TYR B 1 200 ? -2.227 6.426 -10.641 1 97.31 200 TYR B C 1
ATOM 3562 O O . TYR B 1 200 ? -3.127 7.188 -11 1 97.31 200 TYR B O 1
ATOM 3570 N N . ASP B 1 201 ? -1.083 6.273 -11.328 1 97.62 201 ASP B N 1
ATOM 3571 C CA . ASP B 1 201 ? -0.877 6.91 -12.625 1 97.62 201 ASP B CA 1
ATOM 3572 C C . ASP B 1 201 ? -1.478 6.074 -13.758 1 97.62 201 ASP B C 1
ATOM 3574 O O . ASP B 1 201 ? -2.059 6.617 -14.695 1 97.62 201 ASP B O 1
ATOM 3578 N N . VAL B 1 202 ? -1.345 4.723 -13.695 1 98.69 202 VAL B N 1
ATOM 3579 C CA . VAL B 1 202 ? -1.846 3.814 -14.719 1 98.69 202 VAL B CA 1
ATOM 3580 C C . VAL B 1 202 ? -2.424 2.564 -14.062 1 98.69 202 VAL B C 1
ATOM 3582 O O . VAL B 1 202 ? -1.876 2.061 -13.078 1 98.69 202 VAL B O 1
ATOM 3585 N N . LEU B 1 203 ? -3.529 2.086 -14.586 1 98.81 203 LEU B N 1
ATOM 3586 C CA . LEU B 1 203 ? -4.172 0.847 -14.156 1 98.81 203 LEU B CA 1
ATOM 3587 C C . LEU B 1 203 ? -4.25 -0.148 -15.312 1 98.81 203 LEU B C 1
ATOM 3589 O O . LEU B 1 203 ? -4.668 0.206 -16.422 1 98.81 203 LEU B O 1
ATOM 3593 N N . TYR B 1 204 ? -3.789 -1.349 -15.086 1 98.75 204 TYR B N 1
ATOM 3594 C CA . TYR B 1 204 ? -3.916 -2.43 -16.047 1 98.75 204 TYR B CA 1
ATOM 3595 C C . TYR B 1 204 ? -4.93 -3.467 -15.586 1 98.75 204 TYR B C 1
ATOM 3597 O O . TYR B 1 204 ? -4.945 -3.842 -14.406 1 98.75 204 TYR B O 1
ATOM 3605 N N . LEU B 1 205 ? -5.766 -3.865 -16.469 1 98.38 205 LEU B N 1
ATOM 3606 C CA . LEU B 1 205 ? -6.758 -4.902 -16.203 1 98.38 205 LEU B CA 1
ATOM 3607 C C . LEU B 1 205 ? -6.473 -6.152 -17.031 1 98.38 205 LEU B C 1
ATOM 3609 O O . LEU B 1 205 ? -6.473 -6.098 -18.266 1 98.38 205 LEU B O 1
ATOM 3613 N N . GLY B 1 206 ? -6.188 -7.211 -16.328 1 96.19 206 GLY B N 1
ATOM 3614 C CA . GLY B 1 206 ? -5.965 -8.484 -16.984 1 96.19 206 GLY B CA 1
ATOM 3615 C C . GLY B 1 206 ? -6.781 -9.617 -16.391 1 96.19 206 GLY B C 1
ATOM 3616 O O . GLY B 1 206 ? -7.781 -9.375 -15.719 1 96.19 206 GLY B O 1
ATOM 3617 N N . GLY B 1 207 ? -6.379 -10.867 -16.75 1 91.94 207 GLY B N 1
ATOM 3618 C CA . GLY B 1 207 ? -7.117 -12.039 -16.297 1 91.94 207 GLY B CA 1
ATOM 3619 C C . GLY B 1 207 ? -8.211 -12.469 -17.25 1 91.94 207 GLY B C 1
ATOM 3620 O O . GLY B 1 207 ? -8.625 -11.688 -18.109 1 91.94 207 GLY B O 1
ATOM 3621 N N . GLY B 1 208 ? -8.68 -13.672 -17.078 1 90.56 208 GLY B N 1
ATOM 3622 C CA . GLY B 1 208 ? -9.641 -14.273 -18 1 90.56 208 GLY B CA 1
ATOM 3623 C C . GLY B 1 208 ? -10.945 -13.508 -18.094 1 90.56 208 GLY B C 1
ATOM 3624 O O . GLY B 1 208 ? -11.578 -13.453 -19.141 1 90.56 208 GLY B O 1
ATOM 3625 N N . ASN B 1 209 ? -11.383 -12.859 -17.031 1 94.5 209 ASN B N 1
ATOM 3626 C CA . ASN B 1 209 ? -12.68 -12.188 -16.984 1 94.5 209 ASN B CA 1
ATOM 3627 C C . ASN B 1 209 ? -12.602 -10.781 -17.562 1 94.5 209 ASN B C 1
ATOM 3629 O O . ASN B 1 209 ? -13.625 -10.125 -17.766 1 94.5 209 ASN B O 1
ATOM 3633 N N . SER B 1 210 ? -11.359 -10.297 -17.859 1 96.31 210 SER B N 1
ATOM 3634 C CA . SER B 1 210 ? -11.242 -8.945 -18.406 1 96.31 210 SER B CA 1
ATOM 3635 C C . SER B 1 210 ? -11.922 -8.836 -19.766 1 96.31 210 SER B C 1
ATOM 3637 O O . SER B 1 210 ? -12.281 -7.738 -20.188 1 96.31 210 SER B O 1
ATOM 3639 N N . LYS B 1 211 ? -12.094 -9.938 -20.453 1 95 211 LYS B N 1
ATOM 3640 C CA . LYS B 1 211 ? -12.734 -9.961 -21.766 1 95 211 LYS B CA 1
ATOM 3641 C C . LYS B 1 211 ? -14.203 -9.555 -21.672 1 95 211 LYS B C 1
ATOM 3643 O O . LYS B 1 211 ? -14.836 -9.242 -22.672 1 95 211 LYS B O 1
ATOM 3648 N N . HIS B 1 212 ? -14.781 -9.578 -20.5 1 96.94 212 HIS B N 1
ATOM 3649 C CA . HIS B 1 212 ? -16.203 -9.312 -20.328 1 96.94 212 HIS B CA 1
ATOM 3650 C C . HIS B 1 212 ? -16.453 -7.828 -20.062 1 96.94 212 HIS B C 1
ATOM 3652 O O . HIS B 1 212 ? -17.609 -7.402 -19.953 1 96.94 212 HIS B O 1
ATOM 3658 N N . ILE B 1 213 ? -15.398 -7.027 -19.922 1 97.94 213 ILE B N 1
ATOM 3659 C CA . ILE B 1 213 ? -15.555 -5.594 -19.703 1 97.94 213 ILE B CA 1
ATOM 3660 C C . ILE B 1 213 ? -16.281 -4.961 -20.891 1 97.94 213 ILE B C 1
ATOM 3662 O O . ILE B 1 213 ? -15.875 -5.16 -22.047 1 97.94 213 ILE B O 1
ATOM 3666 N N . ASN B 1 214 ? -17.312 -4.18 -20.609 1 97.44 214 ASN B N 1
ATOM 3667 C CA . ASN B 1 214 ? -18.125 -3.664 -21.703 1 97.44 214 ASN B CA 1
ATOM 3668 C C . ASN B 1 214 ? -18.375 -2.166 -21.562 1 97.44 214 ASN B C 1
ATOM 3670 O O . ASN B 1 214 ? -19.375 -1.644 -22.078 1 97.44 214 ASN B O 1
ATOM 3674 N N . PHE B 1 215 ? -17.625 -1.479 -20.797 1 97.81 215 PHE B N 1
ATOM 3675 C CA . PHE B 1 215 ? -17.719 -0.031 -20.656 1 97.81 215 PHE B CA 1
ATOM 3676 C C . PHE B 1 215 ? -16.406 0.636 -21.062 1 97.81 215 PHE B C 1
ATOM 3678 O O . PHE B 1 215 ? -15.383 -0.03 -21.188 1 97.81 215 PHE B O 1
ATOM 3685 N N . GLU B 1 216 ? -16.484 1.919 -21.281 1 97.62 216 GLU B N 1
ATOM 3686 C CA . GLU B 1 216 ? -15.312 2.67 -21.719 1 97.62 216 GLU B CA 1
ATOM 3687 C C . GLU B 1 216 ? -14.328 2.887 -20.562 1 97.62 216 GLU B C 1
ATOM 3689 O O . GLU B 1 216 ? -14.727 3.283 -19.469 1 97.62 216 GLU B O 1
ATOM 3694 N N . LEU B 1 217 ? -13.117 2.637 -20.859 1 97.94 217 LEU B N 1
ATOM 3695 C CA . LEU B 1 217 ? -12.07 2.811 -19.859 1 97.94 217 LEU B CA 1
ATOM 3696 C C . LEU B 1 217 ? -11.414 4.184 -19.984 1 97.94 217 LEU B C 1
ATOM 3698 O O . LEU B 1 217 ? -11.25 4.695 -21.094 1 97.94 217 LEU B O 1
ATOM 3702 N N . ASP B 1 218 ? -11.07 4.797 -18.859 1 97.81 218 ASP B N 1
ATOM 3703 C CA . ASP B 1 218 ? -10.336 6.059 -18.875 1 97.81 218 ASP B CA 1
ATOM 3704 C C . ASP B 1 218 ? -9.008 5.914 -19.609 1 97.81 218 ASP B C 1
ATOM 3706 O O . ASP B 1 218 ? -8.531 4.801 -19.828 1 97.81 218 ASP B O 1
ATOM 3710 N N . HIS B 1 219 ? -8.367 7.031 -19.984 1 98 219 HIS B N 1
ATOM 3711 C CA . HIS B 1 219 ? -7.184 7.062 -20.844 1 98 219 HIS B CA 1
ATOM 3712 C C . HIS B 1 219 ? -6.004 6.355 -20.188 1 98 219 HIS B C 1
ATOM 3714 O O . HIS B 1 219 ? -5.109 5.859 -20.875 1 98 219 HIS B O 1
ATOM 3720 N N . ASN B 1 220 ? -6.02 6.301 -18.859 1 98.44 220 ASN B N 1
ATOM 3721 C CA . ASN B 1 220 ? -4.871 5.711 -18.172 1 98.44 220 ASN B CA 1
ATOM 3722 C C . ASN B 1 220 ? -5.176 4.301 -17.672 1 98.44 220 ASN B C 1
ATOM 3724 O O . ASN B 1 220 ? -4.512 3.803 -16.766 1 98.44 220 ASN B O 1
ATOM 3728 N N . ILE B 1 221 ? -6.23 3.688 -18.219 1 98.69 221 ILE B N 1
ATOM 3729 C CA . ILE B 1 221 ? -6.578 2.303 -17.906 1 98.69 221 ILE B CA 1
ATOM 3730 C C . ILE B 1 221 ? -6.445 1.449 -19.172 1 98.69 221 ILE B C 1
ATOM 3732 O O . ILE B 1 221 ? -7.008 1.781 -20.219 1 98.69 221 ILE B O 1
ATOM 3736 N N . HIS B 1 222 ? -5.734 0.324 -19.125 1 98.25 222 HIS B N 1
ATOM 3737 C CA . HIS B 1 222 ? -5.441 -0.501 -20.281 1 98.25 222 HIS B CA 1
ATOM 3738 C C . HIS B 1 222 ? -5.777 -1.966 -20.016 1 98.25 222 HIS B C 1
ATOM 3740 O O . HIS B 1 222 ? -5.523 -2.479 -18.922 1 98.25 222 HIS B O 1
ATOM 3746 N N . LEU B 1 223 ? -6.297 -2.613 -21.016 1 97.69 223 LEU B N 1
ATOM 3747 C CA . LEU B 1 223 ? -6.477 -4.062 -20.984 1 97.69 223 LEU B CA 1
ATOM 3748 C C . LEU B 1 223 ? -5.188 -4.777 -21.375 1 97.69 223 LEU B C 1
ATOM 3750 O O . LEU B 1 223 ? -4.488 -4.348 -22.297 1 97.69 223 LEU B O 1
ATOM 3754 N N . VAL B 1 224 ? -4.957 -5.824 -20.656 1 96.38 224 VAL B N 1
ATOM 3755 C CA . VAL B 1 224 ? -3.752 -6.594 -20.953 1 96.38 224 VAL B CA 1
ATOM 3756 C C . VAL B 1 224 ? -4.082 -8.086 -20.969 1 96.38 224 VAL B C 1
ATOM 3758 O O . VAL B 1 224 ? -5.078 -8.516 -20.375 1 96.38 224 VAL B O 1
ATOM 3761 N N . SER B 1 225 ? -3.297 -8.836 -21.625 1 89.12 225 SER B N 1
ATOM 3762 C CA . SER B 1 225 ? -3.469 -10.281 -21.703 1 89.12 225 SER B CA 1
ATOM 3763 C C . SER B 1 225 ? -2.469 -11.008 -20.797 1 89.12 225 SER B C 1
ATOM 3765 O O . SER B 1 225 ? -1.512 -10.406 -20.312 1 89.12 225 SER B O 1
ATOM 3767 N N . ASN B 1 226 ? -2.807 -12.258 -20.594 1 79.31 226 ASN B N 1
ATOM 3768 C CA . ASN B 1 226 ? -1.866 -13.086 -19.844 1 79.31 226 ASN B CA 1
ATOM 3769 C C . ASN B 1 226 ? -0.506 -13.148 -20.531 1 79.31 226 ASN B C 1
ATOM 3771 O O . ASN B 1 226 ? 0.529 -13.211 -19.875 1 79.31 226 ASN B O 1
ATOM 3775 N N . ARG B 1 227 ? -0.499 -13.18 -21.812 1 78.69 227 ARG B N 1
ATOM 3776 C CA . ARG B 1 227 ? 0.728 -13.234 -22.594 1 78.69 227 ARG B CA 1
ATOM 3777 C C . ARG B 1 227 ? 1.61 -12.023 -22.312 1 78.69 227 ARG B C 1
ATOM 3779 O O . ARG B 1 227 ? 2.838 -12.125 -22.328 1 78.69 227 ARG B O 1
ATOM 3786 N N . ASP B 1 228 ? 0.958 -10.922 -22 1 80.81 228 ASP B N 1
ATOM 3787 C CA . ASP B 1 228 ? 1.695 -9.695 -21.719 1 80.81 228 ASP B CA 1
ATOM 3788 C C . ASP B 1 228 ? 2.529 -9.844 -20.453 1 80.81 228 ASP B C 1
ATOM 3790 O O . ASP B 1 228 ? 3.561 -9.188 -20.297 1 80.81 228 ASP B O 1
ATOM 3794 N N . GLY B 1 229 ? 2.121 -10.734 -19.594 1 86.38 229 GLY B N 1
ATOM 3795 C CA . GLY B 1 229 ? 2.775 -10.891 -18.312 1 86.38 229 GLY B CA 1
ATOM 3796 C C . GLY B 1 229 ? 3.844 -11.961 -18.297 1 86.38 229 GLY B C 1
ATOM 3797 O O . GLY B 1 229 ? 4.523 -12.164 -17.297 1 86.38 229 GLY B O 1
ATOM 3798 N N . ILE B 1 230 ? 4.039 -12.609 -19.438 1 81.88 230 ILE B N 1
ATOM 3799 C CA . ILE B 1 230 ? 4.902 -13.773 -19.531 1 81.88 230 ILE B CA 1
ATOM 3800 C C . ILE B 1 230 ? 6.34 -13.383 -19.203 1 81.88 230 ILE B C 1
ATOM 3802 O O . ILE B 1 230 ? 7.082 -14.156 -18.594 1 81.88 230 ILE B O 1
ATOM 3806 N N . LYS B 1 231 ? 6.668 -12.148 -19.516 1 90 231 LYS B N 1
ATOM 3807 C CA . LYS B 1 231 ? 8.031 -11.672 -19.281 1 90 231 LYS B CA 1
ATOM 3808 C C . LYS B 1 231 ? 8.297 -11.438 -17.797 1 90 231 LYS B C 1
ATOM 3810 O O . LYS B 1 231 ? 9.422 -11.148 -17.406 1 90 231 LYS B O 1
ATOM 3815 N N . GLY B 1 232 ? 7.273 -11.562 -17 1 95.31 232 GLY B N 1
ATOM 3816 C CA . GLY B 1 232 ? 7.375 -11.242 -15.586 1 95.31 232 GLY B CA 1
ATOM 3817 C C . GLY B 1 232 ? 8.43 -12.062 -14.867 1 95.31 232 GLY B C 1
ATOM 3818 O O . GLY B 1 232 ? 9.078 -11.578 -13.938 1 95.31 232 GLY B O 1
ATOM 3819 N N . GLY B 1 233 ? 8.594 -13.305 -15.344 1 95.31 233 GLY B N 1
ATOM 3820 C CA . GLY B 1 233 ? 9.609 -14.148 -14.734 1 95.31 233 GLY B CA 1
ATOM 3821 C C . GLY B 1 233 ? 11.023 -13.617 -14.938 1 95.31 233 GLY B C 1
ATOM 3822 O O . GLY B 1 233 ? 11.836 -13.641 -14.008 1 95.31 233 GLY B O 1
ATOM 3823 N N . ALA B 1 234 ? 11.328 -13.195 -16.125 1 96.06 234 ALA B N 1
ATOM 3824 C CA . ALA B 1 234 ? 12.641 -12.633 -16.406 1 96.06 234 ALA B CA 1
ATOM 3825 C C . ALA B 1 234 ? 12.852 -11.312 -15.672 1 96.06 234 ALA B C 1
ATOM 3827 O O . ALA B 1 234 ? 13.93 -11.062 -15.125 1 96.06 234 ALA B O 1
ATOM 3828 N N . LYS B 1 235 ? 11.82 -10.539 -15.656 1 96.75 235 LYS B N 1
ATOM 3829 C CA . LYS B 1 235 ? 11.906 -9.258 -14.961 1 96.75 235 LYS B CA 1
ATOM 3830 C C . LYS B 1 235 ? 12.117 -9.453 -13.461 1 96.75 235 LYS B C 1
ATOM 3832 O O . LYS B 1 235 ? 12.789 -8.656 -12.812 1 96.75 235 LYS B O 1
ATOM 3837 N N . LEU B 1 236 ? 11.531 -10.492 -12.938 1 97.56 236 LEU B N 1
ATOM 3838 C CA . LEU B 1 236 ? 11.727 -10.805 -11.523 1 97.56 236 LEU B CA 1
ATOM 3839 C C . LEU B 1 236 ? 13.203 -11 -11.203 1 97.56 236 LEU B C 1
ATOM 3841 O O . LEU B 1 236 ? 13.695 -10.516 -10.188 1 97.56 236 LEU B O 1
ATOM 3845 N N . TRP B 1 237 ? 13.898 -11.656 -12.039 1 97.12 237 TRP B N 1
ATOM 3846 C CA . TRP B 1 237 ? 15.312 -11.922 -11.805 1 97.12 237 TRP B CA 1
ATOM 3847 C C . TRP B 1 237 ? 16.156 -10.672 -12.086 1 97.12 237 TRP B C 1
ATOM 3849 O O . TRP B 1 237 ? 17.297 -10.586 -11.656 1 97.12 237 TRP B O 1
ATOM 3859 N N . ALA B 1 238 ? 15.586 -9.734 -12.812 1 95.38 238 ALA B N 1
ATOM 3860 C CA . ALA B 1 238 ? 16.266 -8.461 -13.031 1 95.38 238 ALA B CA 1
ATOM 3861 C C . ALA B 1 238 ? 15.992 -7.492 -11.883 1 95.38 238 ALA B C 1
ATOM 3863 O O . ALA B 1 238 ? 16.688 -6.484 -11.742 1 95.38 238 ALA B O 1
ATOM 3864 N N . ALA B 1 239 ? 15.055 -7.809 -11.094 1 94.94 239 ALA B N 1
ATOM 3865 C CA . ALA B 1 239 ? 14.641 -6.914 -10.016 1 94.94 239 ALA B CA 1
ATOM 3866 C C . ALA B 1 239 ? 15.641 -6.941 -8.859 1 94.94 239 ALA B C 1
ATOM 3868 O O . ALA B 1 239 ? 16.281 -7.969 -8.609 1 94.94 239 ALA B O 1
ATOM 3869 N N . GLU B 1 240 ? 15.719 -5.836 -8.164 1 93.19 240 GLU B N 1
ATOM 3870 C CA . GLU B 1 240 ? 16.469 -5.824 -6.914 1 93.19 240 GLU B CA 1
ATOM 3871 C C . GLU B 1 240 ? 15.75 -6.617 -5.828 1 93.19 240 GLU B C 1
ATOM 3873 O O . GLU B 1 240 ? 14.516 -6.668 -5.801 1 93.19 240 GLU B O 1
ATOM 3878 N N . GLU B 1 241 ? 16.594 -7.273 -4.965 1 94.62 241 GLU B N 1
ATOM 3879 C CA . GLU B 1 241 ? 16 -7.926 -3.799 1 94.62 241 GLU B CA 1
ATOM 3880 C C . GLU B 1 241 ? 15.539 -6.898 -2.77 1 94.62 241 GLU B C 1
ATOM 3882 O O . GLU B 1 241 ? 16.359 -6.266 -2.105 1 94.62 241 GLU B O 1
ATOM 3887 N N . LYS B 1 242 ? 14.266 -6.762 -2.729 1 92.56 242 LYS B N 1
ATOM 3888 C CA . LYS B 1 242 ? 13.617 -5.824 -1.819 1 92.56 242 LYS B CA 1
ATOM 3889 C C . LYS B 1 242 ? 12.25 -6.34 -1.386 1 92.56 242 LYS B C 1
ATOM 3891 O O . LYS B 1 242 ? 11.5 -6.895 -2.195 1 92.56 242 LYS B O 1
ATOM 3896 N N . TYR B 1 243 ? 11.883 -6.074 -0.092 1 93.06 243 TYR B N 1
ATOM 3897 C CA . TYR B 1 243 ? 10.617 -6.508 0.494 1 93.06 243 TYR B CA 1
ATOM 3898 C C . TYR B 1 243 ? 10.484 -8.023 0.451 1 93.06 243 TYR B C 1
ATOM 3900 O O . TYR B 1 243 ? 11.156 -8.734 1.204 1 93.06 243 TYR B O 1
ATOM 3908 N N . HIS B 1 244 ? 9.672 -8.531 -0.503 1 92 244 HIS B N 1
ATOM 3909 C CA . HIS B 1 244 ? 9.406 -9.969 -0.548 1 92 244 HIS B CA 1
ATOM 3910 C C . HIS B 1 244 ? 10.188 -10.633 -1.675 1 92 244 HIS B C 1
ATOM 3912 O O . HIS B 1 244 ? 10.148 -11.859 -1.82 1 92 244 HIS B O 1
ATOM 3918 N N . VAL B 1 245 ? 10.859 -9.875 -2.508 1 94.31 245 VAL B N 1
ATOM 3919 C CA . VAL B 1 245 ? 11.719 -10.445 -3.537 1 94.31 245 VAL B CA 1
ATOM 3920 C C . VAL B 1 245 ? 13.016 -10.945 -2.908 1 94.31 245 VAL B C 1
ATOM 3922 O O . VAL B 1 245 ? 13.789 -10.164 -2.348 1 94.31 245 VAL B O 1
ATOM 3925 N N . PHE B 1 246 ? 13.148 -12.195 -3.006 1 95.56 246 PHE B N 1
ATOM 3926 C CA . PHE B 1 246 ? 14.25 -12.867 -2.312 1 95.56 246 PHE B CA 1
ATOM 3927 C C . PHE B 1 246 ? 14.703 -14.094 -3.084 1 95.56 246 PHE B C 1
ATOM 3929 O O . PHE B 1 246 ? 13.891 -14.805 -3.676 1 95.56 246 PHE B O 1
ATOM 3936 N N . THR B 1 247 ? 16.078 -14.328 -3.084 1 98 247 THR B N 1
ATOM 3937 C CA . THR B 1 247 ? 16.625 -15.484 -3.789 1 98 247 THR B CA 1
ATOM 3938 C C . THR B 1 247 ? 16.922 -16.625 -2.816 1 98 247 THR B C 1
ATOM 3940 O O . THR B 1 247 ? 17.594 -16.422 -1.808 1 98 247 THR B O 1
ATOM 3943 N N . THR B 1 248 ? 16.375 -17.75 -3.105 1 98.12 248 THR B N 1
ATOM 3944 C CA . THR B 1 248 ? 16.656 -18.969 -2.361 1 98.12 248 THR B CA 1
ATOM 3945 C C . THR B 1 248 ? 17.594 -19.875 -3.152 1 98.12 248 THR B C 1
ATOM 3947 O O . THR B 1 248 ? 17.375 -20.109 -4.34 1 98.12 248 THR B O 1
ATOM 3950 N N . TYR B 1 249 ? 18.672 -20.375 -2.551 1 97.69 249 TYR B N 1
ATOM 3951 C CA . TYR B 1 249 ? 19.641 -21.234 -3.207 1 97.69 249 TYR B CA 1
ATOM 3952 C C . TYR B 1 249 ? 19.5 -22.672 -2.711 1 97.69 249 TYR B C 1
ATOM 3954 O O . TYR B 1 249 ? 19.078 -22.906 -1.578 1 97.69 249 TYR B O 1
ATOM 3962 N N . PRO B 1 250 ? 19.859 -23.594 -3.621 1 96.81 250 PRO B N 1
ATOM 3963 C CA . PRO B 1 250 ? 19.844 -24.984 -3.17 1 96.81 250 PRO B CA 1
ATOM 3964 C C . PRO B 1 250 ? 20.766 -25.234 -1.983 1 96.81 250 PRO B C 1
ATOM 3966 O O . PRO B 1 250 ? 21.844 -24.656 -1.909 1 96.81 250 PRO B O 1
ATOM 3969 N N . LYS B 1 251 ? 20.312 -26.016 -1.048 1 91.81 251 LYS B N 1
ATOM 3970 C CA . LYS B 1 251 ? 21.172 -26.422 0.064 1 91.81 251 LYS B CA 1
ATOM 3971 C C . LYS B 1 251 ? 22.281 -27.375 -0.404 1 91.81 251 LYS B C 1
ATOM 3973 O O . LYS B 1 251 ? 22.047 -28.203 -1.291 1 91.81 251 LYS B O 1
ATOM 3978 N N . SER B 1 252 ? 23.688 -27.094 -0.255 1 72.12 252 SER B N 1
ATOM 3979 C CA . SER B 1 252 ? 24.844 -27.906 -0.624 1 72.12 252 SER B CA 1
ATOM 3980 C C . SER B 1 252 ? 24.641 -29.359 -0.217 1 72.12 252 SER B C 1
ATOM 3982 O O . SER B 1 252 ? 24.141 -29.641 0.873 1 72.12 252 SER B O 1
ATOM 3984 N N . ASN B 1 253 ? 24.422 -30.297 -1.062 1 53.09 253 ASN B N 1
ATOM 3985 C CA . ASN B 1 253 ? 24.562 -31.719 -0.8 1 53.09 253 ASN B CA 1
ATOM 3986 C C . ASN B 1 253 ? 25.922 -32.031 -0.168 1 53.09 253 ASN B C 1
ATOM 3988 O O . ASN B 1 253 ? 26.938 -32.125 -0.867 1 53.09 253 ASN B O 1
ATOM 3992 N N . THR B 1 254 ? 26.609 -31.469 0.776 1 43.16 254 THR B N 1
ATOM 3993 C CA . THR B 1 254 ? 27.812 -32.094 1.311 1 43.16 254 THR B CA 1
ATOM 3994 C C . THR B 1 254 ? 27.516 -33.531 1.786 1 43.16 254 THR B C 1
ATOM 3996 O O . THR B 1 254 ? 26.953 -33.719 2.865 1 43.16 254 THR B O 1
ATOM 3999 N N . LYS B 1 255 ? 27.219 -34.562 0.976 1 37.69 255 LYS B N 1
ATOM 4000 C CA . LYS B 1 255 ? 27.469 -35.969 1.279 1 37.69 255 LYS B CA 1
ATOM 4001 C C . LYS B 1 255 ? 28.953 -36.25 1.504 1 37.69 255 LYS B C 1
ATOM 4003 O O . LYS B 1 255 ? 29.625 -36.812 0.643 1 37.69 255 LYS B O 1
ATOM 4008 N N . ASN B 1 256 ? 29.797 -35.25 1.964 1 35.69 256 ASN B N 1
ATOM 4009 C CA . ASN B 1 256 ? 31.078 -35.906 2.236 1 35.69 256 ASN B CA 1
ATOM 4010 C C . ASN B 1 256 ? 30.938 -36.969 3.338 1 35.69 256 ASN B C 1
ATOM 4012 O O . ASN B 1 256 ? 31.078 -36.656 4.52 1 35.69 256 ASN B O 1
ATOM 4016 N N . GLY B 1 257 ? 29.875 -37.812 3.477 1 27.2 257 GLY B N 1
ATOM 4017 C CA . GLY B 1 257 ? 30.141 -39.031 4.258 1 27.2 257 GLY B CA 1
ATOM 4018 C C . GLY B 1 257 ? 31.188 -39.906 3.627 1 27.2 257 GLY B C 1
ATOM 4019 O O . GLY B 1 257 ? 31.406 -41.031 4.086 1 27.2 257 GLY B O 1
ATOM 4020 N N . LYS B 1 258 ? 32.406 -39.562 3.004 1 24.38 258 LYS B N 1
ATOM 4021 C CA . LYS B 1 258 ? 33.406 -40.625 3.115 1 24.38 258 LYS B CA 1
ATOM 4022 C C . LYS B 1 258 ? 33.938 -40.719 4.535 1 24.38 258 LYS B C 1
ATOM 4024 O O . LYS B 1 258 ? 34.156 -39.719 5.191 1 24.38 258 LYS B O 1
#

pLDDT: mean 90.75, std 13.78, range [24.38, 98.81]

InterPro domains:
  IPR000600 ROK family [PF00480] (14-149)
  IPR000600 ROK family [PTHR18964] (7-189)
  IPR043129 ATPase, nucleotide binding domain [SSF53067] (13-215)

Foldseek 3Di:
DPCVVVPPQAQKEWEWEDDLFKIKIFIAHLQLHGPDDIFMDTQDPQNALVSNLVVVCVRCVVYDGHAEYEYAAAAAFFQQAGQAHPSHNGPRRHRHNSQQVNQQVVVHKYWYGHNQQLLVLLADPQAAWEKEWAAEQFIDIWIDGSSATDADDPQQQDDDDDPHGNRRCQHPVNCVVVHLPVNLVSVVVVVVVCCVPPVGQAYEYEYDCVVSHDDDDPPRYYYDYSVSSSSSRSSLVVHDDDGRGHMDHHDDPPPPPD/DPCVVVPPQAQKEWEWEDDLFKIKIFIAHLQLHGPDDIDMDTQDPQNALVSNLVVVCVRCVVYDGHAEYEYAAAAAFFQQAGQAHPSHNGPRRHRHNSQQVNQQVVVHKYWYGHNQQLLVLLADPQAAWEKEWAAEQFIDIWIDGSSATDADDPQQQDDDDDPHGNRRCQHPVNCVVVHLPVNLVSVVVVVVVCCVPPVGQAYEYEYPCVVSHDDDDPPRYYYDYSVSSSSSRSSLVVHDDDGRGHMDHHDPPPPPPD

Organism: NCBI:txid1503925

Sequence (516 aa):
MANNEKEKESTHILSIDIGGTGIKACILTEEGELFSEYTKLPTPKDSTPENVIKVIHELVAPLAPYGKIAIGFPGYVKCGIVETAPNLAKNKWAGYPLAQQISDVLGKPVRLINDADQQALGIVTGKGFEIVLTLGTGFGTALTFDGDLLPHLELSHLPVSKNKDYDDYIGEKAFQKEGDKKWNERLKRIIEIYKTVFNYDVLYLGGGNSKHINFELDHNIHLVSNRDGIKGGAKLWAAEEKYHVFTTYPKSNTKNGKMANNEKEKESTHILSIDIGGTGIKACILTEEGELFSEYTKLPTPKDSTPENVIKVIHELVAPLAPYGKIAIGFPGYVKCGIVETAPNLAKNKWAGYPLAQQISDVLGKPVRLINDADQQALGIVTGKGFEIVLTLGTGFGTALTFDGDLLPHLELSHLPVSKNKDYDDYIGEKAFQKEGDKKWNERLKRIIEIYKTVFNYDVLYLGGGNSKHINFELDHNIHLVSNRDGIKGGAKLWAAEEKYHVFTTYPKSNTKNGK